Protein AF-0000000077198121 (afdb_homodimer)

Secondary structure (DSSP, 8-state):
---HHHHHHHHHPPEEEEEE--B--TT-SS-GGGGG-S--GGGGGGGGGSHHHHHHHHHHHHHHTS-SSHHHHHHHHHHH-HHHHHHHHHHHHTEEEEEEETTS--TTPPPGGGGGGT-SEEEEEEEHHHHHHHHHHH--TT-PPP-HHHHHHHHHHHHHHHHTT-SEEEE-HHHHT-S---TT--HHHHHHHHHHHHHH-SSP----HHHHHHHHHHHHHHHHHTT--EEE--S--STT--GGG--GGGGHHHHH-GGGTT--EEE-GGGTT-HHHHHHHHHH-TTEEEE-EEHHHHS-HHHHHHHHHHHTTTS-GGGEE------BSHHHHHHHHHHHHHHHHHHHHHHHHHTS--HHHHHHHHHIIIIIHHHHHHT---------/---HHHHHHHHHPPEEEEEE--B--TT-SS-GGGGG-S--GGGGGGGGGSHHHHHHHHHHHHHHTS-SSHHHHHHHHHHH-HHHHHHHHHHHHTEEEEEEETTS--TTPPPGGGGGGT-SEEEEEEEHHHHHHHHHHH--TT-PPP-HHHHHHHHHHHHHHHHTT-SEEEE-HHHHT-S---TT--HHHHHHHHHHHHHH-SSP----HHHHHHHHHHHHHHHHHTT--EEE--S--STT--GGG--GGGGHHHHH-GGGTT--EEE-GGGTT-HHHHHHHHHH-TTEEEE-EEHHHHS-HHHHHHHHHHHTTTS-GGGEE------BSHHHHHHHHHHHHHHHHHHHHHHHHHTS--HHHHHHHHHIIIIIHHHHHHT---------

Organism: Lupinus luteus (NCBI:txid3873)

InterPro domains:
  IPR006680 Amidohydrolase-related [PF04909] (220-380)
  IPR032466 Metal-dependent hydrolase [SSF51556] (207-380)

Foldseek 3Di:
DDLVLVLCLLQPFAFAALEAAFAAFLPFPPDPLCLQDQEDDPVSVCSCVDQSNQVLLVVLCVLLVWDSDPVTSNVSCVVQTAVRQLQSLLVNLNHAEHEHEHLPDGGRTDDQVVCCVRHVYYFYAYELQSLLLVDVVVADPVNDDDFPVVSLVVSLVVLLVCLVRGLAYEYALQLAVFQLQDLCQDSVQLRVQVVVQVVVDPSGGSRRRSVSSVSVNSNLLSCLVSVHAYEYEAADHHPSGDNVRRQNVSNVVVQPDPSNLRHAYEYEQCNPPNVLSLLVCQQPRVRYAYENAPVQPNDNLVSSLVSVLSNPPRHDLLRAAYHQNYYNGSSSSSSRSVSVSVSLSVNLVVCCVVVVDPSVRSSVSSNSHRPVSSCVSSVPPPPPPPVD/DDLPLVLCLLQPFAFAALEAAFAAFLPFPPDPLCLQDQEDDPVSVCSCVAQSNQVLLVVQCVLLVHDSDPVTSNVSCVVQTAVRQLQSLLVNLNHAEHEHAHLPDGGRTDDQVVCCVRHVYYFYAYELQSLLLVDVQVADPVNDDDFLVVSLVVSLVVLLVCLVRGLAYEYALQLAAFQLADLCQDSVQLRVQVVVQVVVDPSGGSRRRSVSSVSVNSNLLSCLVSVHAYEYEAADGHPSGDNVRRQNVSNVVVQPDPSNLRHAYEYEQLNPPNVLSLLVCQQPRVRYAYENAPLQVNHRLVSSLVSVLSNVVRHDLLRAAYHQNYYNGSSSSSRRSVSVSVSLSVNLVVCCVVPNDPSVRSSVSSNSHRPVSSCVSSVPPPPDPPVD

Solvent-accessible surface area (backbone atoms only — not comparable to full-atom values): 39401 Å² total; per-residue (Å²): 137,86,58,62,66,47,51,49,46,49,70,64,56,58,29,35,26,65,36,28,37,40,44,36,54,86,85,30,81,65,60,73,74,50,71,57,44,64,58,57,77,78,54,43,77,56,44,72,77,37,68,28,26,51,52,51,45,41,54,50,13,59,74,70,71,52,54,73,42,72,67,48,45,52,49,50,48,65,72,60,32,64,68,52,51,36,50,53,25,36,62,73,38,34,43,46,30,39,26,28,32,68,56,68,79,55,55,72,44,48,58,74,74,66,54,45,81,61,23,88,38,64,45,36,26,45,31,53,64,50,54,50,28,51,50,62,66,69,50,51,93,85,68,58,82,86,45,59,65,62,47,49,54,52,50,52,50,50,52,60,70,43,55,85,71,40,48,24,37,30,42,57,46,22,51,49,59,23,34,65,48,52,87,73,65,49,69,67,52,24,36,53,25,49,52,53,36,60,71,72,38,86,81,48,62,78,46,40,54,44,30,41,30,49,53,51,53,55,49,48,55,52,25,44,75,69,72,28,31,34,39,33,56,23,25,65,72,42,88,70,41,51,54,90,36,12,44,66,74,42,36,47,58,50,68,70,32,74,94,46,58,78,35,38,36,32,40,29,29,35,20,32,92,39,11,53,60,47,8,48,47,32,31,40,32,69,35,38,30,37,24,42,12,45,37,27,51,62,35,43,72,68,50,36,40,51,42,55,52,34,30,42,17,46,14,26,51,72,38,35,29,39,25,23,50,16,46,46,40,49,61,32,38,23,46,12,39,53,45,43,37,54,38,51,48,54,52,44,50,49,34,33,74,69,56,42,34,52,66,70,54,40,38,51,47,49,49,28,23,34,25,51,31,45,34,61,67,48,61,54,75,77,74,75,72,66,80,112,136,85,58,62,68,44,53,48,46,48,70,63,54,59,29,34,27,66,34,28,38,40,42,36,53,85,86,33,80,66,60,72,75,49,70,55,43,65,33,51,78,73,15,43,76,46,44,72,43,12,41,25,25,46,29,52,46,41,53,51,13,60,76,70,71,49,56,74,42,72,66,46,45,52,48,51,47,66,74,60,33,63,70,52,51,35,50,52,24,36,62,74,37,35,43,45,30,42,26,28,33,68,58,68,79,56,56,70,44,47,59,74,73,67,54,45,80,61,23,89,37,64,46,35,26,46,30,52,64,51,52,52,28,50,51,62,66,68,50,51,95,84,67,58,81,87,46,58,64,62,48,48,52,52,50,53,47,52,49,59,70,42,53,84,72,41,48,25,38,32,42,59,47,22,52,50,61,22,36,65,46,51,87,74,63,49,68,66,51,22,34,53,25,47,53,53,36,61,72,72,38,85,82,47,62,74,46,37,54,44,31,41,29,49,54,52,53,54,48,48,54,50,25,45,76,68,73,30,30,34,39,32,56,22,25,68,71,43,77,72,42,51,55,90,35,11,44,67,74,40,35,47,59,50,68,69,32,74,92,46,57,78,34,38,36,32,39,29,28,36,20,33,92,39,14,54,58,47,9,51,46,32,52,77,32,94,34,40,30,37,24,42,13,44,38,27,50,54,26,19,68,66,46,36,42,51,42,56,53,35,29,55,72,57,20,55,70,74,39,35,28,38,24,24,50,16,46,45,39,48,62,31,37,23,46,13,40,54,44,43,36,54,39,53,48,52,53,43,50,49,35,34,76,72,64,78,34,52,66,70,54,39,38,52,47,48,49,29,24,35,25,52,30,45,35,63,65,49,62,52,76,77,75,76,70,72,77,113

pLDDT: mean 95.55, std 8.45, range [25.23, 98.94]

Sequence (776 aa):
MDFSELRKAVEEVELVDGHAHNIVPLDSTFPFIRAFTGASGDALTFSPHSLSFKRNLKDIAELYGCESTLQSVEEYRRVNGIQSICSTCFKTARISTILIDDGFEVDKMHCIEWHKSFSPLVGRILRVERVAEQILDEGLPDGSSWTLDSFSEIFISKLKSAAGKIYGFKSIAAYYSGLEINTNVAKNDAEEGLTQVLAAGKPFCVANKNLVDYIFLQSLEIAQSYDLPVQIHTGFGDNGLDMRFSNPLYLRAVLEDKRYSKCRFVLLHASYPFSREASYLASIHPQVYLDFGLAIPKLSVHGMISSVKELIELAPLSKVMFSTDGYAFPETFYLGAKKSREVIFFVMRDACIDGDLSIPEAVEVVHDMFARNAIHFYKLSSVSNDVVMDFSELRKAVEEVELVDGHAHNIVPLDSTFPFIRAFTGASGDALTFSPHSLSFKRNLKDIAELYGCESTLQSVEEYRRVNGIQSICSTCFKTARISTILIDDGFEVDKMHCIEWHKSFSPLVGRILRVERVAEQILDEGLPDGSSWTLDSFSEIFISKLKSAAGKIYGFKSIAAYYSGLEINTNVAKNDAEEGLTQVLAAGKPFCVANKNLVDYIFLQSLEIAQSYDLPVQIHTGFGDNGLDMRFSNPLYLRAVLEDKRYSKCRFVLLHASYPFSREASYLASIHPQVYLDFGLAIPKLSVHGMISSVKELIELAPLSKVMFSTDGYAFPETFYLGAKKSREVIFFVMRDACIDGDLSIPEAVEVVHDMFARNAIHFYKLSSVSNDVV

Nearest PDB structures (foldseek):
  2qpx-assembly1_A  TM=9.039E-01  e=9.229E-26  Lacticaseibacillus paracasei ATCC 334
  1j5s-assembly1_A  TM=6.872E-01  e=5.520E-11  Thermotoga maritima
  4i6v-assembly1_C  TM=6.278E-01  e=1.057E-11  Planctopirus limnophila DSM 3776
  2q01-assembly1_A  TM=6.658E-01  e=2.568E-09  Caulobacter vibrioides CB15
  4qek-assembly1_A  TM=3.378E-01  e=2.949E-01  Mycobacterium tuberculosis H37Rv

Radius of gyration: 28.36 Å; Cα contacts (8 Å, |Δi|>4): 1530; chains: 2; bounding box: 64×82×60 Å

Structure (mmCIF, N/CA/C/O backbone):
data_AF-0000000077198121-model_v1
#
loop_
_entity.id
_entity.type
_entity.pdbx_description
1 polymer 'Amidohydrolase-related domain-containing protein'
#
loop_
_atom_site.group_PDB
_atom_site.id
_atom_site.type_symbol
_atom_site.label_atom_id
_atom_site.label_alt_id
_atom_site.label_comp_id
_atom_site.label_asym_id
_atom_site.label_entity_id
_atom_site.label_seq_id
_atom_site.pdbx_PDB_ins_code
_atom_site.Cartn_x
_atom_site.Cartn_y
_atom_site.Cartn_z
_atom_site.occupancy
_atom_site.B_iso_or_equiv
_atom_site.auth_seq_id
_atom_site.auth_comp_id
_atom_site.auth_asym_id
_atom_site.auth_atom_id
_atom_site.pdbx_PDB_model_num
ATOM 1 N N . MET A 1 1 ? -30.812 -0.275 -1.479 1 86.31 1 MET A N 1
ATOM 2 C CA . MET A 1 1 ? -30.094 -0.443 -2.742 1 86.31 1 MET A CA 1
ATOM 3 C C . MET A 1 1 ? -30.266 -1.862 -3.277 1 86.31 1 MET A C 1
ATOM 5 O O . MET A 1 1 ? -30.281 -2.822 -2.506 1 86.31 1 MET A O 1
ATOM 9 N N . ASP A 1 2 ? -30.562 -2.129 -4.531 1 94.19 2 ASP A N 1
ATOM 10 C CA . ASP A 1 2 ? -30.719 -3.42 -5.191 1 94.19 2 ASP A CA 1
ATOM 11 C C . ASP A 1 2 ? -29.406 -3.902 -5.801 1 94.19 2 ASP A C 1
ATOM 13 O O . ASP A 1 2 ? -28.922 -3.318 -6.77 1 94.19 2 ASP A O 1
ATOM 17 N N . PHE A 1 3 ? -28.859 -4.977 -5.246 1 96.81 3 PHE A N 1
ATOM 18 C CA . PHE A 1 3 ? -27.547 -5.453 -5.66 1 96.81 3 PHE A CA 1
ATOM 19 C C . PHE A 1 3 ? -27.672 -6.66 -6.582 1 96.81 3 PHE A C 1
ATOM 21 O O . PHE A 1 3 ? -26.719 -7.41 -6.762 1 96.81 3 PHE A O 1
ATOM 28 N N . SER A 1 4 ? -28.797 -6.906 -7.188 1 97.44 4 SER A N 1
ATOM 29 C CA . SER A 1 4 ? -29.047 -8.078 -8.016 1 97.44 4 SER A CA 1
ATOM 30 C C . SER A 1 4 ? -28.125 -8.102 -9.234 1 97.44 4 SER A C 1
ATOM 32 O O . SER A 1 4 ? -27.609 -9.156 -9.602 1 97.44 4 SER A O 1
ATOM 34 N N . GLU A 1 5 ? -27.969 -6.934 -9.828 1 97.5 5 GLU A N 1
ATOM 35 C CA . GLU A 1 5 ? -27.094 -6.848 -10.992 1 97.5 5 GLU A CA 1
ATOM 36 C C . GLU A 1 5 ? -25.641 -7.18 -10.633 1 97.5 5 GLU A C 1
ATOM 38 O O . GLU A 1 5 ? -24.938 -7.84 -11.398 1 97.5 5 GLU A O 1
ATOM 43 N N . LEU A 1 6 ? -25.234 -6.652 -9.516 1 98.06 6 LEU A N 1
ATOM 44 C CA . LEU A 1 6 ? -23.875 -6.93 -9.031 1 98.06 6 LEU A CA 1
ATOM 45 C C . LEU A 1 6 ? -23.703 -8.422 -8.758 1 98.06 6 LEU A C 1
ATOM 47 O O . LEU A 1 6 ? -22.672 -9.008 -9.125 1 98.06 6 LEU A O 1
ATOM 51 N N . ARG A 1 7 ? -24.656 -9.031 -8.133 1 98.12 7 ARG A N 1
ATOM 52 C CA . ARG A 1 7 ? -24.609 -10.461 -7.832 1 98.12 7 ARG A CA 1
ATOM 53 C C . ARG A 1 7 ? -24.531 -11.289 -9.109 1 98.12 7 ARG A C 1
ATOM 55 O O . ARG A 1 7 ? -23.766 -12.242 -9.188 1 98.12 7 ARG A O 1
ATOM 62 N N . LYS A 1 8 ? -25.297 -10.914 -10.031 1 98.06 8 LYS A N 1
ATOM 63 C CA . LYS A 1 8 ? -25.312 -11.617 -11.305 1 98.06 8 LYS A CA 1
ATOM 64 C C . LYS A 1 8 ? -23.938 -11.539 -11.992 1 98.06 8 LYS A C 1
ATOM 66 O O . LYS A 1 8 ? -23.438 -12.539 -12.5 1 98.06 8 LYS A O 1
ATOM 71 N N . ALA A 1 9 ? -23.359 -10.367 -12.023 1 98 9 ALA A N 1
ATOM 72 C CA . ALA A 1 9 ? -22.062 -10.172 -12.648 1 98 9 ALA A CA 1
ATOM 73 C C . ALA A 1 9 ? -21 -11.047 -11.992 1 98 9 ALA A C 1
ATOM 75 O O . ALA A 1 9 ? -20.219 -11.711 -12.68 1 98 9 ALA A O 1
ATOM 76 N N . VAL A 1 10 ? -21 -11.102 -10.664 1 98.25 10 VAL A N 1
ATOM 77 C CA . VAL A 1 10 ? -20.016 -11.852 -9.891 1 98.25 10 VAL A CA 1
ATOM 78 C C . VAL A 1 10 ? -20.156 -13.344 -10.164 1 98.25 10 VAL A C 1
ATOM 80 O O . VAL A 1 10 ? -19.172 -14.062 -10.273 1 98.25 10 VAL A O 1
ATOM 83 N N . GLU A 1 11 ? -21.344 -13.789 -10.367 1 97.12 11 GLU A N 1
ATOM 84 C CA . GLU A 1 11 ? -21.625 -15.219 -10.508 1 97.12 11 GLU A CA 1
ATOM 85 C C . GLU A 1 11 ? -21.375 -15.695 -11.938 1 97.12 11 GLU A C 1
ATOM 87 O O . GLU A 1 11 ? -20.984 -16.844 -12.148 1 97.12 11 GLU A O 1
ATOM 92 N N . GLU A 1 12 ? -21.5 -14.812 -12.859 1 97 12 GLU A N 1
ATOM 93 C CA . GLU A 1 12 ? -21.562 -15.273 -14.234 1 97 12 GLU A CA 1
ATOM 94 C C . GLU A 1 12 ? -20.234 -15.031 -14.961 1 97 12 GLU A C 1
ATOM 96 O O . GLU A 1 12 ? -19.969 -15.656 -15.984 1 97 12 GLU A O 1
ATOM 101 N N . VAL A 1 13 ? -19.484 -14.117 -14.492 1 97.69 13 VAL A N 1
ATOM 102 C CA . VAL A 1 13 ? -18.25 -13.766 -15.188 1 97.69 13 VAL A CA 1
ATOM 103 C C . VAL A 1 13 ? -17.344 -14.984 -15.289 1 97.69 13 VAL A C 1
ATOM 105 O O . VAL A 1 13 ? -17.219 -15.758 -14.336 1 97.69 13 VAL A O 1
ATOM 108 N N . GLU A 1 14 ? -16.734 -15.227 -16.484 1 97.62 14 GLU A N 1
ATOM 109 C CA . GLU A 1 14 ? -15.719 -16.266 -16.656 1 97.62 14 GLU A CA 1
ATOM 110 C C . GLU A 1 14 ? -14.367 -15.781 -16.141 1 97.62 14 GLU A C 1
ATOM 112 O O . GLU A 1 14 ? -13.891 -14.711 -16.531 1 97.62 14 GLU A O 1
ATOM 117 N N . LEU A 1 15 ? -13.766 -16.594 -15.359 1 98.38 15 LEU A N 1
ATOM 118 C CA . LEU A 1 15 ? -12.57 -16.156 -14.633 1 98.38 15 LEU A CA 1
ATOM 119 C C . LEU A 1 15 ? -11.32 -16.391 -15.469 1 98.38 15 LEU A C 1
ATOM 121 O O . LEU A 1 15 ? -11.203 -17.406 -16.156 1 98.38 15 LEU A O 1
ATOM 125 N N . VAL A 1 16 ? -10.414 -15.43 -15.484 1 98.44 16 VAL A N 1
ATOM 126 C CA . VAL A 1 16 ? -9.039 -15.594 -15.953 1 98.44 16 VAL A CA 1
ATOM 127 C C . VAL A 1 16 ? -8.109 -15.781 -14.758 1 98.44 16 VAL A C 1
ATOM 129 O O . VAL A 1 16 ? -7.824 -14.828 -14.031 1 98.44 16 VAL A O 1
ATOM 132 N N . ASP A 1 17 ? -7.703 -17.016 -14.586 1 98.69 17 ASP A N 1
ATOM 133 C CA . ASP A 1 17 ? -6.805 -17.375 -13.492 1 98.69 17 ASP A CA 1
ATOM 134 C C . ASP A 1 17 ? -5.352 -17.078 -13.859 1 98.69 17 ASP A C 1
ATOM 136 O O . ASP A 1 17 ? -4.68 -17.906 -14.484 1 98.69 17 ASP A O 1
ATOM 140 N N . GLY A 1 18 ? -4.844 -15.922 -13.336 1 98.62 18 GLY A N 1
ATOM 141 C CA . GLY A 1 18 ? -3.555 -15.406 -13.773 1 98.62 18 GLY A CA 1
ATOM 142 C C . GLY A 1 18 ? -2.381 -16.156 -13.164 1 98.62 18 GLY A C 1
ATOM 143 O O . GLY A 1 18 ? -1.233 -15.945 -13.562 1 98.62 18 GLY A O 1
ATOM 144 N N . HIS A 1 19 ? -2.615 -17.062 -12.164 1 98.88 19 HIS A N 1
ATOM 145 C CA . HIS A 1 19 ? -1.528 -17.75 -11.484 1 98.88 19 HIS A CA 1
ATOM 146 C C . HIS A 1 19 ? -2.031 -19.016 -10.781 1 98.88 19 HIS A C 1
ATOM 148 O O . HIS A 1 19 ? -2.861 -18.922 -9.875 1 98.88 19 HIS A O 1
ATOM 154 N N . ALA A 1 20 ? -1.547 -20.109 -11.141 1 98.81 20 ALA A N 1
ATOM 155 C CA . ALA A 1 20 ? -1.856 -21.406 -10.547 1 98.81 20 ALA A CA 1
ATOM 156 C C . ALA A 1 20 ? -0.708 -22.391 -10.75 1 98.81 20 ALA A C 1
ATOM 158 O O . ALA A 1 20 ? 0.379 -22 -11.188 1 98.81 20 ALA A O 1
ATOM 159 N N . HIS A 1 21 ? -0.887 -23.609 -10.344 1 98.69 21 HIS A N 1
ATOM 160 C CA . HIS A 1 21 ? 0.131 -24.656 -10.438 1 98.69 21 HIS A CA 1
ATOM 161 C C . HIS A 1 21 ? -0.46 -25.953 -10.969 1 98.69 21 HIS A C 1
ATOM 163 O O . HIS A 1 21 ? -1.664 -26.031 -11.227 1 98.69 21 HIS A O 1
ATOM 169 N N . ASN A 1 22 ? 0.368 -26.875 -11.227 1 98.62 22 ASN A N 1
ATOM 170 C CA . ASN A 1 22 ? -0.03 -28.141 -11.836 1 98.62 22 ASN A CA 1
ATOM 171 C C . ASN A 1 22 ? -0.84 -29 -10.875 1 98.62 22 ASN A C 1
ATOM 173 O O . ASN A 1 22 ? -0.597 -28.984 -9.672 1 98.62 22 ASN A O 1
ATOM 177 N N . ILE A 1 23 ? -1.728 -29.781 -11.438 1 98.56 23 ILE A N 1
ATOM 178 C CA . ILE A 1 23 ? -2.502 -30.781 -10.711 1 98.56 23 ILE A CA 1
ATOM 179 C C . ILE A 1 23 ? -1.749 -32.125 -10.703 1 98.56 23 ILE A C 1
ATOM 181 O O . ILE A 1 23 ? -1.006 -32.438 -11.633 1 98.56 23 ILE A O 1
ATOM 185 N N . VAL A 1 24 ? -1.977 -32.938 -9.68 1 98.56 24 VAL A N 1
ATOM 186 C CA . VAL A 1 24 ? -1.323 -34.219 -9.555 1 98.56 24 VAL A CA 1
ATOM 187 C C . VAL A 1 24 ? -2.363 -35.344 -9.648 1 98.56 24 VAL A C 1
ATOM 189 O O . VAL A 1 24 ? -3.553 -35.094 -9.414 1 98.56 24 VAL A O 1
ATOM 192 N N . PRO A 1 25 ? -1.923 -36.531 -10.023 1 97.75 25 PRO A N 1
ATOM 193 C CA . PRO A 1 25 ? -2.846 -37.688 -10.008 1 97.75 25 PRO A CA 1
ATOM 194 C C . PRO A 1 25 ? -3.178 -38.156 -8.594 1 97.75 25 PRO A C 1
ATOM 196 O O . PRO A 1 25 ? -2.543 -37.719 -7.633 1 97.75 25 PRO A O 1
ATOM 199 N N . LEU A 1 26 ? -4.156 -39.062 -8.492 1 97 26 LEU A N 1
ATOM 200 C CA . LEU A 1 26 ? -4.641 -39.5 -7.195 1 97 26 LEU A CA 1
ATOM 201 C C . LEU A 1 26 ? -3.561 -40.281 -6.449 1 97 26 LEU A C 1
ATOM 203 O O . LEU A 1 26 ? -3.574 -40.344 -5.219 1 97 26 LEU A O 1
ATOM 207 N N . ASP A 1 27 ? -2.672 -40.906 -7.16 1 96.31 27 ASP A N 1
ATOM 208 C CA . ASP A 1 27 ? -1.668 -41.75 -6.523 1 96.31 27 ASP A CA 1
ATOM 209 C C . ASP A 1 27 ? -0.403 -40.938 -6.207 1 96.31 27 ASP A C 1
ATOM 211 O O . ASP A 1 27 ? 0.638 -41.531 -5.891 1 96.31 27 ASP A O 1
ATOM 215 N N . SER A 1 28 ? -0.448 -39.594 -6.363 1 97.38 28 SER A N 1
ATOM 216 C CA . SER A 1 28 ? 0.648 -38.75 -5.906 1 97.38 28 SER A CA 1
ATOM 217 C C . SER A 1 28 ? 0.883 -38.906 -4.41 1 97.38 28 SER A C 1
ATOM 219 O O . SER A 1 28 ? -0.063 -39.094 -3.646 1 97.38 28 SER A O 1
ATOM 221 N N . THR A 1 29 ? 2.107 -38.719 -3.969 1 96.38 29 THR A N 1
ATOM 222 C CA . THR A 1 29 ? 2.439 -38.781 -2.551 1 96.38 29 THR A CA 1
ATOM 223 C C . THR A 1 29 ? 2.17 -37.469 -1.855 1 96.38 29 THR A C 1
ATOM 225 O O . THR A 1 29 ? 2.324 -37.344 -0.638 1 96.38 29 THR A O 1
ATOM 228 N N . PHE A 1 30 ? 1.849 -36.438 -2.648 1 95.19 30 PHE A N 1
ATOM 229 C CA . PHE A 1 30 ? 1.442 -35.188 -2.061 1 95.19 30 PHE A CA 1
ATOM 230 C C . PHE A 1 30 ? 0.093 -35.312 -1.364 1 95.19 30 PHE A C 1
ATOM 232 O O . PHE A 1 30 ? -0.936 -35.469 -2.021 1 95.19 30 PHE A O 1
ATOM 239 N N . PRO A 1 31 ? 0.098 -35.25 -0.012 1 93.69 31 PRO A N 1
ATOM 240 C CA . PRO A 1 31 ? -1.124 -35.594 0.71 1 93.69 31 PRO A CA 1
ATOM 241 C C . PRO A 1 31 ? -2.254 -34.594 0.498 1 93.69 31 PRO A C 1
ATOM 243 O O . PRO A 1 31 ? -2.018 -33.375 0.513 1 93.69 31 PRO A O 1
ATOM 246 N N . PHE A 1 32 ? -3.457 -35.062 0.416 1 96.25 32 PHE A N 1
ATOM 247 C CA . PHE A 1 32 ? -4.617 -34.25 0.077 1 96.25 32 PHE A CA 1
ATOM 248 C C . PHE A 1 32 ? -4.875 -33.188 1.15 1 96.25 32 PHE A C 1
ATOM 250 O O . PHE A 1 32 ? -5.387 -32.125 0.857 1 96.25 32 PHE A O 1
ATOM 257 N N . ILE A 1 33 ? -4.488 -33.469 2.395 1 94.56 33 ILE A N 1
ATOM 258 C CA . ILE A 1 33 ? -4.723 -32.531 3.49 1 94.56 33 ILE A CA 1
ATOM 259 C C . ILE A 1 33 ? -4.016 -31.203 3.203 1 94.56 33 ILE A C 1
ATOM 261 O O . ILE A 1 33 ? -4.41 -30.156 3.725 1 94.56 33 ILE A O 1
ATOM 265 N N . ARG A 1 34 ? -3.039 -31.172 2.328 1 94.19 34 ARG A N 1
ATOM 266 C CA . ARG A 1 34 ? -2.268 -29.984 1.981 1 94.19 34 ARG A CA 1
ATOM 267 C C . ARG A 1 34 ? -3.09 -29.031 1.126 1 94.19 34 ARG A C 1
ATOM 269 O O . ARG A 1 34 ? -2.727 -27.859 0.967 1 94.19 34 ARG A O 1
ATOM 276 N N . ALA A 1 35 ? -4.242 -29.453 0.644 1 95.62 35 ALA A N 1
ATOM 277 C CA . ALA A 1 35 ? -5.156 -28.578 -0.089 1 95.62 35 ALA A CA 1
ATOM 278 C C . ALA A 1 35 ? -5.652 -27.438 0.796 1 95.62 35 ALA A C 1
ATOM 280 O O . ALA A 1 35 ? -6.039 -26.375 0.296 1 95.62 35 ALA A O 1
ATOM 281 N N . PHE A 1 36 ? -5.523 -27.625 2.131 1 94.62 36 PHE A N 1
ATOM 282 C CA . PHE A 1 36 ? -6.23 -26.734 3.045 1 94.62 36 PHE A CA 1
ATOM 283 C C . PHE A 1 36 ? -5.246 -25.891 3.848 1 94.62 36 PHE A C 1
ATOM 285 O O . PHE A 1 36 ? -5.652 -25 4.594 1 94.62 36 PHE A O 1
ATOM 292 N N . THR A 1 37 ? -3.965 -26.172 3.693 1 90.62 37 THR A N 1
ATOM 293 C CA . THR A 1 37 ? -3.012 -25.516 4.578 1 90.62 37 THR A CA 1
ATOM 294 C C . THR A 1 37 ? -1.64 -25.406 3.918 1 90.62 37 THR A C 1
ATOM 296 O O . THR A 1 37 ? -1.334 -26.156 2.992 1 90.62 37 THR A O 1
ATOM 299 N N . GLY A 1 38 ? -0.888 -24.453 4.328 1 86.69 38 GLY A N 1
ATOM 300 C CA . GLY A 1 38 ? 0.509 -24.344 3.941 1 86.69 38 GLY A CA 1
ATOM 301 C C . GLY A 1 38 ? 1.454 -25.016 4.91 1 86.69 38 GLY A C 1
ATOM 302 O O . GLY A 1 38 ? 2.664 -25.062 4.676 1 86.69 38 GLY A O 1
ATOM 303 N N . ALA A 1 39 ? 0.925 -25.531 5.906 1 86.38 39 ALA A N 1
ATOM 304 C CA . ALA A 1 39 ? 1.732 -26.203 6.926 1 86.38 39 ALA A CA 1
ATOM 305 C C . ALA A 1 39 ? 2.309 -27.516 6.402 1 86.38 39 ALA A C 1
ATOM 307 O O . ALA A 1 39 ? 1.762 -28.109 5.473 1 86.38 39 ALA A O 1
ATOM 308 N N . SER A 1 40 ? 3.398 -27.906 6.961 1 88.44 40 SER A N 1
ATOM 309 C CA . SER A 1 40 ? 4.035 -29.203 6.684 1 88.44 40 SER A CA 1
ATOM 310 C C . SER A 1 40 ? 4.562 -29.844 7.961 1 88.44 40 SER A C 1
ATOM 312 O O . SER A 1 40 ? 4.562 -29.219 9.023 1 88.44 40 SER A O 1
ATOM 314 N N . GLY A 1 41 ? 4.871 -31.109 7.82 1 89 41 GLY A N 1
ATOM 315 C CA . GLY A 1 41 ? 5.414 -31.797 8.977 1 89 41 GLY A CA 1
ATOM 316 C C . GLY A 1 41 ? 4.434 -31.891 10.133 1 89 41 GLY A C 1
ATOM 317 O O . GLY A 1 41 ? 3.244 -32.156 9.93 1 89 41 GLY A O 1
ATOM 318 N N . ASP A 1 42 ? 4.926 -31.625 11.344 1 88 42 ASP A N 1
ATOM 319 C CA . ASP A 1 42 ? 4.121 -31.797 12.555 1 88 42 ASP A CA 1
ATOM 320 C C . ASP A 1 42 ? 3.039 -30.719 12.648 1 88 42 ASP A C 1
ATOM 322 O O . ASP A 1 42 ? 1.999 -30.938 13.273 1 88 42 ASP A O 1
ATOM 326 N N . ALA A 1 43 ? 3.299 -29.688 11.984 1 89.5 43 ALA A N 1
ATOM 327 C CA . ALA A 1 43 ? 2.332 -28.594 12.039 1 89.5 43 ALA A CA 1
ATOM 328 C C . ALA A 1 43 ? 1.03 -28.969 11.336 1 89.5 43 ALA A C 1
ATOM 330 O O . ALA A 1 43 ? -0.022 -28.391 11.609 1 89.5 43 ALA A O 1
ATOM 331 N N . LEU A 1 44 ? 1.085 -29.969 10.414 1 89.38 44 LEU A N 1
ATOM 332 C CA . LEU A 1 44 ? -0.075 -30.438 9.664 1 89.38 44 LEU A CA 1
ATOM 333 C C . LEU A 1 44 ? -1.159 -30.953 10.609 1 89.38 44 LEU A C 1
ATOM 335 O O . LEU A 1 44 ? -2.35 -30.859 10.305 1 89.38 44 LEU A O 1
ATOM 339 N N . THR A 1 45 ? -0.784 -31.438 11.758 1 89 45 THR A N 1
ATOM 340 C CA . THR A 1 45 ? -1.716 -32.062 12.695 1 89 45 THR A CA 1
ATOM 341 C C . THR A 1 45 ? -2.689 -31.031 13.258 1 89 45 THR A C 1
ATOM 343 O O . THR A 1 45 ? -3.785 -31.375 13.695 1 89 45 THR A O 1
ATOM 346 N N . PHE A 1 46 ? -2.354 -29.797 13.219 1 91.31 46 PHE A N 1
ATOM 347 C CA . PHE A 1 46 ? -3.166 -28.734 13.812 1 91.31 46 PHE A CA 1
ATOM 348 C C . PHE A 1 46 ? -4.051 -28.078 12.766 1 91.31 46 PHE A C 1
ATOM 350 O O . PHE A 1 46 ? -5 -27.359 13.102 1 91.31 46 PHE A O 1
ATOM 357 N N . SER A 1 47 ? -3.779 -28.359 11.461 1 90.69 47 SER A N 1
ATOM 358 C CA . SER A 1 47 ? -4.406 -27.656 10.352 1 90.69 47 SER A CA 1
ATOM 359 C C . SER A 1 47 ? -5.922 -27.812 10.375 1 90.69 47 SER A C 1
ATOM 361 O O . SER A 1 47 ? -6.66 -26.875 10.07 1 90.69 47 SER A O 1
ATOM 363 N N . PRO A 1 48 ? -6.457 -28.938 10.836 1 92.31 48 PRO A N 1
ATOM 364 C CA . PRO A 1 48 ? -7.91 -29.109 10.812 1 92.31 48 PRO A CA 1
ATOM 365 C C . PRO A 1 48 ? -8.633 -28.188 11.797 1 92.31 48 PRO A C 1
ATOM 367 O O . PRO A 1 48 ? -9.859 -28.062 11.75 1 92.31 48 PRO A O 1
ATOM 370 N N . HIS A 1 49 ? -7.934 -27.547 12.664 1 92.75 49 HIS A N 1
ATOM 371 C CA . HIS A 1 49 ? -8.539 -26.688 13.68 1 92.75 49 HIS A CA 1
ATOM 372 C C . HIS A 1 49 ? -8.484 -25.219 13.25 1 92.75 49 HIS A C 1
ATOM 374 O O . HIS A 1 49 ? -8.742 -24.328 14.062 1 92.75 49 HIS A O 1
ATOM 380 N N . SER A 1 50 ? -8.18 -25 12.023 1 93.25 50 SER A N 1
ATOM 381 C CA . SER A 1 50 ? -8.195 -23.625 11.516 1 93.25 50 SER A CA 1
ATOM 382 C C . SER A 1 50 ? -9.531 -23.297 10.859 1 93.25 50 SER A C 1
ATOM 384 O O . SER A 1 50 ? -10.227 -24.188 10.375 1 93.25 50 SER A O 1
ATOM 386 N N . LEU A 1 51 ? -9.977 -22.016 10.812 1 95.06 51 LEU A N 1
ATOM 387 C CA . LEU A 1 51 ? -11.219 -21.562 10.211 1 95.06 51 LEU A CA 1
ATOM 388 C C . LEU A 1 51 ? -11.266 -21.906 8.719 1 95.06 51 LEU A C 1
ATOM 390 O O . LEU A 1 51 ? -12.289 -22.359 8.219 1 95.06 51 LEU A O 1
ATOM 394 N N . SER A 1 52 ? -10.18 -21.703 8.016 1 95.38 52 SER A N 1
ATOM 395 C CA . SER A 1 52 ? -10.141 -21.938 6.574 1 95.38 52 SER A CA 1
ATOM 396 C C . SER A 1 52 ? -10.305 -23.422 6.254 1 95.38 52 SER A C 1
ATOM 398 O O . SER A 1 52 ? -11.016 -23.781 5.312 1 95.38 52 SER A O 1
ATOM 400 N N . PHE A 1 53 ? -9.617 -24.25 7.062 1 95 53 PHE A N 1
ATOM 401 C CA . PHE A 1 53 ? -9.734 -25.688 6.852 1 95 53 PHE A CA 1
ATOM 402 C C . PHE A 1 53 ? -11.188 -26.141 6.992 1 95 53 PHE A C 1
ATOM 404 O O . PHE A 1 53 ? -11.719 -26.812 6.105 1 95 53 PHE A O 1
ATOM 411 N N . LYS A 1 54 ? -11.836 -25.781 8.086 1 95.5 54 LYS A N 1
ATOM 412 C CA . LYS A 1 54 ? -13.203 -26.203 8.375 1 95.5 54 LYS A CA 1
ATOM 413 C C . LYS A 1 54 ? -14.172 -25.719 7.305 1 95.5 54 LYS A C 1
ATOM 415 O O . LYS A 1 54 ? -15 -26.484 6.812 1 95.5 54 LYS A O 1
ATOM 420 N N . ARG A 1 55 ? -14.031 -24.5 6.93 1 97.88 55 ARG A N 1
ATOM 421 C CA . ARG A 1 55 ? -14.914 -23.906 5.934 1 97.88 55 ARG A CA 1
ATOM 422 C C . ARG A 1 55 ? -14.711 -24.547 4.566 1 97.88 55 ARG A C 1
ATOM 424 O O . ARG A 1 55 ? -15.68 -24.922 3.898 1 97.88 55 ARG A O 1
ATOM 431 N N . ASN A 1 56 ? -13.461 -24.703 4.113 1 97.88 56 ASN A N 1
ATOM 432 C CA . ASN A 1 56 ? -13.141 -25.203 2.779 1 97.88 56 ASN A CA 1
ATOM 433 C C . ASN A 1 56 ? -13.531 -26.672 2.627 1 97.88 56 ASN A C 1
ATOM 435 O O . ASN A 1 56 ? -13.977 -27.094 1.559 1 97.88 56 ASN A O 1
ATOM 439 N N . LEU A 1 57 ? -13.328 -27.375 3.705 1 97.5 57 LEU A N 1
ATOM 440 C CA . LEU A 1 57 ? -13.75 -28.781 3.672 1 97.5 57 LEU A CA 1
ATOM 441 C C . LEU A 1 57 ? -15.266 -28.891 3.488 1 97.5 57 LEU A C 1
ATOM 443 O O . LEU A 1 57 ? -15.734 -29.703 2.699 1 97.5 57 LEU A O 1
ATOM 447 N N . LYS A 1 58 ? -16 -28.062 4.203 1 97.94 58 LYS A N 1
ATOM 448 C CA . LYS A 1 58 ? -17.453 -28.047 4.07 1 97.94 58 LYS A CA 1
ATOM 449 C C . LYS A 1 58 ? -17.859 -27.688 2.645 1 97.94 58 LYS A C 1
ATOM 451 O O . LYS A 1 58 ? -18.797 -28.281 2.098 1 97.94 58 LYS A O 1
ATOM 456 N N . ASP A 1 59 ? -17.219 -26.75 2.059 1 98.06 59 ASP A N 1
ATOM 457 C CA . ASP A 1 59 ? -17.531 -26.312 0.704 1 98.06 59 ASP A CA 1
ATOM 458 C C . ASP A 1 59 ? -17.281 -27.422 -0.309 1 98.06 59 ASP A C 1
ATOM 460 O O . ASP A 1 59 ? -18.078 -27.625 -1.228 1 98.06 59 ASP A O 1
ATOM 464 N N . ILE A 1 60 ? -16.188 -28.156 -0.165 1 98.44 60 ILE A N 1
ATOM 465 C CA . ILE A 1 60 ? -15.883 -29.25 -1.073 1 98.44 60 ILE A CA 1
ATOM 466 C C . ILE A 1 60 ? -16.906 -30.375 -0.889 1 98.44 60 ILE A C 1
ATOM 468 O O . ILE A 1 60 ? -17.375 -30.953 -1.866 1 98.44 60 ILE A O 1
ATOM 472 N N . ALA A 1 61 ? -17.188 -30.688 0.386 1 98.19 61 ALA A N 1
ATOM 473 C CA . ALA A 1 61 ? -18.172 -31.734 0.681 1 98.19 61 ALA A CA 1
ATOM 474 C C . ALA A 1 61 ? -19.531 -31.406 0.059 1 98.19 61 ALA A C 1
ATOM 476 O O . ALA A 1 61 ? -20.203 -32.281 -0.468 1 98.19 61 ALA A O 1
ATOM 477 N N . GLU A 1 62 ? -19.906 -30.172 0.152 1 98.25 62 GLU A N 1
ATOM 478 C CA . GLU A 1 62 ? -21.156 -29.734 -0.458 1 98.25 62 GLU A CA 1
ATOM 479 C C . GLU A 1 62 ? -21.125 -29.906 -1.974 1 98.25 62 GLU A C 1
ATOM 481 O O . GLU A 1 62 ? -22.094 -30.359 -2.572 1 98.25 62 GLU A O 1
ATOM 486 N N . LEU A 1 63 ? -20.031 -29.531 -2.617 1 98.12 63 LEU A N 1
ATOM 487 C CA . LEU A 1 63 ? -19.875 -29.703 -4.059 1 98.12 63 LEU A CA 1
ATOM 488 C C . LEU A 1 63 ? -20.031 -31.156 -4.461 1 98.12 63 LEU A C 1
ATOM 490 O O . LEU A 1 63 ? -20.641 -31.469 -5.484 1 98.12 63 LEU A O 1
ATOM 494 N N . TYR A 1 64 ? -19.422 -32.062 -3.66 1 98.06 64 TYR A N 1
ATOM 495 C CA . TYR A 1 64 ? -19.375 -33.469 -3.99 1 98.06 64 TYR A CA 1
ATOM 496 C C . TYR A 1 64 ? -20.609 -34.188 -3.49 1 98.06 64 TYR A C 1
ATOM 498 O O . TYR A 1 64 ? -20.844 -35.344 -3.857 1 98.06 64 TYR A O 1
ATOM 506 N N . GLY A 1 65 ? -21.406 -33.562 -2.66 1 97.69 65 GLY A N 1
ATOM 507 C CA . GLY A 1 65 ? -22.578 -34.219 -2.096 1 97.69 65 GLY A CA 1
ATOM 508 C C . GLY A 1 65 ? -22.25 -35.312 -1.106 1 97.69 65 GLY A C 1
ATOM 509 O O . GLY A 1 65 ? -22.875 -36.375 -1.114 1 97.69 65 GLY A O 1
ATOM 510 N N . CYS A 1 66 ? -21.219 -35.125 -0.308 1 97.69 66 CYS A N 1
ATOM 511 C CA . CYS A 1 66 ? -20.812 -36.125 0.687 1 97.69 66 CYS A CA 1
ATOM 512 C C . CYS A 1 66 ? -20.703 -35.469 2.068 1 97.69 66 CYS A C 1
ATOM 514 O O . CYS A 1 66 ? -21.016 -34.312 2.244 1 97.69 66 CYS A O 1
ATOM 516 N N . GLU A 1 67 ? -20.281 -36.281 3.107 1 97.06 67 GLU A N 1
ATOM 517 C CA . GLU A 1 67 ? -20.109 -35.781 4.469 1 97.06 67 GLU A CA 1
ATOM 518 C C . GLU A 1 67 ? -18.906 -34.875 4.574 1 97.06 67 GLU A C 1
ATOM 520 O O . GLU A 1 67 ? -17.891 -35.062 3.895 1 97.06 67 GLU A O 1
ATOM 525 N N . SER A 1 68 ? -18.984 -33.938 5.445 1 96.5 68 SER A N 1
ATOM 526 C CA . SER A 1 68 ? -17.922 -32.938 5.598 1 96.5 68 SER A CA 1
ATOM 527 C C . SER A 1 68 ? -16.797 -33.438 6.469 1 96.5 68 SER A C 1
ATOM 529 O O . SER A 1 68 ? -16.484 -32.875 7.512 1 96.5 68 SER A O 1
ATOM 531 N N . THR A 1 69 ? -16.188 -34.469 6.09 1 95.75 69 THR A N 1
ATOM 532 C CA . THR A 1 69 ? -15 -35.031 6.703 1 95.75 69 THR A CA 1
ATOM 533 C C . THR A 1 69 ? -13.922 -35.281 5.652 1 95.75 69 THR A C 1
ATOM 535 O O . THR A 1 69 ? -14.227 -35.5 4.48 1 95.75 69 THR A O 1
ATOM 538 N N . LEU A 1 70 ? -12.727 -35.219 6.066 1 95.81 70 LEU A N 1
ATOM 539 C CA . LEU A 1 70 ? -11.617 -35.469 5.16 1 95.81 70 LEU A CA 1
ATOM 540 C C . LEU A 1 70 ? -11.719 -36.844 4.543 1 95.81 70 LEU A C 1
ATOM 542 O O . LEU A 1 70 ? -11.469 -37.031 3.348 1 95.81 70 LEU A O 1
ATOM 546 N N . GLN A 1 71 ? -12.055 -37.844 5.297 1 96.5 71 GLN A N 1
ATOM 547 C CA . GLN A 1 71 ? -12.18 -39.219 4.848 1 96.5 71 GLN A CA 1
ATOM 548 C C . GLN A 1 71 ? -13.227 -39.344 3.752 1 96.5 71 GLN A C 1
ATOM 550 O O . GLN A 1 71 ? -13 -40.031 2.74 1 96.5 71 GLN A O 1
ATOM 555 N N . SER A 1 72 ? -14.375 -38.75 3.986 1 97.94 72 SER A N 1
ATOM 556 C CA . SER A 1 72 ? -15.461 -38.812 3.018 1 97.94 72 SER A CA 1
ATOM 557 C C . SER A 1 72 ? -15.078 -38.156 1.697 1 97.94 72 SER A C 1
ATOM 559 O O . SER A 1 72 ? -15.43 -38.656 0.625 1 97.94 72 SER A O 1
ATOM 561 N N . VAL A 1 73 ? -14.438 -37.062 1.768 1 98.06 73 VAL A N 1
ATOM 562 C CA . VAL A 1 73 ? -14.008 -36.344 0.564 1 98.06 73 VAL A CA 1
ATOM 563 C C . VAL A 1 73 ? -12.969 -37.188 -0.181 1 98.06 73 VAL A C 1
ATOM 565 O O . VAL A 1 73 ? -13.031 -37.312 -1.406 1 98.06 73 VAL A O 1
ATOM 568 N N . GLU A 1 74 ? -12.023 -37.75 0.519 1 97.56 74 GLU A N 1
ATOM 569 C CA . GLU A 1 74 ? -11 -38.594 -0.095 1 97.56 74 GLU A CA 1
ATOM 570 C C . GLU A 1 74 ? -11.609 -39.812 -0.764 1 97.56 74 GLU A C 1
ATOM 572 O O . GLU A 1 74 ? -11.156 -40.25 -1.824 1 97.56 74 GLU A O 1
ATOM 577 N N . GLU A 1 75 ? -12.562 -40.375 -0.08 1 97.75 75 GLU A N 1
ATOM 578 C CA . GLU A 1 75 ? -13.258 -41.531 -0.668 1 97.75 75 GLU A CA 1
ATOM 579 C C . GLU A 1 75 ? -13.961 -41.125 -1.967 1 97.75 75 GLU A C 1
ATOM 581 O O . GLU A 1 75 ? -13.914 -41.875 -2.951 1 97.75 75 GLU A O 1
ATOM 586 N N . TYR A 1 76 ? -14.664 -40.031 -1.931 1 98.06 76 TYR A N 1
ATOM 587 C CA . TYR A 1 76 ? -15.305 -39.531 -3.143 1 98.06 76 TYR A CA 1
ATOM 588 C C . TYR A 1 76 ? -14.289 -39.375 -4.27 1 98.06 76 TYR A C 1
ATOM 590 O O . TYR A 1 76 ? -14.555 -39.781 -5.41 1 98.06 76 TYR A O 1
ATOM 598 N N . ARG A 1 77 ? -13.148 -38.781 -3.998 1 98.12 77 ARG A N 1
ATOM 599 C CA . ARG A 1 77 ? -12.078 -38.594 -4.973 1 98.12 77 ARG A CA 1
ATOM 600 C C . ARG A 1 77 ? -11.625 -39.938 -5.562 1 98.12 77 ARG A C 1
ATOM 602 O O . ARG A 1 77 ? -11.469 -40.031 -6.781 1 98.12 77 ARG A O 1
ATOM 609 N N . ARG A 1 78 ? -11.461 -40.906 -4.703 1 97.56 78 ARG A N 1
ATOM 610 C CA . ARG A 1 78 ? -10.992 -42.219 -5.129 1 97.56 78 ARG A CA 1
ATOM 611 C C . ARG A 1 78 ? -12.016 -42.906 -6.047 1 97.56 78 ARG A C 1
ATOM 613 O O . ARG A 1 78 ? -11.648 -43.469 -7.082 1 97.56 78 ARG A O 1
ATOM 620 N N . VAL A 1 79 ? -13.172 -42.781 -5.688 1 98 79 VAL 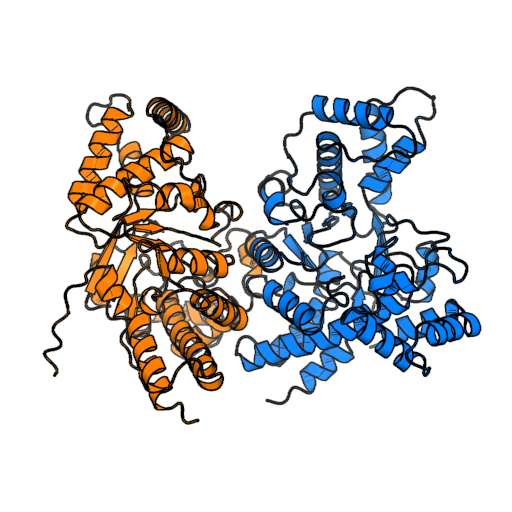A N 1
ATOM 621 C CA . VAL A 1 79 ? -14.242 -43.469 -6.391 1 98 79 VAL A CA 1
ATOM 622 C C . VAL A 1 79 ? -14.469 -42.844 -7.754 1 98 79 VAL A C 1
ATOM 624 O O . VAL A 1 79 ? -14.695 -43.531 -8.75 1 98 79 VAL A O 1
ATOM 627 N N . ASN A 1 80 ? -14.438 -41.562 -7.875 1 97.75 80 ASN A N 1
ATOM 628 C CA . ASN A 1 80 ? -14.82 -40.844 -9.094 1 97.75 80 ASN A CA 1
ATOM 629 C C . ASN A 1 80 ? -13.625 -40.656 -10.023 1 97.75 80 ASN A C 1
ATOM 631 O O . ASN A 1 80 ? -13.797 -40.562 -11.242 1 97.75 80 ASN A O 1
ATOM 635 N N . GLY A 1 81 ? -12.414 -40.562 -9.422 1 97.56 81 GLY A N 1
ATOM 636 C CA . GLY A 1 81 ? -11.227 -40.406 -10.242 1 97.56 81 GLY A CA 1
ATOM 637 C C . GLY A 1 81 ? -10.867 -38.969 -10.539 1 97.56 81 GLY A C 1
ATOM 638 O O . GLY A 1 81 ? -11.727 -38.094 -10.469 1 97.56 81 GLY A O 1
ATOM 639 N N . ILE A 1 82 ? -9.68 -38.719 -11 1 97.69 82 ILE A N 1
ATOM 640 C CA . ILE A 1 82 ? -9.102 -37.375 -11.117 1 97.69 82 ILE A CA 1
ATOM 641 C C . ILE A 1 82 ? -9.773 -36.625 -12.266 1 97.69 82 ILE A C 1
ATOM 643 O O . ILE A 1 82 ? -10.008 -35.406 -12.172 1 97.69 82 ILE A O 1
ATOM 647 N N . GLN A 1 83 ? -10.109 -37.25 -13.367 1 96.94 83 GLN A N 1
ATOM 648 C CA . GLN A 1 83 ? -10.727 -36.625 -14.516 1 96.94 83 GLN A CA 1
ATOM 649 C C . GLN A 1 83 ? -12.109 -36.062 -14.164 1 96.94 83 GLN A C 1
ATOM 651 O O . GLN A 1 83 ? -12.43 -34.938 -14.508 1 96.94 83 GLN A O 1
ATOM 656 N N . SER A 1 84 ? -12.859 -36.875 -13.5 1 97.19 84 SER A N 1
ATOM 657 C CA . SER A 1 84 ? -14.211 -36.469 -13.117 1 97.19 84 SER A CA 1
ATOM 658 C C . SER A 1 84 ? -14.188 -35.312 -12.117 1 97.19 84 SER A C 1
ATOM 660 O O . SER A 1 84 ? -14.969 -34.375 -12.227 1 97.19 84 SER A O 1
ATOM 662 N N . ILE A 1 85 ? -13.359 -35.438 -11.094 1 97.62 85 ILE A N 1
ATOM 663 C CA . ILE A 1 85 ? -13.289 -34.375 -10.07 1 97.62 85 ILE A CA 1
ATOM 664 C C . ILE A 1 85 ? -12.805 -33.094 -10.695 1 97.62 85 ILE A C 1
ATOM 666 O O . ILE A 1 85 ? -13.297 -32 -10.352 1 97.62 85 ILE A O 1
ATOM 670 N N . CYS A 1 86 ? -11.852 -33.125 -11.617 1 97.81 86 CYS A N 1
ATOM 671 C CA . CYS A 1 86 ? -11.391 -31.938 -12.336 1 97.81 86 CYS A CA 1
ATOM 672 C C . CYS A 1 86 ? -12.531 -31.297 -13.117 1 97.81 86 CYS A C 1
ATOM 674 O O . CYS A 1 86 ? -12.742 -30.094 -13.023 1 97.81 86 CYS A O 1
ATOM 676 N N . SER A 1 87 ? -13.188 -32.125 -13.867 1 97 87 SER A N 1
ATOM 677 C CA . SER A 1 87 ? -14.312 -31.625 -14.656 1 97 87 SER A CA 1
ATOM 678 C C . SER A 1 87 ? -15.328 -30.922 -13.773 1 97 87 SER A C 1
ATOM 680 O O . SER A 1 87 ? -15.797 -29.828 -14.102 1 97 87 SER A O 1
ATOM 682 N N . THR A 1 88 ? -15.664 -31.5 -12.68 1 97.44 88 THR A N 1
ATOM 683 C CA . THR A 1 88 ? -16.641 -30.938 -11.742 1 97.44 88 THR A CA 1
ATOM 684 C C . THR A 1 88 ? -16.125 -29.609 -11.18 1 97.44 88 THR A C 1
ATOM 686 O O . THR A 1 88 ? -16.859 -28.609 -11.18 1 97.44 88 THR A O 1
ATOM 689 N N . CYS A 1 89 ? -14.922 -29.594 -10.656 1 98.12 89 CYS A N 1
ATOM 690 C CA . CYS A 1 89 ? -14.344 -28.406 -10.023 1 98.12 89 CYS A CA 1
ATOM 691 C C . CYS A 1 89 ? -14.203 -27.266 -11.023 1 98.12 89 CYS A C 1
ATOM 693 O O . CYS A 1 89 ? -14.602 -26.141 -10.734 1 98.12 89 CYS A O 1
ATOM 695 N N . PHE A 1 90 ? -13.68 -27.484 -12.219 1 97.19 90 PHE A N 1
ATOM 696 C CA . PHE A 1 90 ? -13.398 -26.438 -13.188 1 97.19 90 PHE A CA 1
ATOM 697 C C . PHE A 1 90 ? -14.688 -25.922 -13.82 1 97.19 90 PHE A C 1
ATOM 699 O O . PHE A 1 90 ? -14.828 -24.719 -14.078 1 97.19 90 PHE A O 1
ATOM 706 N N . LYS A 1 91 ? -15.617 -26.828 -14.109 1 95 91 LYS A N 1
ATOM 707 C CA . LYS A 1 91 ? -16.906 -26.406 -14.641 1 95 91 LYS A CA 1
ATOM 708 C C . LYS A 1 91 ? -17.625 -25.484 -13.656 1 95 91 LYS A C 1
ATOM 710 O O . LYS A 1 91 ? -18.141 -24.438 -14.047 1 95 91 LYS A O 1
ATOM 715 N N . THR A 1 92 ? -17.672 -25.906 -12.414 1 97.25 92 THR A N 1
ATOM 716 C CA . THR A 1 92 ? -18.344 -25.109 -11.383 1 97.25 92 THR A CA 1
ATOM 717 C C . THR A 1 92 ? -17.609 -23.781 -11.164 1 97.25 92 THR A C 1
ATOM 719 O O . THR A 1 92 ? -18.25 -22.766 -10.891 1 97.25 92 THR A O 1
ATOM 722 N N . ALA A 1 93 ? -16.344 -23.812 -11.289 1 97.44 93 ALA A N 1
ATOM 723 C CA . ALA A 1 93 ? -15.516 -22.625 -11.055 1 97.44 93 ALA A CA 1
ATOM 724 C C . ALA A 1 93 ? -15.641 -21.625 -12.203 1 97.44 93 ALA A C 1
ATOM 726 O O . ALA A 1 93 ? -15.383 -20.438 -12.031 1 97.44 93 ALA A O 1
ATOM 727 N N . ARG A 1 94 ? -15.984 -22.031 -13.398 1 97.25 94 ARG A N 1
ATOM 728 C CA . ARG A 1 94 ? -16.125 -21.203 -14.586 1 97.25 94 ARG A CA 1
ATOM 729 C C . ARG A 1 94 ? -14.828 -20.484 -14.914 1 97.25 94 ARG A C 1
ATOM 731 O O . ARG A 1 94 ? -14.812 -19.25 -15.07 1 97.25 94 ARG A O 1
ATOM 738 N N . ILE A 1 95 ? -13.773 -21.219 -15 1 97.12 95 ILE A N 1
ATOM 739 C CA . ILE A 1 95 ? -12.453 -20.688 -15.352 1 97.12 95 ILE A CA 1
ATOM 740 C C . ILE A 1 95 ? -12.195 -20.875 -16.844 1 97.12 95 ILE A C 1
ATOM 742 O O . ILE A 1 95 ? -12.227 -22 -17.344 1 97.12 95 ILE A O 1
ATOM 746 N N . SER A 1 96 ? -11.969 -19.766 -17.5 1 95.88 96 SER A N 1
ATOM 747 C CA . SER A 1 96 ? -11.805 -19.828 -18.953 1 95.88 96 SER A CA 1
ATOM 748 C C . SER A 1 96 ? -10.328 -19.859 -19.344 1 95.88 96 SER A C 1
ATOM 750 O O . SER A 1 96 ? -9.977 -20.219 -20.453 1 95.88 96 SER A O 1
ATOM 752 N N . THR A 1 97 ? -9.531 -19.344 -18.484 1 97.44 97 THR A N 1
ATOM 753 C CA . THR A 1 97 ? -8.094 -19.266 -18.719 1 97.44 97 THR A CA 1
ATOM 754 C C . THR A 1 97 ? -7.312 -19.625 -17.453 1 97.44 97 THR A C 1
ATOM 756 O O . THR A 1 97 ? -7.684 -19.203 -16.359 1 97.44 97 THR A O 1
ATOM 759 N N . ILE A 1 98 ? -6.262 -20.406 -17.609 1 98.31 98 ILE A N 1
ATOM 760 C CA . ILE A 1 98 ? -5.387 -20.734 -16.5 1 98.31 98 ILE A CA 1
ATOM 761 C C . ILE A 1 98 ? -3.93 -20.516 -16.906 1 98.31 98 ILE A C 1
ATOM 763 O O . ILE A 1 98 ? -3.449 -21.125 -17.859 1 98.31 98 ILE A O 1
ATOM 767 N N . LEU A 1 99 ? -3.248 -19.656 -16.234 1 98.75 99 LEU A N 1
ATOM 768 C CA . LEU A 1 99 ? -1.804 -19.516 -16.391 1 98.75 99 LEU A CA 1
ATOM 769 C C . LEU A 1 99 ? -1.063 -20.281 -15.297 1 98.75 99 LEU A C 1
ATOM 771 O O . LEU A 1 99 ? -1.247 -20 -14.109 1 98.75 99 LEU A O 1
ATOM 775 N N . ILE A 1 100 ? -0.169 -21.234 -15.672 1 98.75 100 ILE A N 1
ATOM 776 C CA . ILE A 1 100 ? 0.385 -22.203 -14.742 1 98.75 100 ILE A CA 1
ATOM 777 C C . ILE A 1 100 ? 1.884 -21.969 -14.578 1 98.75 100 ILE A C 1
ATOM 779 O O . ILE A 1 100 ? 2.633 -21.953 -15.555 1 98.75 100 ILE A O 1
ATOM 783 N N . ASP A 1 101 ? 2.324 -21.688 -13.391 1 98.75 101 ASP A N 1
ATOM 784 C CA . ASP A 1 101 ? 3.721 -21.781 -12.977 1 98.75 101 ASP A CA 1
ATOM 785 C C . ASP A 1 101 ? 4.105 -23.219 -12.648 1 98.75 101 ASP A C 1
ATOM 787 O O . ASP A 1 101 ? 3.787 -23.719 -11.57 1 98.75 101 ASP A O 1
ATOM 791 N N . ASP A 1 102 ? 4.77 -23.844 -13.539 1 98 102 ASP A N 1
ATOM 792 C CA . ASP A 1 102 ? 5.117 -25.25 -13.352 1 98 102 ASP A CA 1
ATOM 793 C C . ASP A 1 102 ? 6.465 -25.406 -12.648 1 98 102 ASP A C 1
ATOM 795 O O . ASP A 1 102 ? 7.09 -26.469 -12.703 1 98 102 ASP A O 1
ATOM 799 N N . GLY A 1 103 ? 6.926 -24.281 -12.078 1 96.75 103 GLY A N 1
ATOM 800 C CA . GLY A 1 103 ? 8.156 -24.328 -11.305 1 96.75 103 GLY A CA 1
ATOM 801 C C . GLY A 1 103 ? 7.965 -24.859 -9.898 1 96.75 103 GLY A C 1
ATOM 802 O O . GLY A 1 103 ? 8.93 -25.203 -9.219 1 96.75 103 GLY A O 1
ATOM 803 N N . PHE A 1 104 ? 6.738 -24.938 -9.414 1 95.19 104 PHE A N 1
ATOM 804 C CA . PHE A 1 104 ? 6.406 -25.641 -8.18 1 95.19 104 PHE A CA 1
ATOM 805 C C . PHE A 1 104 ? 6.238 -27.141 -8.43 1 95.19 104 PHE A C 1
ATOM 807 O O . PHE A 1 104 ? 5.133 -27.609 -8.703 1 95.19 104 PHE A O 1
ATOM 814 N N . GLU A 1 105 ? 7.254 -27.859 -8.18 1 94 105 GLU A N 1
ATOM 815 C CA . GLU A 1 105 ? 7.27 -29.266 -8.57 1 94 105 GLU A CA 1
ATOM 816 C C . GLU A 1 105 ? 6.777 -30.156 -7.441 1 94 105 GLU A C 1
ATOM 818 O O . GLU A 1 105 ? 7.328 -30.125 -6.336 1 94 105 GLU A O 1
ATOM 823 N N . VAL A 1 106 ? 5.777 -30.875 -7.758 1 94.44 106 VAL A N 1
ATOM 824 C CA . VAL A 1 106 ? 5.211 -31.844 -6.836 1 94.44 106 VAL A CA 1
ATOM 825 C C . VAL A 1 106 ? 5.203 -33.219 -7.488 1 94.44 106 VAL A C 1
ATOM 827 O O . VAL A 1 106 ? 5.285 -33.344 -8.711 1 94.44 106 VAL A O 1
ATOM 830 N N . ASP A 1 107 ? 5.078 -34.219 -6.668 1 96.69 107 ASP A N 1
ATOM 831 C CA . ASP A 1 107 ? 5.172 -35.594 -7.117 1 96.69 107 ASP A CA 1
ATOM 832 C C . ASP A 1 107 ? 4.137 -35.906 -8.195 1 96.69 107 ASP A C 1
ATOM 834 O O . ASP A 1 107 ? 2.945 -35.625 -8.016 1 96.69 107 ASP A O 1
ATOM 838 N N . LYS A 1 108 ? 4.586 -36.375 -9.367 1 97.56 108 LYS A N 1
ATOM 839 C CA . LYS A 1 108 ? 3.785 -36.906 -10.469 1 97.56 108 LYS A CA 1
ATOM 840 C C . LYS A 1 108 ? 2.908 -35.812 -11.078 1 97.56 108 LYS A C 1
ATOM 842 O O . LYS A 1 108 ? 1.836 -36.094 -11.617 1 97.56 108 LYS A O 1
ATOM 847 N N . MET A 1 109 ? 3.285 -34.562 -10.914 1 97.44 109 MET A N 1
ATOM 848 C CA . MET A 1 109 ? 2.438 -33.5 -11.414 1 97.44 109 MET A CA 1
ATOM 849 C C . MET A 1 109 ? 2.24 -33.594 -12.922 1 97.44 109 MET A C 1
ATOM 851 O O . MET A 1 109 ? 3.158 -34 -13.641 1 97.44 109 MET A O 1
ATOM 855 N N . HIS A 1 110 ? 1.061 -33.375 -13.406 1 97.5 110 HIS A N 1
ATOM 856 C CA . HIS A 1 110 ? 0.732 -33.406 -14.828 1 97.5 110 HIS A CA 1
ATOM 857 C C . HIS A 1 110 ? 1.368 -32.219 -15.562 1 97.5 110 HIS A C 1
ATOM 859 O O . HIS A 1 110 ? 1.543 -31.156 -14.992 1 97.5 110 HIS A O 1
ATOM 865 N N . CYS A 1 111 ? 1.719 -32.469 -16.797 1 96.56 111 CYS A N 1
ATOM 866 C CA . CYS A 1 111 ? 2.283 -31.391 -17.609 1 96.56 111 CYS A CA 1
ATOM 867 C C . CYS A 1 111 ? 1.22 -30.359 -17.969 1 96.56 111 CYS A C 1
ATOM 869 O O . CYS A 1 111 ? 0.03 -30.594 -17.75 1 96.56 111 CYS A O 1
ATOM 871 N N . ILE A 1 112 ? 1.589 -29.25 -18.5 1 97 112 ILE A N 1
ATOM 872 C CA . ILE A 1 112 ? 0.709 -28.125 -18.812 1 97 112 ILE A CA 1
ATOM 873 C C . ILE A 1 112 ? -0.335 -28.562 -19.828 1 97 112 ILE A C 1
ATOM 875 O O . ILE A 1 112 ? -1.507 -28.203 -19.734 1 97 112 ILE A O 1
ATOM 879 N N . GLU A 1 113 ? 0.035 -29.375 -20.812 1 96.31 113 GLU A N 1
ATOM 880 C CA . GLU A 1 113 ? -0.845 -29.828 -21.891 1 96.31 113 GLU A CA 1
ATOM 881 C C . GLU A 1 113 ? -2.029 -30.609 -21.328 1 96.31 113 GLU A C 1
ATOM 883 O O . GLU A 1 113 ? -3.137 -30.547 -21.875 1 96.31 113 GLU A O 1
ATOM 888 N N . TRP A 1 114 ? -1.757 -31.297 -20.297 1 97.19 114 TRP A N 1
ATOM 889 C CA . TRP A 1 114 ? -2.799 -32.094 -19.672 1 97.19 114 TRP A CA 1
ATOM 890 C C . TRP A 1 114 ? -3.941 -31.219 -19.172 1 97.19 114 TRP A C 1
ATOM 892 O O . TRP A 1 114 ? -5.105 -31.625 -19.219 1 97.19 114 TRP A O 1
ATOM 902 N N . HIS A 1 115 ? -3.711 -30.062 -18.75 1 97.25 115 HIS A N 1
ATOM 903 C CA . HIS A 1 115 ? -4.684 -29.141 -18.156 1 97.25 115 HIS A CA 1
ATOM 904 C C . HIS A 1 115 ? -5.602 -28.547 -19.219 1 97.25 115 HIS A C 1
ATOM 906 O O . HIS A 1 115 ? -6.66 -28 -18.906 1 97.25 115 HIS A O 1
ATOM 912 N N . LYS A 1 116 ? -5.238 -28.641 -20.5 1 95.94 116 LYS A N 1
ATOM 913 C CA . LYS A 1 116 ? -6.016 -28.078 -21.594 1 95.94 116 LYS A CA 1
ATOM 914 C C . LYS A 1 116 ? -7.359 -28.781 -21.734 1 95.94 116 LYS A C 1
ATOM 916 O O . LYS A 1 116 ? -8.273 -28.281 -22.391 1 95.94 116 LYS A O 1
ATOM 921 N N . SER A 1 117 ? -7.469 -29.906 -21.125 1 95.25 117 SER A N 1
ATOM 922 C CA . SER A 1 117 ? -8.727 -30.641 -21.156 1 95.25 117 SER A CA 1
ATOM 923 C C . SER A 1 117 ? -9.789 -29.969 -20.297 1 95.25 117 SER A C 1
ATOM 925 O O . SER A 1 117 ? -10.977 -30.266 -20.406 1 95.25 117 SER A O 1
ATOM 927 N N . PHE A 1 118 ? -9.391 -29.016 -19.469 1 95 118 PHE A N 1
ATOM 928 C CA . PHE A 1 118 ? -10.328 -28.516 -18.469 1 95 118 PHE A CA 1
ATOM 929 C C . PHE A 1 118 ? -10.531 -27.016 -18.625 1 95 118 PHE A C 1
ATOM 931 O O . PHE A 1 118 ? -11.359 -26.406 -17.938 1 95 118 PHE A O 1
ATOM 938 N N . SER A 1 119 ? -9.859 -26.359 -19.469 1 93.12 119 SER A N 1
ATOM 939 C CA . SER A 1 119 ? -10 -24.922 -19.75 1 93.12 119 SER A CA 1
ATOM 940 C C . SER A 1 119 ? -9.648 -24.609 -21.203 1 93.12 119 SER A C 1
ATOM 942 O O . SER A 1 119 ? -8.719 -25.188 -21.766 1 93.12 119 SER A O 1
ATOM 944 N N . PRO A 1 120 ? -10.367 -23.672 -21.781 1 91.88 120 PRO A N 1
ATOM 945 C CA . PRO A 1 120 ? -10.133 -23.328 -23.188 1 91.88 120 PRO A CA 1
ATOM 946 C C . PRO A 1 120 ? -8.727 -22.797 -23.438 1 91.88 120 PRO A C 1
ATOM 948 O O . PRO A 1 120 ? -8.133 -23.062 -24.484 1 91.88 120 PRO A O 1
ATOM 951 N N . LEU A 1 121 ? -8.188 -22.031 -22.516 1 95.62 121 LEU A N 1
ATOM 952 C CA . LEU A 1 121 ? -6.84 -21.5 -22.656 1 95.62 121 LEU A CA 1
ATOM 953 C C . LEU A 1 121 ? -5.988 -21.828 -21.438 1 95.62 121 LEU A C 1
ATOM 955 O O . LEU A 1 121 ? -6.379 -21.547 -20.312 1 95.62 121 LEU A O 1
ATOM 959 N N . VAL A 1 122 ? -4.902 -22.516 -21.688 1 97.44 122 VAL A N 1
ATOM 960 C CA . VAL A 1 122 ? -3.916 -22.812 -20.656 1 97.44 122 VAL A CA 1
ATOM 961 C C . VAL A 1 122 ? -2.539 -22.328 -21.094 1 97.44 122 VAL A C 1
ATOM 963 O O . VAL A 1 122 ? -2.094 -22.609 -22.203 1 97.44 122 VAL A O 1
ATOM 966 N N . GLY A 1 123 ? -1.918 -21.5 -20.312 1 97.69 123 GLY A N 1
ATOM 967 C CA . GLY A 1 123 ? -0.616 -20.922 -20.625 1 97.69 123 GLY A CA 1
ATOM 968 C C . GLY A 1 123 ? 0.417 -21.172 -19.531 1 97.69 123 GLY A C 1
ATOM 969 O O . GLY A 1 123 ? 0.08 -21.625 -18.438 1 97.69 123 GLY A O 1
ATOM 970 N N . ARG A 1 124 ? 1.621 -20.891 -19.875 1 98.5 124 ARG A N 1
ATOM 971 C CA . ARG A 1 124 ? 2.734 -21.188 -18.969 1 98.5 124 ARG A CA 1
ATOM 972 C C . ARG A 1 124 ? 3.346 -19.906 -18.422 1 98.5 124 ARG A C 1
ATOM 974 O O . ARG A 1 124 ? 3.502 -18.922 -19.156 1 98.5 124 ARG A O 1
ATOM 981 N N . ILE A 1 125 ? 3.6 -19.859 -17.156 1 98.81 125 ILE A N 1
ATOM 982 C CA . ILE A 1 125 ? 4.438 -18.891 -16.453 1 98.81 125 ILE A CA 1
ATOM 983 C C . ILE A 1 125 ? 5.754 -19.547 -16.047 1 98.81 125 ILE A C 1
ATOM 985 O O . ILE A 1 125 ? 5.754 -20.609 -15.406 1 98.81 125 ILE A O 1
ATOM 989 N N . LEU A 1 126 ? 6.859 -18.969 -16.391 1 98.81 126 LEU A N 1
ATOM 990 C CA . LEU A 1 126 ? 8.156 -19.609 -16.203 1 98.81 126 LEU A CA 1
ATOM 991 C C . LEU A 1 126 ? 8.852 -19.078 -14.961 1 98.81 126 LEU A C 1
ATOM 993 O O . LEU A 1 126 ? 9.156 -17.891 -14.875 1 98.81 126 LEU A O 1
ATOM 997 N N . ARG A 1 127 ? 9.094 -19.953 -14 1 98.69 127 ARG A N 1
ATOM 998 C CA . ARG A 1 127 ? 9.805 -19.578 -12.781 1 98.69 127 ARG A CA 1
ATOM 999 C C . ARG A 1 127 ? 11.305 -19.5 -13.023 1 98.69 127 ARG A C 1
ATOM 1001 O O . ARG A 1 127 ? 11.961 -20.531 -13.227 1 98.69 127 ARG A O 1
ATOM 1008 N N . VAL A 1 128 ? 11.906 -18.406 -12.812 1 98.44 128 VAL A N 1
ATOM 1009 C CA . VAL A 1 128 ? 13.25 -18.141 -13.328 1 98.44 128 VAL A CA 1
ATOM 1010 C C . VAL A 1 128 ? 14.289 -18.812 -12.438 1 98.44 128 VAL A C 1
ATOM 1012 O O . VAL A 1 128 ? 15.305 -19.312 -12.922 1 98.44 128 VAL A O 1
ATOM 1015 N N . GLU A 1 129 ? 14.07 -18.844 -11.141 1 97.94 129 GLU A N 1
ATOM 1016 C CA . GLU A 1 129 ? 15.023 -19.5 -10.25 1 97.94 129 GLU A CA 1
ATOM 1017 C C . GLU A 1 129 ? 15.086 -21 -10.516 1 97.94 129 GLU A C 1
ATOM 1019 O O . GLU A 1 129 ? 16.156 -21.609 -10.43 1 97.94 129 GLU A O 1
ATOM 1024 N N . ARG A 1 130 ? 13.961 -21.578 -10.82 1 97.12 130 ARG A N 1
ATOM 1025 C CA . ARG A 1 130 ? 13.945 -23 -11.148 1 97.12 130 ARG A CA 1
ATOM 1026 C C . ARG A 1 130 ? 14.719 -23.281 -12.43 1 97.12 130 ARG A C 1
ATOM 1028 O O . ARG A 1 130 ? 15.43 -24.281 -12.531 1 97.12 130 ARG A O 1
ATOM 1035 N N . VAL A 1 131 ? 14.539 -22.406 -13.445 1 97.88 131 VAL A N 1
ATOM 1036 C CA . VAL A 1 131 ? 15.312 -22.531 -14.68 1 97.88 131 VAL A CA 1
ATOM 1037 C C . VAL A 1 131 ? 16.812 -22.531 -14.359 1 97.88 131 VAL A C 1
ATOM 1039 O O . VAL A 1 131 ? 17.562 -23.375 -14.852 1 97.88 131 VAL A O 1
ATOM 1042 N N . ALA A 1 132 ? 17.203 -21.594 -13.492 1 98.06 132 ALA A N 1
ATOM 1043 C CA . ALA A 1 132 ? 18.609 -21.5 -13.094 1 98.06 132 ALA A CA 1
ATOM 1044 C C . ALA A 1 132 ? 19.094 -22.781 -12.438 1 98.06 132 ALA A C 1
ATOM 1046 O O . ALA A 1 132 ? 20.156 -23.297 -12.773 1 98.06 132 ALA A O 1
ATOM 1047 N N . GLU A 1 133 ? 18.312 -23.297 -11.57 1 97.69 133 GLU A N 1
ATOM 1048 C CA . GLU A 1 133 ? 18.672 -24.516 -10.852 1 97.69 133 GLU A CA 1
ATOM 1049 C C . GLU A 1 133 ? 18.75 -25.719 -11.789 1 97.69 133 GLU A C 1
ATOM 1051 O O . GLU A 1 133 ? 19.641 -26.547 -11.664 1 97.69 133 GLU A O 1
ATOM 1056 N N . GLN A 1 134 ? 17.828 -25.797 -12.703 1 96.38 134 GLN A N 1
ATOM 1057 C CA . GLN A 1 134 ? 17.812 -26.891 -13.672 1 96.38 134 GLN A CA 1
ATOM 1058 C C . GLN A 1 134 ? 19.062 -26.844 -14.562 1 96.38 134 GLN A C 1
ATOM 1060 O O . GLN A 1 134 ? 19.641 -27.891 -14.867 1 96.38 134 GLN A O 1
ATOM 1065 N N . ILE A 1 135 ? 19.422 -25.703 -14.953 1 96.56 135 ILE A N 1
ATOM 1066 C CA . ILE A 1 135 ? 20.625 -25.531 -15.773 1 96.56 135 ILE A CA 1
ATOM 1067 C C . ILE A 1 135 ? 21.844 -26.031 -15.016 1 96.56 135 ILE A C 1
ATOM 1069 O O . ILE A 1 135 ? 22.656 -26.797 -15.555 1 96.56 135 ILE A O 1
ATOM 1073 N N . LEU A 1 136 ? 21.953 -25.594 -13.781 1 96.38 136 LEU A N 1
ATOM 1074 C CA . LEU A 1 136 ? 23.094 -26 -12.969 1 96.38 136 LEU A CA 1
ATOM 1075 C C . LEU A 1 136 ? 23.109 -27.5 -12.75 1 96.38 136 LEU A C 1
ATOM 1077 O O . LEU A 1 136 ? 24.156 -28.141 -12.828 1 96.38 136 LEU A O 1
ATOM 1081 N N . ASP A 1 137 ? 21.969 -28.078 -12.492 1 95.56 137 ASP A N 1
ATOM 1082 C CA . ASP A 1 137 ? 21.859 -29.516 -12.266 1 95.56 137 ASP A CA 1
ATOM 1083 C C . ASP A 1 137 ? 22.234 -30.312 -13.516 1 95.56 137 ASP A C 1
ATOM 1085 O O . ASP A 1 137 ? 22.812 -31.391 -13.414 1 95.56 137 ASP A O 1
ATOM 1089 N N . GLU A 1 138 ? 21.875 -29.828 -14.68 1 94.25 138 GLU A N 1
ATOM 1090 C CA . GLU A 1 138 ? 22.156 -30.5 -15.953 1 94.25 138 GLU A CA 1
ATOM 1091 C C . GLU A 1 138 ? 23.641 -30.484 -16.266 1 94.25 138 GLU A C 1
ATOM 1093 O O . GLU A 1 138 ? 24.156 -31.422 -16.875 1 94.25 138 GLU A O 1
ATOM 1098 N N . GLY A 1 139 ? 24.297 -29.438 -15.797 1 92 139 GLY A N 1
ATOM 1099 C CA . GLY A 1 139 ? 25.719 -29.328 -16.047 1 92 139 GLY A CA 1
ATOM 1100 C C . GLY A 1 139 ? 26.062 -28.891 -17.453 1 92 139 GLY A C 1
ATOM 1101 O O . GLY A 1 139 ? 25.172 -28.812 -18.312 1 92 139 GLY A O 1
ATOM 1102 N N . LEU A 1 140 ? 27.312 -28.594 -17.594 1 89.62 140 LEU A N 1
ATOM 1103 C CA . LEU A 1 140 ? 27.781 -28.234 -18.922 1 89.62 140 LEU A CA 1
ATOM 1104 C C . LEU A 1 140 ? 28.031 -29.484 -19.766 1 89.62 140 LEU A C 1
ATOM 1106 O O . LEU A 1 140 ? 28.484 -30.5 -19.25 1 89.62 140 LEU A O 1
ATOM 1110 N N . PRO A 1 141 ? 27.75 -29.391 -21.031 1 86.25 141 PRO A N 1
ATOM 1111 C CA . PRO A 1 141 ? 27.922 -30.547 -21.906 1 86.25 141 PRO A CA 1
ATOM 1112 C C . PRO A 1 141 ? 29.344 -31.109 -21.891 1 86.25 141 PRO A C 1
ATOM 1114 O O . PRO A 1 141 ? 29.547 -32.312 -22.016 1 86.25 141 PRO A O 1
ATOM 1117 N N . ASP A 1 142 ? 30.297 -30.219 -21.734 1 89.31 142 ASP A N 1
ATOM 1118 C CA . ASP A 1 142 ? 31.688 -30.641 -21.812 1 89.31 142 ASP A CA 1
ATOM 1119 C C . ASP A 1 142 ? 32.219 -31.031 -20.438 1 89.31 142 ASP A C 1
ATOM 1121 O O . ASP A 1 142 ? 33.375 -31.422 -20.312 1 89.31 142 ASP A O 1
ATOM 1125 N N . GLY A 1 143 ? 31.469 -30.953 -19.453 1 85.12 143 GLY A N 1
ATOM 1126 C CA . GLY A 1 143 ? 31.844 -31.375 -18.125 1 85.12 143 GLY A CA 1
ATOM 1127 C C . GLY A 1 143 ? 32.688 -30.359 -17.391 1 85.12 143 GLY A C 1
ATOM 1128 O O . GLY A 1 143 ? 33.156 -30.609 -16.266 1 85.12 143 GLY A O 1
ATOM 1129 N N . SER A 1 144 ? 32.906 -29.25 -18 1 88 144 SER A N 1
ATOM 1130 C CA . SER A 1 144 ? 33.719 -28.203 -17.391 1 88 144 SER A CA 1
ATOM 1131 C C . SER A 1 144 ? 33 -27.578 -16.203 1 88 144 SER A C 1
ATOM 1133 O O . SER A 1 144 ? 31.781 -27.781 -16.016 1 88 144 SER A O 1
ATOM 1135 N N . SER A 1 145 ? 33.781 -26.844 -15.414 1 90.94 145 SER A N 1
ATOM 1136 C CA . SER A 1 145 ? 33.219 -26.172 -14.242 1 90.94 145 SER A CA 1
ATOM 1137 C C . SER A 1 145 ? 32.469 -24.906 -14.648 1 90.94 145 SER A C 1
ATOM 1139 O O . SER A 1 145 ? 32.812 -24.25 -15.625 1 90.94 145 SER A O 1
ATOM 1141 N N . TRP A 1 146 ? 31.469 -24.594 -13.875 1 93.56 146 TRP A N 1
ATOM 1142 C CA . TRP A 1 146 ? 30.641 -23.422 -14.148 1 93.56 146 TRP A CA 1
ATOM 1143 C C . TRP A 1 146 ? 31.422 -22.141 -13.867 1 93.56 146 TRP A C 1
ATOM 1145 O O . TRP A 1 146 ? 32.156 -22.047 -12.883 1 93.56 146 TRP A O 1
ATOM 1155 N N . THR A 1 147 ? 31.344 -21.172 -14.75 1 95.69 147 THR A N 1
ATOM 1156 C CA . THR A 1 147 ? 31.609 -19.766 -14.492 1 95.69 147 THR A CA 1
ATOM 1157 C C . THR A 1 147 ? 30.344 -18.938 -14.594 1 95.69 147 THR A C 1
ATOM 1159 O O . THR A 1 147 ? 29.328 -19.406 -15.133 1 95.69 147 THR A O 1
ATOM 1162 N N . LEU A 1 148 ? 30.375 -17.75 -14.023 1 97.12 148 LEU A N 1
ATOM 1163 C CA . LEU A 1 148 ? 29.188 -16.906 -14.125 1 97.12 148 LEU A CA 1
ATOM 1164 C C . LEU A 1 148 ? 28.844 -16.609 -15.586 1 97.12 148 LEU A C 1
ATOM 1166 O O . LEU A 1 148 ? 27.672 -16.562 -15.953 1 97.12 148 LEU A O 1
ATOM 1170 N N . ASP A 1 149 ? 29.891 -16.438 -16.422 1 96.62 149 ASP A N 1
ATOM 1171 C CA . ASP A 1 149 ? 29.672 -16.125 -17.828 1 96.62 149 ASP A CA 1
ATOM 1172 C C . ASP A 1 149 ? 29.016 -17.297 -18.547 1 96.62 149 ASP A C 1
ATOM 1174 O O . ASP A 1 149 ? 28.062 -17.109 -19.328 1 96.62 149 ASP A O 1
ATOM 1178 N N . SER A 1 150 ? 29.562 -18.5 -18.344 1 96.06 150 SER A N 1
ATOM 1179 C CA . SER A 1 150 ? 28.969 -19.656 -19 1 96.06 150 SER A CA 1
ATOM 1180 C C . SER A 1 150 ? 27.547 -19.891 -18.531 1 96.06 150 SER A C 1
ATOM 1182 O O . SER A 1 150 ? 26.656 -20.219 -19.328 1 96.06 150 SER A O 1
ATOM 1184 N N . PHE A 1 151 ? 27.312 -19.781 -17.266 1 97.25 151 PHE A N 1
ATOM 1185 C CA . PHE A 1 151 ? 25.969 -19.906 -16.703 1 97.25 151 PHE A CA 1
ATOM 1186 C C . PHE A 1 151 ? 25.031 -18.875 -17.328 1 97.25 151 PHE A C 1
ATOM 1188 O O . PHE A 1 151 ? 23.938 -19.219 -17.766 1 97.25 151 PHE A O 1
ATOM 1195 N N . SER A 1 152 ? 25.484 -17.547 -17.312 1 97.75 152 SER A N 1
ATOM 1196 C CA . SER A 1 152 ? 24.656 -16.453 -17.812 1 97.75 152 SER A CA 1
ATOM 1197 C C . SER A 1 152 ? 24.25 -16.688 -19.266 1 97.75 152 SER A C 1
ATOM 1199 O O . SER A 1 152 ? 23.109 -16.422 -19.656 1 97.75 152 SER A O 1
ATOM 1201 N N . GLU A 1 153 ? 25.219 -17.141 -20.031 1 96.81 153 GLU A N 1
ATOM 1202 C CA . GLU A 1 153 ? 24.953 -17.391 -21.438 1 96.81 153 GLU A CA 1
ATOM 1203 C C . GLU A 1 153 ? 23.844 -18.406 -21.625 1 96.81 153 GLU A C 1
ATOM 1205 O O . GLU A 1 153 ? 22.922 -18.203 -22.422 1 96.81 153 GLU A O 1
ATOM 1210 N N . ILE A 1 154 ? 23.906 -19.469 -20.922 1 97.25 154 ILE A N 1
ATOM 1211 C CA . ILE A 1 154 ? 22.922 -20.531 -21.047 1 97.25 154 ILE A CA 1
ATOM 1212 C C . ILE A 1 154 ? 21.594 -20.078 -20.453 1 97.25 154 ILE A C 1
ATOM 1214 O O . ILE A 1 154 ? 20.531 -20.328 -21.031 1 97.25 154 ILE A O 1
ATOM 1218 N N . PHE A 1 155 ? 21.641 -19.438 -19.344 1 98 155 PHE A N 1
ATOM 1219 C CA . PHE A 1 155 ? 20.453 -18.938 -18.656 1 98 155 PHE A CA 1
ATOM 1220 C C . PHE A 1 155 ? 19.672 -17.984 -19.547 1 98 155 PHE A C 1
ATOM 1222 O O . PHE A 1 155 ? 18.469 -18.141 -19.75 1 98 155 PHE A O 1
ATOM 1229 N N . ILE A 1 156 ? 20.359 -16.969 -20.094 1 98.12 156 ILE A N 1
ATOM 1230 C CA . ILE A 1 156 ? 19.75 -15.969 -20.969 1 98.12 156 ILE A CA 1
ATOM 1231 C C . ILE A 1 156 ? 19.172 -16.641 -22.203 1 98.12 156 ILE A C 1
ATOM 1233 O O . ILE A 1 156 ? 18.047 -16.344 -22.625 1 98.12 156 ILE A O 1
ATOM 1237 N N . SER A 1 157 ? 19.953 -17.547 -22.75 1 97.56 157 SER A N 1
ATOM 1238 C CA . SER A 1 157 ? 19.5 -18.25 -23.938 1 97.56 157 SER A CA 1
ATOM 1239 C C . SER A 1 157 ? 18.219 -19.031 -23.672 1 97.56 157 SER A C 1
ATOM 1241 O O . SER A 1 157 ? 17.297 -19.047 -24.484 1 97.56 157 SER A O 1
ATOM 1243 N N . LYS A 1 158 ? 18.141 -19.703 -22.594 1 97.69 158 LYS A N 1
ATOM 1244 C CA . LYS A 1 158 ? 16.969 -20.484 -22.234 1 97.69 158 LYS A CA 1
ATOM 1245 C C . LYS A 1 158 ? 15.75 -19.578 -22.047 1 97.69 158 LYS A C 1
ATOM 1247 O O . LYS A 1 158 ? 14.648 -19.906 -22.469 1 97.69 158 LYS A O 1
ATOM 1252 N N . LEU A 1 159 ? 15.898 -18.484 -21.359 1 98.44 159 LEU A N 1
ATOM 1253 C CA . LEU A 1 159 ? 14.789 -17.547 -21.156 1 98.44 159 LEU A CA 1
ATOM 1254 C C . LEU A 1 159 ? 14.305 -16.984 -22.469 1 98.44 159 LEU A C 1
ATOM 1256 O O . LEU A 1 159 ? 13.102 -16.859 -22.703 1 98.44 159 LEU A O 1
ATOM 1260 N N . LYS A 1 160 ? 15.258 -16.625 -23.344 1 97.69 160 LYS A N 1
ATOM 1261 C CA . LYS A 1 160 ? 14.891 -16.094 -24.656 1 97.69 160 LYS A CA 1
ATOM 1262 C C . LYS A 1 160 ? 14.125 -17.125 -25.484 1 97.69 160 LYS A C 1
ATOM 1264 O O . LYS A 1 160 ? 13.141 -16.781 -26.141 1 97.69 160 LYS A O 1
ATOM 1269 N N . SER A 1 161 ? 14.641 -18.312 -25.391 1 97.19 161 SER A N 1
ATOM 1270 C CA . SER A 1 161 ? 14.008 -19.375 -26.141 1 97.19 161 SER A CA 1
ATOM 1271 C C . SER A 1 161 ? 12.578 -19.625 -25.656 1 97.19 161 SER A C 1
ATOM 1273 O O . SER A 1 161 ? 11.703 -19.969 -26.453 1 97.19 161 SER A O 1
ATOM 1275 N N . ALA A 1 162 ? 12.312 -19.438 -24.391 1 97.12 162 ALA A N 1
ATOM 1276 C CA . ALA A 1 162 ? 11 -19.688 -23.781 1 97.12 162 ALA A CA 1
ATOM 1277 C C . ALA A 1 162 ? 10.078 -18.469 -23.953 1 97.12 162 ALA A C 1
ATOM 1279 O O . ALA A 1 162 ? 8.859 -18.609 -23.906 1 97.12 162 ALA A O 1
ATOM 1280 N N . ALA A 1 163 ? 10.586 -17.312 -24.156 1 95.12 163 ALA A N 1
ATOM 1281 C CA . ALA A 1 163 ? 9.875 -16.047 -24.078 1 95.12 163 ALA A CA 1
ATOM 1282 C C . ALA A 1 163 ? 8.695 -16.016 -25.047 1 95.12 163 ALA A C 1
ATOM 1284 O O . ALA A 1 163 ? 7.637 -15.469 -24.734 1 95.12 163 ALA A O 1
ATOM 1285 N N . GLY A 1 164 ? 8.805 -16.625 -26.172 1 93 164 GLY A N 1
ATOM 1286 C CA . GLY A 1 164 ? 7.742 -16.609 -27.156 1 93 164 GLY A CA 1
ATOM 1287 C C . GLY A 1 164 ? 6.641 -17.609 -26.875 1 93 164 GLY A C 1
ATOM 1288 O O . GLY A 1 164 ? 5.59 -17.594 -27.531 1 93 164 GLY A O 1
ATOM 1289 N N . LYS A 1 165 ? 6.859 -18.406 -25.859 1 96.06 165 LYS A N 1
ATOM 1290 C CA . LYS A 1 165 ? 5.934 -19.5 -25.625 1 96.06 165 LYS A CA 1
ATOM 1291 C C . LYS A 1 165 ? 5.301 -19.406 -24.234 1 96.06 165 LYS A C 1
ATOM 1293 O O . LYS A 1 165 ? 4.594 -20.312 -23.797 1 96.06 165 LYS A O 1
ATOM 1298 N N . ILE A 1 166 ? 5.559 -18.344 -23.562 1 98.19 166 ILE A N 1
ATOM 1299 C CA . ILE A 1 166 ? 5.039 -18.203 -22.203 1 98.19 166 ILE A CA 1
ATOM 1300 C C . ILE A 1 166 ? 4.301 -16.859 -22.078 1 98.19 166 ILE A C 1
ATOM 1302 O O . ILE A 1 166 ? 4.367 -16.031 -22.984 1 98.19 166 ILE A O 1
ATOM 1306 N N . TYR A 1 167 ? 3.582 -16.703 -20.969 1 98.25 167 TYR A N 1
ATOM 1307 C CA . TYR A 1 167 ? 2.787 -15.492 -20.766 1 98.25 167 TYR A CA 1
ATOM 1308 C C . TYR A 1 167 ? 3.422 -14.586 -19.719 1 98.25 167 TYR A C 1
ATOM 1310 O O . TYR A 1 167 ? 2.934 -13.477 -19.469 1 98.25 167 TYR A O 1
ATOM 1318 N N . GLY A 1 168 ? 4.523 -15.039 -19.125 1 98.69 168 GLY A N 1
ATOM 1319 C CA . GLY A 1 168 ? 5.242 -14.234 -18.141 1 98.69 168 GLY A CA 1
ATOM 1320 C C . GLY A 1 168 ? 6.277 -15.023 -17.375 1 98.69 168 GLY A C 1
ATOM 1321 O O . GLY A 1 168 ? 6.398 -16.234 -17.547 1 98.69 168 GLY A O 1
ATOM 1322 N N . PHE A 1 169 ? 7.105 -14.367 -16.594 1 98.81 169 PHE A N 1
ATOM 1323 C CA . PHE A 1 169 ? 8.055 -14.961 -15.664 1 98.81 169 PHE A CA 1
ATOM 1324 C C . PHE A 1 169 ? 7.523 -14.906 -14.234 1 98.81 169 PHE A C 1
ATOM 1326 O O . PHE A 1 169 ? 6.605 -14.141 -13.938 1 98.81 169 PHE A O 1
ATOM 1333 N N . LYS A 1 170 ? 7.969 -15.805 -13.414 1 98.81 170 LYS A N 1
ATOM 1334 C CA . LYS A 1 170 ? 7.723 -15.797 -11.977 1 98.81 170 LYS A CA 1
ATOM 1335 C C . LYS A 1 170 ? 9.031 -15.805 -11.195 1 98.81 170 LYS A C 1
ATOM 1337 O O . LYS A 1 170 ? 9.977 -16.5 -11.57 1 98.81 170 LYS A O 1
ATOM 1342 N N . SER A 1 171 ? 9.133 -14.953 -10.195 1 98.69 171 SER A N 1
ATOM 1343 C CA . SER A 1 171 ? 10.273 -15.008 -9.289 1 98.69 171 SER A CA 1
ATOM 1344 C C . SER A 1 171 ? 9.844 -15.367 -7.871 1 98.69 171 SER A C 1
ATOM 1346 O O . SER A 1 171 ? 8.82 -14.883 -7.387 1 98.69 171 SER A O 1
ATOM 1348 N N . ILE A 1 172 ? 10.625 -16.172 -7.215 1 97.88 172 ILE A N 1
ATOM 1349 C CA . ILE A 1 172 ? 10.43 -16.516 -5.809 1 97.88 172 ILE A CA 1
ATOM 1350 C C . ILE A 1 172 ? 11.625 -16.031 -4.988 1 97.88 172 ILE A C 1
ATOM 1352 O O . ILE A 1 172 ? 12.055 -16.703 -4.051 1 97.88 172 ILE A O 1
ATOM 1356 N N . ALA A 1 173 ? 12.25 -14.945 -5.383 1 97.69 173 ALA A N 1
ATOM 1357 C CA . ALA A 1 173 ? 13.352 -14.352 -4.629 1 97.69 173 ALA A CA 1
ATOM 1358 C C . ALA A 1 173 ? 12.992 -14.203 -3.152 1 97.69 173 ALA A C 1
ATOM 1360 O O . ALA A 1 173 ? 13.852 -14.336 -2.279 1 97.69 173 ALA A O 1
ATOM 1361 N N . ALA A 1 174 ? 11.719 -13.961 -2.887 1 96.5 174 ALA A N 1
ATOM 1362 C CA . ALA A 1 174 ? 11.234 -13.797 -1.52 1 96.5 174 ALA A CA 1
ATOM 1363 C C . ALA A 1 174 ? 11.555 -15.016 -0.668 1 96.5 174 ALA A C 1
ATOM 1365 O O . ALA A 1 174 ? 11.82 -14.898 0.531 1 96.5 174 ALA A O 1
ATOM 1366 N N . TYR A 1 175 ? 11.531 -16.203 -1.238 1 94.31 175 TYR A N 1
ATOM 1367 C CA . TYR A 1 175 ? 11.797 -17.453 -0.531 1 94.31 175 TYR A CA 1
ATOM 1368 C C . TYR A 1 175 ? 13.289 -17.656 -0.322 1 94.31 175 TYR A C 1
ATOM 1370 O O . TYR A 1 175 ? 13.703 -18.484 0.489 1 94.31 175 TYR A O 1
ATOM 1378 N N . TYR A 1 176 ? 14.07 -17.016 -1.092 1 94.69 176 TYR A N 1
ATOM 1379 C CA . TYR A 1 176 ? 15.508 -17.234 -1.035 1 94.69 176 TYR A CA 1
ATOM 1380 C C . TYR A 1 176 ? 16.188 -16.141 -0.233 1 94.69 176 TYR A C 1
ATOM 1382 O O . TYR A 1 176 ? 16.375 -16.266 0.979 1 94.69 176 TYR A O 1
ATOM 1390 N N . SER A 1 177 ? 16.422 -14.953 -0.88 1 92.94 177 SER A N 1
ATOM 1391 C CA . SER A 1 177 ? 17.203 -13.922 -0.212 1 92.94 177 SER A CA 1
ATOM 1392 C C . SER A 1 177 ? 16.375 -12.68 0.064 1 92.9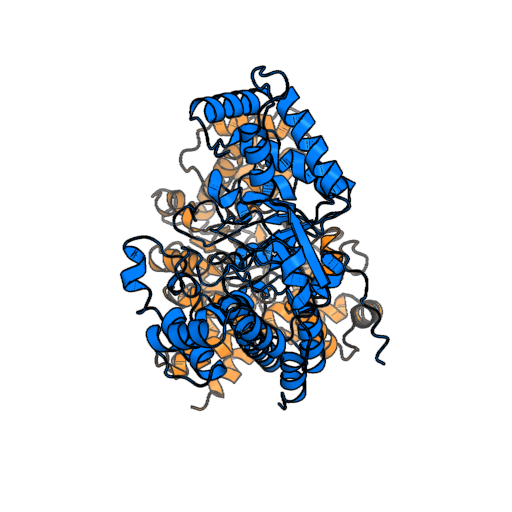4 177 SER A C 1
ATOM 1394 O O . SER A 1 177 ? 16.891 -11.68 0.568 1 92.94 177 SER A O 1
ATOM 1396 N N . GLY A 1 178 ? 15.102 -12.805 -0.21 1 95.88 178 GLY A N 1
ATOM 1397 C CA . GLY A 1 178 ? 14.25 -11.664 0.083 1 95.88 178 GLY A CA 1
ATOM 1398 C C . GLY A 1 178 ? 14.078 -10.734 -1.101 1 95.88 178 GLY A C 1
ATOM 1399 O O . GLY A 1 178 ? 14.703 -10.922 -2.145 1 95.88 178 GLY A O 1
ATOM 1400 N N . LEU A 1 179 ? 13.281 -9.68 -0.959 1 97.56 179 LEU A N 1
ATOM 1401 C CA . LEU A 1 179 ? 12.852 -8.836 -2.072 1 97.56 179 LEU A CA 1
ATOM 1402 C C . LEU A 1 179 ? 13.727 -7.598 -2.186 1 97.56 179 LEU A C 1
ATOM 1404 O O . LEU A 1 179 ? 13.57 -6.801 -3.115 1 97.56 179 LEU A O 1
ATOM 1408 N N . GLU A 1 180 ? 14.633 -7.379 -1.254 1 97.25 180 GLU A N 1
ATOM 1409 C CA . GLU A 1 180 ? 15.547 -6.246 -1.358 1 97.25 180 GLU A CA 1
ATOM 1410 C C . GLU A 1 180 ? 16.625 -6.504 -2.412 1 97.25 180 GLU A C 1
ATOM 1412 O O . GLU A 1 180 ? 17.797 -6.715 -2.078 1 97.25 180 GLU A O 1
ATOM 1417 N N . ILE A 1 181 ? 16.297 -6.406 -3.648 1 98 181 ILE A N 1
ATOM 1418 C CA . ILE A 1 181 ? 17.172 -6.699 -4.785 1 98 181 ILE A CA 1
ATOM 1419 C C . ILE A 1 181 ? 18.203 -5.59 -4.938 1 98 181 ILE A C 1
ATOM 1421 O O . ILE A 1 181 ? 17.859 -4.406 -5.008 1 98 181 ILE A O 1
ATOM 1425 N N . ASN A 1 182 ? 19.422 -5.91 -4.879 1 97.88 182 ASN A N 1
ATOM 1426 C CA . ASN A 1 182 ? 20.5 -4.98 -5.207 1 97.88 182 ASN A CA 1
ATOM 1427 C C . ASN A 1 182 ? 20.641 -4.793 -6.715 1 97.88 182 ASN A C 1
ATOM 1429 O O . ASN A 1 182 ? 21.203 -5.648 -7.402 1 97.88 182 ASN A O 1
ATOM 1433 N N . THR A 1 183 ? 20.234 -3.686 -7.223 1 97.81 183 THR A N 1
ATOM 1434 C CA . THR A 1 183 ? 20.219 -3.451 -8.664 1 97.81 183 THR A CA 1
ATOM 1435 C C . THR A 1 183 ? 21.641 -3.203 -9.18 1 97.81 183 THR A C 1
ATOM 1437 O O . THR A 1 183 ? 21.859 -3.146 -10.398 1 97.81 183 THR A O 1
ATOM 1440 N N . ASN A 1 184 ? 22.625 -3.125 -8.25 1 97.38 184 ASN A N 1
ATOM 1441 C CA . ASN A 1 184 ? 24.016 -2.896 -8.625 1 97.38 184 ASN A CA 1
ATOM 1442 C C . ASN A 1 184 ? 24.906 -4.066 -8.211 1 97.38 184 ASN A C 1
ATOM 1444 O O . ASN A 1 184 ? 26.094 -3.873 -7.895 1 97.38 184 ASN A O 1
ATOM 1448 N N . VAL A 1 185 ? 24.312 -5.172 -8.109 1 97.06 185 VAL A N 1
ATOM 1449 C CA . VAL A 1 185 ? 25.094 -6.344 -7.723 1 97.06 185 VAL A CA 1
ATOM 1450 C C . VAL A 1 185 ? 26.281 -6.516 -8.672 1 97.06 185 VAL A C 1
ATOM 1452 O O . VAL A 1 185 ? 26.109 -6.496 -9.891 1 97.06 185 VAL A O 1
ATOM 1455 N N . ALA A 1 186 ? 27.484 -6.598 -8.117 1 96.44 186 ALA A N 1
ATOM 1456 C CA . ALA A 1 186 ? 28.703 -6.746 -8.906 1 96.44 186 ALA A CA 1
ATOM 1457 C C . ALA A 1 186 ? 28.828 -8.164 -9.453 1 96.44 186 ALA A C 1
ATOM 1459 O O . ALA A 1 186 ? 28.469 -9.133 -8.781 1 96.44 186 ALA A O 1
ATOM 1460 N N . LYS A 1 187 ? 29.359 -8.281 -10.633 1 96.75 187 LYS A N 1
ATOM 1461 C CA . LYS A 1 187 ? 29.547 -9.578 -11.273 1 96.75 187 LYS A CA 1
ATOM 1462 C C . LYS A 1 187 ? 30.406 -10.492 -10.414 1 96.75 187 LYS A C 1
ATOM 1464 O O . LYS A 1 187 ? 30.141 -11.695 -10.312 1 96.75 187 LYS A O 1
ATOM 1469 N N . ASN A 1 188 ? 31.391 -9.906 -9.789 1 97.5 188 ASN A N 1
ATOM 1470 C CA . ASN A 1 188 ? 32.281 -10.703 -8.961 1 97.5 188 ASN A CA 1
ATOM 1471 C C . ASN A 1 188 ? 31.547 -11.297 -7.758 1 97.5 188 ASN A C 1
ATOM 1473 O O . ASN A 1 188 ? 31.828 -12.422 -7.348 1 97.5 188 ASN A O 1
ATOM 1477 N N . ASP A 1 189 ? 30.688 -10.555 -7.176 1 97.94 189 ASP A N 1
ATOM 1478 C CA . ASP A 1 189 ? 29.906 -11.039 -6.043 1 97.94 189 ASP A CA 1
ATOM 1479 C C . ASP A 1 189 ? 28.953 -12.156 -6.465 1 97.94 189 ASP A C 1
ATOM 1481 O O . ASP A 1 189 ? 28.781 -13.141 -5.746 1 97.94 189 ASP A O 1
ATOM 1485 N N . ALA A 1 190 ? 28.344 -12.008 -7.633 1 97.88 190 ALA A N 1
ATOM 1486 C CA . ALA A 1 190 ? 27.469 -13.039 -8.172 1 97.88 190 ALA A CA 1
ATOM 1487 C C . ALA A 1 190 ? 28.234 -14.32 -8.477 1 97.88 190 ALA A C 1
ATOM 1489 O O . ALA A 1 190 ? 27.734 -15.422 -8.266 1 97.88 190 ALA A O 1
ATOM 1490 N N . GLU A 1 191 ? 29.438 -14.125 -9 1 97.81 191 GLU A N 1
ATOM 1491 C CA . GLU A 1 191 ? 30.297 -15.273 -9.289 1 97.81 191 GLU A CA 1
ATOM 1492 C C . GLU A 1 191 ? 30.656 -16.031 -8.008 1 97.81 191 GLU A C 1
ATOM 1494 O O . GLU A 1 191 ? 30.656 -17.25 -7.98 1 97.81 191 GLU A O 1
ATOM 1499 N N . GLU A 1 192 ? 31.016 -15.266 -7 1 97.31 192 GLU A N 1
ATOM 1500 C CA . GLU A 1 192 ? 31.281 -15.883 -5.703 1 97.31 192 GLU A CA 1
ATOM 1501 C C . GLU A 1 192 ? 30.062 -16.625 -5.18 1 97.31 192 GLU A C 1
ATOM 1503 O O . GLU A 1 192 ? 30.172 -17.688 -4.586 1 97.31 192 GLU A O 1
ATOM 1508 N N . GLY A 1 193 ? 28.891 -16.016 -5.406 1 97.44 193 GLY A N 1
ATOM 1509 C CA . GLY A 1 193 ? 27.641 -16.688 -5.031 1 97.44 193 GLY A CA 1
ATOM 1510 C C . GLY A 1 193 ? 27.422 -17.984 -5.762 1 97.44 193 GLY A C 1
ATOM 1511 O O . GLY A 1 193 ? 27 -18.984 -5.156 1 97.44 193 GLY A O 1
ATOM 1512 N N . LEU A 1 194 ? 27.688 -17.984 -7.027 1 97.56 194 LEU A N 1
ATOM 1513 C CA . LEU A 1 194 ? 27.578 -19.203 -7.812 1 97.56 194 LEU A CA 1
ATOM 1514 C C . LEU A 1 194 ? 28.5 -20.281 -7.27 1 97.56 194 LEU A C 1
ATOM 1516 O O . LEU A 1 194 ? 28.094 -21.438 -7.129 1 97.56 194 LEU A O 1
ATOM 1520 N N . THR A 1 195 ? 29.719 -19.891 -6.949 1 96.44 195 THR A N 1
ATOM 1521 C CA . THR A 1 195 ? 30.688 -20.828 -6.398 1 96.44 195 THR A CA 1
ATOM 1522 C C . THR A 1 195 ? 30.172 -21.438 -5.098 1 96.44 195 THR A C 1
ATOM 1524 O O . THR A 1 195 ? 30.312 -22.641 -4.867 1 96.44 195 THR A O 1
ATOM 1527 N N . GLN A 1 196 ? 29.609 -20.656 -4.301 1 95.81 196 GLN A N 1
ATOM 1528 C CA . GLN A 1 196 ? 29.062 -21.125 -3.029 1 95.81 196 GLN A CA 1
ATOM 1529 C C . GLN A 1 196 ? 27.922 -22.109 -3.248 1 95.81 196 GLN A C 1
ATOM 1531 O O . GLN A 1 196 ? 27.812 -23.125 -2.553 1 95.81 196 GLN A O 1
ATOM 1536 N N . VAL A 1 197 ? 27.047 -21.828 -4.16 1 95.88 197 VAL A N 1
ATOM 1537 C CA . VAL A 1 197 ? 25.906 -22.688 -4.473 1 95.88 197 VAL A CA 1
ATOM 1538 C C . VAL A 1 197 ? 26.422 -24.047 -4.969 1 95.88 197 VAL A C 1
ATOM 1540 O O . VAL A 1 197 ? 25.922 -25.094 -4.547 1 95.88 197 VAL A O 1
ATOM 1543 N N . LEU A 1 198 ? 27.406 -24.016 -5.816 1 94.75 198 LEU A N 1
ATOM 1544 C CA . LEU A 1 198 ? 27.969 -25.234 -6.387 1 94.75 198 LEU A CA 1
ATOM 1545 C C . LEU A 1 198 ? 28.625 -26.078 -5.309 1 94.75 198 LEU A C 1
ATOM 1547 O O . LEU A 1 198 ? 28.578 -27.312 -5.363 1 94.75 198 LEU A O 1
ATOM 1551 N N . ALA A 1 199 ? 29.203 -25.438 -4.34 1 93.88 199 ALA A N 1
ATOM 1552 C CA . ALA A 1 199 ? 29.891 -26.141 -3.26 1 93.88 199 ALA A CA 1
ATOM 1553 C C . ALA A 1 199 ? 28.906 -26.906 -2.381 1 93.88 199 ALA A C 1
ATOM 1555 O O . ALA A 1 199 ? 29.281 -27.891 -1.748 1 93.88 199 ALA A O 1
ATOM 1556 N N . ALA A 1 200 ? 27.672 -26.516 -2.359 1 92 200 ALA A N 1
ATOM 1557 C CA . ALA A 1 200 ? 26.672 -27.125 -1.504 1 92 200 ALA A CA 1
ATOM 1558 C C . ALA A 1 200 ? 26.203 -28.469 -2.082 1 92 200 ALA A C 1
ATOM 1560 O O . ALA A 1 200 ? 25.625 -29.297 -1.369 1 92 200 ALA A O 1
ATOM 1561 N N . GLY A 1 201 ? 26.375 -28.656 -3.445 1 88.81 201 GLY A N 1
ATOM 1562 C CA . GLY A 1 201 ? 26.078 -29.953 -4.051 1 88.81 201 GLY A CA 1
ATOM 1563 C C . GLY A 1 201 ? 24.672 -30.031 -4.625 1 88.81 201 GLY A C 1
ATOM 1564 O O . GLY A 1 201 ? 23.828 -29.188 -4.309 1 88.81 201 GLY A O 1
ATOM 1565 N N . LYS A 1 202 ? 24.438 -31.062 -5.352 1 87.31 202 LYS A N 1
ATOM 1566 C CA . LYS A 1 202 ? 23.172 -31.281 -6.031 1 87.31 202 LYS A CA 1
ATOM 1567 C C . LYS A 1 202 ? 22.141 -31.875 -5.082 1 87.31 202 LYS A C 1
ATOM 1569 O O . LYS A 1 202 ? 22.484 -32.656 -4.18 1 87.31 202 LYS A O 1
ATOM 1574 N N . PRO A 1 203 ? 20.828 -31.594 -5.273 1 90.38 203 PRO A N 1
ATOM 1575 C CA . PRO A 1 203 ? 20.297 -30.594 -6.207 1 90.38 203 PRO A CA 1
ATOM 1576 C C . PRO A 1 203 ? 20.578 -29.156 -5.758 1 90.38 203 PRO A C 1
ATOM 1578 O O . PRO A 1 203 ? 20.531 -28.859 -4.559 1 90.38 203 PRO A O 1
ATOM 1581 N N . PHE A 1 204 ? 20.859 -28.328 -6.633 1 91.19 20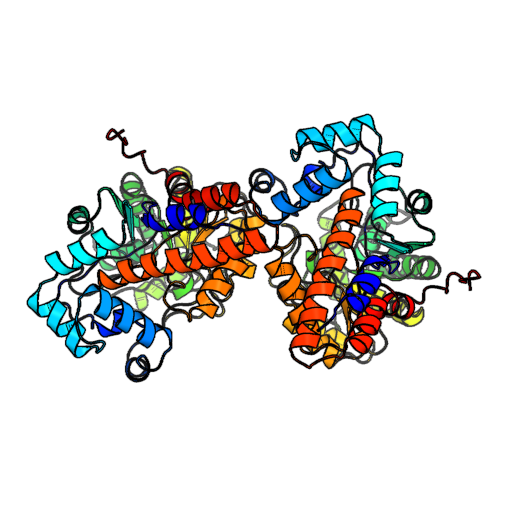4 PHE A N 1
ATOM 1582 C CA . PHE A 1 204 ? 21.312 -26.984 -6.316 1 91.19 204 PHE A CA 1
ATOM 1583 C C . PHE A 1 204 ? 20.141 -26.094 -5.953 1 91.19 204 PHE A C 1
ATOM 1585 O O . PHE A 1 204 ? 19.078 -26.188 -6.562 1 91.19 204 PHE A O 1
ATOM 1592 N N . CYS A 1 205 ? 20.328 -25.328 -5.012 1 91.38 205 CYS A N 1
ATOM 1593 C CA . CYS A 1 205 ? 19.406 -24.266 -4.613 1 91.38 205 CYS A CA 1
ATOM 1594 C C . CYS A 1 205 ? 20.062 -22.891 -4.723 1 91.38 205 CYS A C 1
ATOM 1596 O O . CYS A 1 205 ? 21.031 -22.609 -4.02 1 91.38 205 CYS A O 1
ATOM 1598 N N . VAL A 1 206 ? 19.562 -22.047 -5.559 1 92.56 206 VAL A N 1
ATOM 1599 C CA . VAL A 1 206 ? 20.188 -20.75 -5.805 1 92.56 206 VAL A CA 1
ATOM 1600 C C . VAL A 1 206 ? 19.734 -19.734 -4.754 1 92.56 206 VAL A C 1
ATOM 1602 O O . VAL A 1 206 ? 19.062 -18.75 -5.082 1 92.56 206 VAL A O 1
ATOM 1605 N N . ALA A 1 207 ? 20.219 -19.906 -3.549 1 90.69 207 ALA A N 1
ATOM 1606 C CA . ALA A 1 207 ? 19.719 -19.109 -2.439 1 90.69 207 ALA A CA 1
ATOM 1607 C C . ALA A 1 207 ? 20.703 -18.016 -2.041 1 90.69 207 ALA A C 1
ATOM 1609 O O . ALA A 1 207 ? 20.406 -17.188 -1.184 1 90.69 207 ALA A O 1
ATOM 1610 N N . ASN A 1 208 ? 21.875 -18 -2.725 1 94.81 208 ASN A N 1
ATOM 1611 C CA . ASN A 1 208 ? 22.828 -16.938 -2.439 1 94.81 208 ASN A CA 1
ATOM 1612 C C . ASN A 1 208 ? 22.281 -15.57 -2.848 1 94.81 208 ASN A C 1
ATOM 1614 O O . ASN A 1 208 ? 21.797 -15.398 -3.969 1 94.81 208 ASN A O 1
ATOM 1618 N N . LYS A 1 209 ? 22.375 -14.594 -2.002 1 97.19 209 LYS A N 1
ATOM 1619 C CA . LYS A 1 209 ? 21.781 -13.273 -2.18 1 97.19 209 LYS A CA 1
ATOM 1620 C C . LYS A 1 209 ? 22.266 -12.617 -3.471 1 97.19 209 LYS A C 1
ATOM 1622 O O . LYS A 1 209 ? 21.453 -12.148 -4.273 1 97.19 209 LYS A O 1
ATOM 1627 N N . ASN A 1 210 ? 23.531 -12.586 -3.68 1 97.69 210 ASN A N 1
ATOM 1628 C CA . ASN A 1 210 ? 24.094 -11.93 -4.855 1 97.69 210 ASN A CA 1
ATOM 1629 C C . ASN A 1 210 ? 23.703 -12.648 -6.141 1 97.69 210 ASN A C 1
ATOM 1631 O O . ASN A 1 210 ? 23.406 -12.016 -7.156 1 97.69 210 ASN A O 1
ATOM 1635 N N . LEU A 1 211 ? 23.688 -13.961 -6.074 1 97.88 211 LEU A N 1
ATOM 1636 C CA . LEU A 1 211 ? 23.328 -14.734 -7.254 1 97.88 211 LEU A CA 1
ATOM 1637 C C . LEU A 1 211 ? 21.844 -14.586 -7.574 1 97.88 211 LEU A C 1
ATOM 1639 O O . LEU A 1 211 ? 21.469 -14.438 -8.742 1 97.88 211 LEU A O 1
ATOM 1643 N N . VAL A 1 212 ? 21 -14.594 -6.598 1 97.88 212 VAL A N 1
ATOM 1644 C CA . VAL A 1 212 ? 19.578 -14.422 -6.797 1 97.88 212 VAL A CA 1
ATOM 1645 C C . VAL A 1 212 ? 19.297 -13.047 -7.398 1 97.88 212 VAL A C 1
ATOM 1647 O O . VAL A 1 212 ? 18.484 -12.922 -8.328 1 97.88 212 VAL A O 1
ATOM 1650 N N . ASP A 1 213 ? 19.922 -12.008 -6.844 1 98.56 213 ASP A N 1
ATOM 1651 C CA . ASP A 1 213 ? 19.766 -10.656 -7.383 1 98.56 213 ASP A CA 1
ATOM 1652 C C . ASP A 1 213 ? 20.156 -10.602 -8.852 1 98.56 213 ASP A C 1
ATOM 1654 O O . ASP A 1 213 ? 19.469 -10 -9.672 1 98.56 213 ASP A O 1
ATOM 1658 N N . TYR A 1 214 ? 21.312 -11.242 -9.141 1 98.31 214 TYR A N 1
ATOM 1659 C CA . TYR A 1 214 ? 21.812 -11.273 -10.508 1 98.31 214 TYR A CA 1
ATOM 1660 C C . TYR A 1 214 ? 20.828 -11.961 -11.445 1 98.31 214 TYR A C 1
ATOM 1662 O O . TYR A 1 214 ? 20.5 -11.43 -12.508 1 98.31 214 TYR A O 1
ATOM 1670 N N . ILE A 1 215 ? 20.328 -13.109 -11.055 1 98.38 215 ILE A N 1
ATOM 1671 C CA . ILE A 1 215 ? 19.359 -13.875 -11.836 1 98.38 215 ILE A CA 1
ATOM 1672 C C . ILE A 1 215 ? 18.094 -13.047 -12.031 1 98.38 215 ILE A C 1
ATOM 1674 O O . ILE A 1 215 ? 17.547 -12.992 -13.141 1 98.38 215 ILE A O 1
ATOM 1678 N N . PHE A 1 216 ? 17.641 -12.422 -11 1 98.62 216 PHE A N 1
ATOM 1679 C CA . PHE A 1 216 ? 16.453 -11.57 -11.031 1 98.62 216 PHE A CA 1
ATOM 1680 C C . PHE A 1 216 ? 16.609 -10.461 -12.062 1 98.62 216 PHE A C 1
ATOM 1682 O O . PHE A 1 216 ? 15.727 -10.258 -12.906 1 98.62 216 PHE A O 1
ATOM 1689 N N . LEU A 1 217 ? 17.719 -9.766 -12.023 1 98.56 217 LEU A N 1
ATOM 1690 C CA . LEU A 1 217 ? 17.953 -8.633 -12.906 1 98.56 217 LEU A CA 1
ATOM 1691 C C . LEU A 1 217 ? 18.109 -9.086 -14.352 1 98.56 217 LEU A C 1
ATOM 1693 O O . LEU A 1 217 ? 17.594 -8.438 -15.266 1 98.56 217 LEU A O 1
ATOM 1697 N N . GLN A 1 218 ? 18.812 -10.227 -14.586 1 98 218 GLN A N 1
ATOM 1698 C CA . GLN A 1 218 ? 18.906 -10.781 -15.93 1 98 218 GLN A CA 1
ATOM 1699 C C . GLN A 1 218 ? 17.531 -11.117 -16.5 1 98 218 GLN A C 1
ATOM 1701 O O . GLN A 1 218 ? 17.25 -10.875 -17.672 1 98 218 GLN A O 1
ATOM 1706 N N . SER A 1 219 ? 16.688 -11.648 -15.656 1 98.62 219 SER A N 1
ATOM 1707 C CA . SER A 1 219 ? 15.344 -12.016 -16.094 1 98.62 219 SER A CA 1
ATOM 1708 C C . SER A 1 219 ? 14.523 -10.781 -16.453 1 98.62 219 SER A C 1
ATOM 1710 O O . SER A 1 219 ? 13.695 -10.828 -17.359 1 98.62 219 SER A O 1
ATOM 1712 N N . LEU A 1 220 ? 14.703 -9.688 -15.688 1 98.56 220 LEU A N 1
ATOM 1713 C CA . LEU A 1 220 ? 13.969 -8.461 -15.969 1 98.56 220 LEU A CA 1
ATOM 1714 C C . LEU A 1 220 ? 14.344 -7.902 -17.344 1 98.56 220 LEU A C 1
ATOM 1716 O O . LEU A 1 220 ? 13.484 -7.391 -18.062 1 98.56 220 LEU A O 1
ATOM 1720 N N . GLU A 1 221 ? 15.625 -7.992 -17.688 1 97.69 221 GLU A N 1
ATOM 1721 C CA . GLU A 1 221 ? 16.062 -7.516 -18.984 1 97.69 221 GLU A CA 1
ATOM 1722 C C . GLU A 1 221 ? 15.367 -8.281 -20.125 1 97.69 221 GLU A C 1
ATOM 1724 O O . GLU A 1 221 ? 14.914 -7.68 -21.094 1 97.69 221 GLU A O 1
ATOM 1729 N N . ILE A 1 222 ? 15.266 -9.547 -19.938 1 98 222 ILE A N 1
ATOM 1730 C CA . ILE A 1 222 ? 14.625 -10.375 -20.938 1 98 222 ILE A CA 1
ATOM 1731 C C . ILE A 1 222 ? 13.125 -10.109 -20.953 1 98 222 ILE A C 1
ATOM 1733 O O . ILE A 1 222 ? 12.516 -9.984 -22.016 1 98 222 ILE A O 1
ATOM 1737 N N . ALA A 1 223 ? 12.516 -10.031 -19.812 1 98.38 223 ALA A N 1
ATOM 1738 C CA . ALA A 1 223 ? 11.086 -9.742 -19.703 1 98.38 223 ALA A CA 1
ATOM 1739 C C . ALA A 1 223 ? 10.734 -8.453 -20.438 1 98.38 223 ALA A C 1
ATOM 1741 O O . ALA A 1 223 ? 9.758 -8.414 -21.203 1 98.38 223 ALA A O 1
ATOM 1742 N N . GLN A 1 224 ? 11.492 -7.43 -20.156 1 96.62 224 GLN A N 1
ATOM 1743 C CA . GLN A 1 224 ? 11.258 -6.133 -20.781 1 96.62 224 GLN A CA 1
ATOM 1744 C C . GLN A 1 224 ? 11.422 -6.215 -22.297 1 96.62 224 GLN A C 1
ATOM 1746 O O . GLN A 1 224 ? 10.609 -5.668 -23.047 1 96.62 224 GLN A O 1
ATOM 1751 N N . SER A 1 225 ? 12.453 -6.938 -22.812 1 96.69 225 SER A N 1
ATOM 1752 C CA . SER A 1 225 ? 12.742 -7.047 -24.234 1 96.69 225 SER A CA 1
ATOM 1753 C C . SER A 1 225 ? 11.633 -7.789 -24.969 1 96.69 225 SER A C 1
ATOM 1755 O O . SER A 1 225 ? 11.359 -7.508 -26.141 1 96.69 225 SER A O 1
ATOM 1757 N N . TYR A 1 226 ? 10.969 -8.664 -24.297 1 97.19 226 TYR A N 1
ATOM 1758 C CA . TYR A 1 226 ? 9.938 -9.477 -24.938 1 97.19 226 TYR A CA 1
ATOM 1759 C C . TYR A 1 226 ? 8.547 -9.039 -24.484 1 97.19 226 TYR A C 1
ATOM 1761 O O . TYR A 1 226 ? 7.555 -9.703 -24.781 1 97.19 226 TYR A O 1
ATOM 1769 N N . ASP A 1 227 ? 8.461 -7.961 -23.656 1 96.62 227 ASP A N 1
ATOM 1770 C CA . ASP A 1 227 ? 7.211 -7.391 -23.156 1 96.62 227 ASP A CA 1
ATOM 1771 C C . ASP A 1 227 ? 6.414 -8.422 -22.359 1 96.62 227 ASP A C 1
ATOM 1773 O O . ASP A 1 227 ? 5.219 -8.609 -22.594 1 96.62 227 ASP A O 1
ATOM 1777 N N . LEU A 1 228 ? 7.121 -9.172 -21.562 1 98.31 228 LEU A N 1
ATOM 1778 C CA . LEU A 1 228 ? 6.508 -10.148 -20.672 1 98.31 228 LEU A CA 1
ATOM 1779 C C . LEU A 1 228 ? 6.383 -9.594 -19.25 1 98.31 228 LEU A C 1
ATOM 1781 O O . LEU A 1 228 ? 7.297 -8.922 -18.766 1 98.31 228 LEU A O 1
ATOM 1785 N N . PRO A 1 229 ? 5.242 -9.812 -18.625 1 98.62 229 PRO A N 1
ATOM 1786 C CA . PRO A 1 229 ? 5.152 -9.438 -17.219 1 98.62 229 PRO A CA 1
ATOM 1787 C C . PRO A 1 229 ? 5.906 -10.398 -16.297 1 98.62 229 PRO A C 1
ATOM 1789 O O . PRO A 1 229 ? 6.254 -11.508 -16.719 1 98.62 229 PRO A O 1
ATOM 1792 N N . VAL A 1 230 ? 6.188 -9.953 -15.102 1 98.88 230 VAL A N 1
ATOM 1793 C CA . VAL A 1 230 ? 6.879 -10.758 -14.102 1 98.88 230 VAL A CA 1
ATOM 1794 C C . VAL A 1 230 ? 6.023 -10.859 -12.836 1 98.88 230 VAL A C 1
ATOM 1796 O O . VAL A 1 230 ? 5.676 -9.844 -12.234 1 98.88 230 VAL A O 1
ATOM 1799 N N . GLN A 1 231 ? 5.645 -12.102 -12.508 1 98.94 231 GLN A N 1
ATOM 1800 C CA . GLN A 1 231 ? 4.992 -12.359 -11.227 1 98.94 231 GLN A CA 1
ATOM 1801 C C . GLN A 1 231 ? 6.012 -12.438 -10.094 1 98.94 231 GLN A C 1
ATOM 1803 O O . GLN A 1 231 ? 7.074 -13.047 -10.25 1 98.94 231 GLN A O 1
ATOM 1808 N N . ILE A 1 232 ? 5.73 -11.805 -8.969 1 98.88 232 ILE A N 1
ATOM 1809 C CA . ILE A 1 232 ? 6.629 -11.836 -7.824 1 98.88 232 ILE A CA 1
ATOM 1810 C C . ILE A 1 232 ? 5.875 -12.336 -6.594 1 98.88 232 ILE A C 1
ATOM 1812 O O . ILE A 1 232 ? 4.836 -11.781 -6.227 1 98.88 232 ILE A O 1
ATOM 1816 N N . HIS A 1 233 ? 6.359 -13.383 -5.961 1 98.69 233 HIS A N 1
ATOM 1817 C CA . HIS A 1 233 ? 5.812 -13.797 -4.672 1 98.69 233 HIS A CA 1
ATOM 1818 C C . HIS A 1 233 ? 6.039 -12.727 -3.609 1 98.69 233 HIS A C 1
ATOM 1820 O O . HIS A 1 233 ? 7.164 -12.25 -3.432 1 98.69 233 HIS A O 1
ATOM 1826 N N . THR A 1 234 ? 5.027 -12.367 -2.938 1 98.44 234 THR A N 1
ATOM 1827 C CA . THR A 1 234 ? 5.109 -11.438 -1.818 1 98.44 234 THR A CA 1
ATOM 1828 C C . THR A 1 234 ? 4.246 -11.914 -0.653 1 98.44 234 THR A C 1
ATOM 1830 O O . THR A 1 234 ? 3.256 -12.617 -0.855 1 98.44 234 THR A O 1
ATOM 1833 N N . GLY A 1 235 ? 4.629 -11.5 0.599 1 96.62 235 GLY A N 1
ATOM 1834 C CA . GLY A 1 235 ? 3.83 -11.789 1.78 1 96.62 235 GLY A CA 1
ATOM 1835 C C . GLY A 1 235 ? 3.977 -13.219 2.268 1 96.62 235 GLY A C 1
ATOM 1836 O O . GLY A 1 235 ? 5.07 -13.789 2.223 1 96.62 235 GLY A O 1
ATOM 1837 N N . PHE A 1 236 ? 2.84 -13.773 2.727 1 89.19 236 PHE A N 1
ATOM 1838 C CA . PHE A 1 236 ? 2.887 -15.039 3.453 1 89.19 236 PHE A CA 1
ATOM 1839 C C . PHE A 1 236 ? 3.068 -16.203 2.494 1 89.19 236 PHE A C 1
ATOM 1841 O O . PHE A 1 236 ? 2.846 -16.078 1.29 1 89.19 236 PHE A O 1
ATOM 1848 N N . GLY A 1 237 ? 3.586 -17.281 3.047 1 89.75 237 GLY A N 1
ATOM 1849 C CA . GLY A 1 237 ? 3.832 -18.547 2.365 1 89.75 237 GLY A CA 1
ATOM 1850 C C . GLY A 1 237 ? 4.043 -19.703 3.318 1 89.75 237 GLY A C 1
ATOM 1851 O O . GLY A 1 237 ? 3.424 -19.766 4.383 1 89.75 237 GLY A O 1
ATOM 1852 N N . ASP A 1 238 ? 4.828 -20.578 2.877 1 86.81 238 ASP A N 1
ATOM 1853 C CA . ASP A 1 238 ? 5.086 -21.734 3.742 1 86.81 238 ASP A CA 1
ATOM 1854 C C . ASP A 1 238 ? 6.316 -21.5 4.609 1 86.81 238 ASP A C 1
ATOM 1856 O O . ASP A 1 238 ? 6.789 -20.359 4.738 1 86.81 238 ASP A O 1
ATOM 1860 N N . ASN A 1 239 ? 6.738 -22.531 5.289 1 81.56 239 ASN A N 1
ATOM 1861 C CA . ASN A 1 239 ? 7.754 -22.391 6.324 1 81.56 239 ASN A CA 1
ATOM 1862 C C . ASN A 1 239 ? 9.133 -22.109 5.719 1 81.56 239 ASN A C 1
ATOM 1864 O O . ASN A 1 239 ? 10.078 -21.812 6.445 1 81.56 239 ASN A O 1
ATOM 1868 N N . GLY A 1 240 ? 9.258 -22.141 4.465 1 85.12 240 GLY A N 1
ATOM 1869 C CA . GLY A 1 240 ? 10.523 -21.812 3.828 1 85.12 240 GLY A CA 1
ATOM 1870 C C . GLY A 1 240 ? 10.711 -20.328 3.613 1 85.12 240 GLY A C 1
ATOM 1871 O O . GLY A 1 240 ? 11.805 -19.875 3.258 1 85.12 240 GLY A O 1
ATOM 1872 N N . LEU A 1 241 ? 9.758 -19.625 3.895 1 88.81 241 LEU A N 1
ATOM 1873 C CA . LEU A 1 241 ? 9.742 -18.188 3.605 1 88.81 241 LEU A CA 1
ATOM 1874 C C . LEU A 1 241 ? 10.031 -17.375 4.863 1 88.81 241 LEU A C 1
ATOM 1876 O O . LEU A 1 241 ? 9.445 -17.641 5.918 1 88.81 241 LEU A O 1
ATOM 1880 N N . ASP A 1 242 ? 10.992 -16.531 4.824 1 92.44 242 ASP A N 1
ATOM 1881 C CA . ASP A 1 242 ? 11.164 -15.5 5.84 1 92.44 242 ASP A CA 1
ATOM 1882 C C . ASP A 1 242 ? 10.305 -14.273 5.539 1 92.44 242 ASP A C 1
ATOM 1884 O O . ASP A 1 242 ? 10.68 -13.43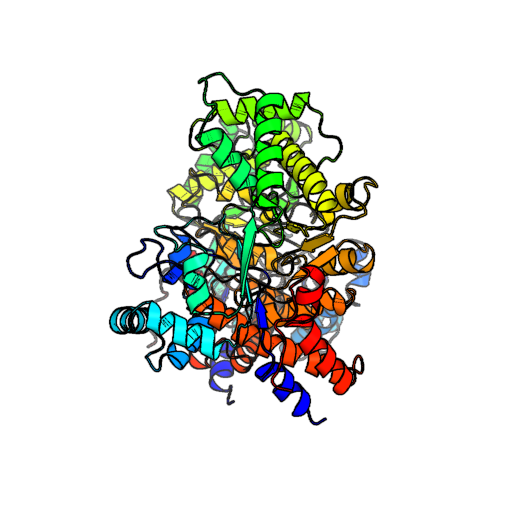 4.719 1 92.44 242 ASP A O 1
ATOM 1888 N N . MET A 1 243 ? 9.219 -14.219 6.223 1 91.31 243 MET A N 1
ATOM 1889 C CA . MET A 1 243 ? 8.211 -13.211 5.914 1 91.31 243 MET A CA 1
ATOM 1890 C C . MET A 1 243 ? 8.758 -11.805 6.117 1 91.31 243 MET A C 1
ATOM 1892 O O . MET A 1 243 ? 8.281 -10.852 5.496 1 91.31 243 MET A O 1
ATOM 1896 N N . ARG A 1 244 ? 9.75 -11.578 6.98 1 89.5 244 ARG A N 1
ATOM 1897 C CA . ARG A 1 244 ? 10.328 -10.266 7.254 1 89.5 244 ARG A CA 1
ATOM 1898 C C . ARG A 1 244 ? 10.852 -9.625 5.977 1 89.5 244 ARG A C 1
ATOM 1900 O O . ARG A 1 244 ? 10.891 -8.391 5.863 1 89.5 244 ARG A O 1
ATOM 1907 N N . PHE A 1 245 ? 11.195 -10.422 4.984 1 94 245 PHE A N 1
ATOM 1908 C CA . PHE A 1 245 ? 11.859 -9.914 3.791 1 94 245 PHE A CA 1
ATOM 1909 C C . PHE A 1 245 ? 10.969 -10.07 2.564 1 94 245 PHE A C 1
ATOM 1911 O O . PHE A 1 245 ? 11.438 -9.953 1.432 1 94 245 PHE A O 1
ATOM 1918 N N . SER A 1 246 ? 9.656 -10.391 2.793 1 96.56 246 SER A N 1
ATOM 1919 C CA . SER A 1 246 ? 8.727 -10.594 1.688 1 96.56 246 SER A CA 1
ATOM 1920 C C . SER A 1 246 ? 7.785 -9.406 1.53 1 96.56 246 SER A C 1
ATOM 1922 O O . SER A 1 246 ? 6.82 -9.477 0.767 1 96.56 246 SER A O 1
ATOM 1924 N N . ASN A 1 247 ? 8.07 -8.273 2.32 1 97.31 247 ASN A N 1
ATOM 1925 C CA . ASN A 1 247 ? 7.371 -7.004 2.139 1 97.31 247 ASN A CA 1
ATOM 1926 C C . ASN A 1 247 ? 7.703 -6.371 0.792 1 97.31 247 ASN A C 1
ATOM 1928 O O . ASN A 1 247 ? 8.875 -6.164 0.468 1 97.31 247 ASN A O 1
ATOM 1932 N N . PRO A 1 248 ? 6.684 -6.07 0.03 1 98.06 248 PRO A N 1
ATOM 1933 C CA . PRO A 1 248 ? 6.957 -5.578 -1.322 1 98.06 248 PRO A CA 1
ATOM 1934 C C . PRO A 1 248 ? 7.66 -4.223 -1.327 1 98.06 248 PRO A C 1
ATOM 1936 O O . PRO A 1 248 ? 8.203 -3.809 -2.355 1 98.06 248 PRO A O 1
ATOM 1939 N N . LEU A 1 249 ? 7.633 -3.447 -0.238 1 96.94 249 LEU A N 1
ATOM 1940 C CA . LEU A 1 249 ? 8.328 -2.164 -0.169 1 96.94 249 LEU A CA 1
ATOM 1941 C C . LEU A 1 249 ? 9.812 -2.334 -0.445 1 96.94 249 LEU A C 1
ATOM 1943 O O . LEU A 1 249 ? 10.484 -1.39 -0.87 1 96.94 249 LEU A O 1
ATOM 1947 N N . TYR A 1 250 ? 10.383 -3.518 -0.223 1 97.25 250 TYR A N 1
ATOM 1948 C CA . TYR A 1 250 ? 11.805 -3.789 -0.43 1 97.25 250 TYR A CA 1
ATOM 1949 C C . TYR A 1 250 ? 12.148 -3.771 -1.914 1 97.25 250 TYR A C 1
ATOM 1951 O O . TYR A 1 250 ? 13.328 -3.705 -2.281 1 97.25 250 TYR A O 1
ATOM 1959 N N . LEU A 1 251 ? 11.148 -3.781 -2.811 1 97.88 251 LEU A N 1
ATOM 1960 C CA . LEU A 1 251 ? 11.383 -3.777 -4.25 1 97.88 251 LEU A CA 1
ATOM 1961 C C . LEU A 1 251 ? 11.688 -2.369 -4.75 1 97.88 251 LEU A C 1
ATOM 1963 O O . LEU A 1 251 ? 11.883 -2.158 -5.949 1 97.88 251 LEU A O 1
ATOM 1967 N N . ARG A 1 252 ? 11.719 -1.392 -3.924 1 95.31 252 ARG A N 1
ATOM 1968 C CA . ARG A 1 252 ? 11.805 0.019 -4.285 1 95.31 252 ARG A CA 1
ATOM 1969 C C . ARG A 1 252 ? 12.977 0.276 -5.223 1 95.31 252 ARG A C 1
ATOM 1971 O O . ARG A 1 252 ? 12.836 0.986 -6.223 1 95.31 252 ARG A O 1
ATOM 1978 N N . ALA A 1 253 ? 14.211 -0.302 -4.934 1 96.12 253 ALA A N 1
ATOM 1979 C CA . ALA A 1 253 ? 15.391 -0.062 -5.758 1 96.12 253 ALA A CA 1
ATOM 1980 C C . ALA A 1 253 ? 15.141 -0.469 -7.207 1 96.12 253 ALA A C 1
ATOM 1982 O O . ALA A 1 253 ? 15.555 0.231 -8.133 1 96.12 253 ALA A O 1
ATOM 1983 N N . VAL A 1 254 ? 14.406 -1.568 -7.383 1 97.81 254 VAL A N 1
ATOM 1984 C CA . VAL A 1 254 ? 14.086 -2.053 -8.727 1 97.81 254 VAL A CA 1
ATOM 1985 C C . VAL A 1 254 ? 13.078 -1.12 -9.383 1 97.81 254 VAL A C 1
ATOM 1987 O O . VAL A 1 254 ? 13.227 -0.761 -10.555 1 97.81 254 VAL A O 1
ATOM 1990 N N . LEU A 1 255 ? 12.062 -0.697 -8.641 1 96.94 255 LEU A N 1
ATOM 1991 C CA . LEU A 1 255 ? 10.961 0.104 -9.172 1 96.94 255 LEU A CA 1
ATOM 1992 C C . LEU A 1 255 ? 11.453 1.49 -9.578 1 96.94 255 LEU A C 1
ATOM 1994 O O . LEU A 1 255 ? 10.914 2.088 -10.516 1 96.94 255 LEU A O 1
ATOM 1998 N N . GLU A 1 256 ? 12.469 1.992 -8.906 1 95.5 256 GLU A N 1
ATOM 1999 C CA . GLU A 1 256 ? 12.953 3.346 -9.164 1 95.5 256 GLU A CA 1
ATOM 2000 C C . GLU A 1 256 ? 14.094 3.338 -10.172 1 95.5 256 GLU A C 1
ATOM 2002 O O . GLU A 1 256 ? 14.531 4.395 -10.633 1 95.5 256 GLU A O 1
ATOM 2007 N N . ASP A 1 257 ? 14.672 2.119 -10.531 1 97.06 257 ASP A N 1
ATOM 2008 C CA . ASP A 1 257 ? 15.75 2.016 -11.508 1 97.06 257 ASP A CA 1
ATOM 2009 C C . ASP A 1 257 ? 15.227 2.24 -12.93 1 97.06 257 ASP A C 1
ATOM 2011 O O . ASP A 1 257 ? 14.383 1.479 -13.414 1 97.06 257 ASP A O 1
ATOM 2015 N N . LYS A 1 258 ? 15.734 3.252 -13.594 1 96.31 258 LYS A N 1
ATOM 2016 C CA . LYS A 1 258 ? 15.258 3.658 -14.914 1 96.31 258 LYS A CA 1
ATOM 2017 C C . LYS A 1 258 ? 15.398 2.52 -15.922 1 96.31 258 LYS A C 1
ATOM 2019 O O . LYS A 1 258 ? 14.594 2.406 -16.844 1 96.31 258 LYS A O 1
ATOM 2024 N N . ARG A 1 259 ? 16.406 1.606 -15.773 1 96.44 259 ARG A N 1
ATOM 2025 C CA . ARG A 1 259 ? 16.625 0.477 -16.672 1 96.44 259 ARG A CA 1
ATOM 2026 C C . ARG A 1 259 ? 15.406 -0.427 -16.734 1 96.44 259 ARG A C 1
ATOM 2028 O O . ARG A 1 259 ? 15.172 -1.109 -17.734 1 96.44 259 ARG A O 1
ATOM 2035 N N . TYR A 1 260 ? 14.562 -0.379 -15.617 1 97.06 260 TYR A N 1
ATOM 2036 C CA . TYR A 1 260 ? 13.461 -1.329 -15.523 1 97.06 260 TYR A CA 1
ATOM 2037 C C . TYR A 1 260 ? 12.117 -0.607 -15.484 1 97.06 260 TYR A C 1
ATOM 2039 O O . TYR A 1 260 ? 11.125 -1.158 -15.008 1 97.06 260 TYR A O 1
ATOM 2047 N N . SER A 1 261 ? 12.078 0.599 -15.914 1 94.38 261 SER A N 1
ATOM 2048 C CA . SER A 1 261 ? 10.898 1.458 -15.836 1 94.38 261 SER A CA 1
ATOM 2049 C C . SER A 1 261 ? 9.766 0.913 -16.688 1 94.38 261 SER A C 1
ATOM 2051 O O . SER A 1 261 ? 8.602 1.251 -16.469 1 94.38 261 SER A O 1
ATOM 2053 N N . LYS A 1 262 ? 10.125 0.013 -17.656 1 95.31 262 LYS A N 1
ATOM 2054 C CA . LYS A 1 262 ? 9.102 -0.502 -18.547 1 95.31 262 LYS A CA 1
ATOM 2055 C C . LYS A 1 262 ? 8.695 -1.921 -18.172 1 95.31 262 LYS A C 1
ATOM 2057 O O . LYS A 1 262 ? 7.82 -2.518 -18.797 1 95.31 262 LYS A O 1
ATOM 2062 N N . CYS A 1 263 ? 9.297 -2.439 -17.141 1 97.5 263 CYS A N 1
ATOM 2063 C CA . CYS A 1 263 ? 8.875 -3.744 -16.641 1 97.5 263 CYS A CA 1
ATOM 2064 C C . CYS A 1 263 ? 7.477 -3.674 -16.047 1 97.5 263 CYS A C 1
ATOM 2066 O O . CYS A 1 263 ? 7.066 -2.631 -15.531 1 97.5 263 CYS A O 1
ATOM 2068 N N . ARG A 1 264 ? 6.734 -4.727 -16.125 1 97.94 264 ARG A N 1
ATOM 2069 C CA . ARG A 1 264 ? 5.434 -4.871 -15.477 1 97.94 264 ARG A CA 1
ATOM 2070 C C . ARG A 1 264 ? 5.461 -5.984 -14.43 1 97.94 264 ARG A C 1
ATOM 2072 O O . ARG A 1 264 ? 5.797 -7.129 -14.742 1 97.94 264 ARG A O 1
ATOM 2079 N N . PHE A 1 265 ? 5.137 -5.637 -13.234 1 98.75 265 PHE A N 1
ATOM 2080 C CA . PHE A 1 265 ? 5.168 -6.574 -12.117 1 98.75 265 PHE A CA 1
ATOM 2081 C C . PHE A 1 265 ? 3.766 -6.82 -11.578 1 98.75 265 PHE A C 1
ATOM 2083 O O . PHE A 1 265 ? 2.953 -5.895 -11.508 1 98.75 265 PHE A O 1
ATOM 2090 N N . VAL A 1 266 ? 3.434 -8 -11.242 1 98.94 266 VAL A N 1
ATOM 2091 C CA . VAL A 1 266 ? 2.248 -8.266 -10.43 1 98.94 266 VAL A CA 1
ATOM 2092 C C . VAL A 1 266 ? 2.656 -8.898 -9.109 1 98.94 266 VAL A C 1
ATOM 2094 O O . VAL A 1 266 ? 3.363 -9.914 -9.086 1 98.94 266 VAL A O 1
ATOM 2097 N N . LEU A 1 267 ? 2.357 -8.219 -8.008 1 98.94 267 LEU A N 1
ATOM 2098 C CA . LEU A 1 267 ? 2.6 -8.727 -6.664 1 98.94 267 LEU A CA 1
ATOM 2099 C C . LEU A 1 267 ? 1.526 -9.734 -6.262 1 98.94 267 LEU A C 1
ATOM 2101 O O . LEU A 1 267 ? 0.347 -9.391 -6.172 1 98.94 267 LEU A O 1
ATOM 2105 N N . LEU A 1 268 ? 1.929 -10.961 -5.98 1 98.75 268 LEU A N 1
ATOM 2106 C CA . LEU A 1 268 ? 0.977 -12.047 -5.785 1 98.75 268 LEU A CA 1
ATOM 2107 C C . LEU A 1 268 ? 0.544 -12.141 -4.324 1 98.75 268 LEU A C 1
ATOM 2109 O O . LEU A 1 268 ? 1.22 -11.609 -3.439 1 98.75 268 LEU A O 1
ATOM 2113 N N . HIS A 1 269 ? -0.634 -12.789 -4.074 1 98.44 269 HIS A N 1
ATOM 2114 C CA . HIS A 1 269 ? -1.114 -13.297 -2.795 1 98.44 269 HIS A CA 1
ATOM 2115 C C . HIS A 1 269 ? -1.576 -12.164 -1.886 1 98.44 269 HIS A C 1
ATOM 2117 O O . HIS A 1 269 ? -1.394 -12.227 -0.668 1 98.44 269 HIS A O 1
ATOM 2123 N N . ALA A 1 270 ? -2.053 -11.102 -2.543 1 98.44 270 ALA A N 1
ATOM 2124 C CA . ALA A 1 270 ? -2.516 -9.906 -1.839 1 98.44 270 ALA A CA 1
ATOM 2125 C C . ALA A 1 270 ? -1.392 -9.289 -1.013 1 98.44 270 ALA A C 1
ATOM 2127 O O . ALA A 1 270 ? -1.636 -8.414 -0.182 1 98.44 270 ALA A O 1
ATOM 2128 N N . SER A 1 271 ? -0.23 -9.844 -1.177 1 98.38 271 SER A N 1
ATOM 2129 C CA . SER A 1 271 ? 0.924 -9.469 -0.367 1 98.38 271 SER A CA 1
ATOM 2130 C C . SER A 1 271 ? 0.612 -9.57 1.122 1 98.38 271 SER A C 1
ATOM 2132 O O . SER A 1 271 ? 1.115 -8.781 1.923 1 98.38 271 SER A O 1
ATOM 2134 N N . TYR A 1 272 ? -0.206 -10.492 1.422 1 97.56 272 TYR A N 1
ATOM 2135 C CA . TYR A 1 272 ? -0.613 -10.609 2.818 1 97.56 272 TYR A CA 1
ATOM 2136 C C . TYR A 1 272 ? 0.582 -10.914 3.713 1 97.56 272 TYR A C 1
ATOM 2138 O O . TYR A 1 272 ? 1.364 -11.82 3.426 1 97.56 272 TYR A O 1
ATOM 2146 N N . PRO A 1 273 ? 0.695 -10.125 4.879 1 96.88 273 PRO A N 1
ATOM 2147 C CA . PRO A 1 273 ? -0.219 -9.164 5.504 1 96.88 273 PRO A CA 1
ATOM 2148 C C . PRO A 1 273 ? 0.106 -7.715 5.137 1 96.88 273 PRO A C 1
ATOM 2150 O O . PRO A 1 273 ? -0.319 -6.789 5.832 1 96.88 273 PRO A O 1
ATOM 2153 N N . PHE A 1 274 ? 0.848 -7.504 4.016 1 97.88 274 PHE A N 1
ATOM 2154 C CA . PHE A 1 274 ? 1.318 -6.18 3.621 1 97.88 274 PHE A CA 1
ATOM 2155 C C . PHE A 1 274 ? 0.454 -5.613 2.5 1 97.88 274 PHE A C 1
ATOM 2157 O O . PHE A 1 274 ? 0.97 -5.02 1.551 1 97.88 274 PHE A O 1
ATOM 2164 N N . SER A 1 275 ? -0.856 -5.859 2.557 1 98.38 275 SER A N 1
ATOM 2165 C CA . SER A 1 275 ? -1.758 -5.465 1.479 1 98.38 275 SER A CA 1
ATOM 2166 C C . SER A 1 275 ? -1.78 -3.951 1.304 1 98.38 275 SER A C 1
ATOM 2168 O O . SER A 1 275 ? -1.845 -3.451 0.178 1 98.38 275 SER A O 1
ATOM 2170 N N . ARG A 1 276 ? -1.712 -3.152 2.365 1 97.62 276 ARG A N 1
ATOM 2171 C CA . ARG A 1 276 ? -1.72 -1.695 2.275 1 97.62 276 ARG A CA 1
ATOM 2172 C C . ARG A 1 276 ? -0.443 -1.181 1.619 1 97.62 276 ARG A C 1
ATOM 2174 O O . ARG A 1 276 ? -0.483 -0.243 0.82 1 97.62 276 ARG A O 1
ATOM 2181 N N . GLU A 1 277 ? 0.712 -1.772 1.973 1 97.44 277 GLU A N 1
ATOM 2182 C CA . GLU A 1 277 ? 1.988 -1.427 1.353 1 97.44 277 GLU A CA 1
ATOM 2183 C C . GLU A 1 277 ? 1.96 -1.689 -0.15 1 97.44 277 GLU A C 1
ATOM 2185 O O . GLU A 1 277 ? 2.426 -0.863 -0.938 1 97.44 277 GLU A O 1
ATOM 2190 N N . ALA A 1 278 ? 1.378 -2.869 -0.483 1 98.5 278 ALA A N 1
ATOM 2191 C CA . ALA A 1 278 ? 1.241 -3.197 -1.899 1 98.5 278 ALA A CA 1
ATOM 2192 C C . ALA A 1 278 ? 0.327 -2.203 -2.607 1 98.5 278 ALA A C 1
ATOM 2194 O O . ALA A 1 278 ? 0.612 -1.777 -3.73 1 98.5 278 ALA A O 1
ATOM 2195 N N . SER A 1 279 ? -0.752 -1.855 -1.981 1 98.25 279 SER A N 1
ATOM 2196 C CA . SER A 1 279 ? -1.706 -0.881 -2.502 1 98.25 279 SER A CA 1
ATOM 2197 C C . SER A 1 279 ? -1.028 0.451 -2.801 1 98.25 279 SER A C 1
ATOM 2199 O O . SER A 1 279 ? -1.26 1.05 -3.854 1 98.25 279 SER A O 1
ATOM 2201 N N . TYR A 1 280 ? -0.186 0.877 -1.907 1 97.19 280 TYR A N 1
ATOM 2202 C CA . TYR A 1 280 ? 0.566 2.119 -2.049 1 97.19 280 TYR A CA 1
ATOM 2203 C C . TYR A 1 280 ? 1.487 2.062 -3.262 1 97.19 280 TYR A C 1
ATOM 2205 O O . TYR A 1 280 ? 1.473 2.965 -4.102 1 97.19 280 TYR A O 1
ATOM 2213 N N . LEU A 1 281 ? 2.219 0.986 -3.422 1 97.81 281 LEU A N 1
ATOM 2214 C CA . LEU A 1 281 ? 3.145 0.846 -4.539 1 97.81 281 LEU A CA 1
ATOM 2215 C C . LEU A 1 281 ? 2.398 0.872 -5.871 1 97.81 281 LEU A C 1
ATOM 2217 O O . LEU A 1 281 ? 2.855 1.494 -6.832 1 97.81 281 LEU A O 1
ATOM 2221 N N . ALA A 1 282 ? 1.221 0.212 -5.906 1 98.19 282 ALA A N 1
ATOM 2222 C CA . ALA A 1 282 ? 0.441 0.153 -7.141 1 98.19 282 ALA A CA 1
ATOM 2223 C C . ALA A 1 282 ? -0.101 1.53 -7.512 1 98.19 282 ALA A C 1
ATOM 2225 O O . ALA A 1 282 ? -0.325 1.819 -8.688 1 98.19 282 ALA A O 1
ATOM 2226 N N . SER A 1 283 ? -0.298 2.346 -6.512 1 96.25 283 SER A N 1
ATOM 2227 C CA . SER A 1 283 ? -0.874 3.664 -6.754 1 96.25 283 SER A CA 1
ATOM 2228 C C . SER A 1 283 ? 0.169 4.633 -7.305 1 96.25 283 SER A C 1
ATOM 2230 O O . SER A 1 283 ? -0.161 5.539 -8.07 1 96.25 283 SER A O 1
ATOM 2232 N N . ILE A 1 284 ? 1.467 4.484 -6.973 1 94.69 284 ILE A N 1
ATOM 2233 C CA . ILE A 1 284 ? 2.43 5.535 -7.285 1 94.69 284 ILE A CA 1
ATOM 2234 C C . ILE A 1 284 ? 3.406 5.039 -8.352 1 94.69 284 ILE A C 1
ATOM 2236 O O . ILE A 1 284 ? 4.156 5.828 -8.93 1 94.69 284 ILE A O 1
ATOM 2240 N N . HIS A 1 285 ? 3.486 3.709 -8.633 1 96.19 285 HIS A N 1
ATOM 2241 C CA . HIS A 1 285 ? 4.348 3.154 -9.672 1 96.19 285 HIS A CA 1
ATOM 2242 C C . HIS A 1 285 ? 3.525 2.553 -10.805 1 96.19 285 HIS A C 1
ATOM 2244 O O . HIS A 1 285 ? 2.771 1.601 -10.594 1 96.19 285 HIS A O 1
ATOM 2250 N N . PRO A 1 286 ? 3.707 3.012 -11.984 1 95.06 286 PRO A N 1
ATOM 2251 C CA . PRO A 1 286 ? 2.918 2.506 -13.109 1 95.06 286 PRO A CA 1
ATOM 2252 C C . PRO A 1 286 ? 3.195 1.034 -13.406 1 95.06 286 PRO A C 1
ATOM 2254 O O . PRO A 1 286 ? 2.336 0.341 -13.961 1 95.06 286 PRO A O 1
ATOM 2257 N N . GLN A 1 287 ? 4.355 0.53 -12.914 1 95.44 287 GLN A N 1
ATOM 2258 C CA . GLN A 1 287 ? 4.812 -0.825 -13.203 1 95.44 287 GLN A CA 1
ATOM 2259 C C . GLN A 1 287 ? 4.047 -1.852 -12.367 1 95.44 287 GLN A C 1
ATOM 2261 O O . GLN A 1 287 ? 4.031 -3.039 -12.703 1 95.44 287 GLN A O 1
ATOM 2266 N N . VAL A 1 288 ? 3.482 -1.452 -11.289 1 98.5 288 VAL A N 1
ATOM 2267 C CA . VAL A 1 288 ? 3.102 -2.396 -10.25 1 98.5 288 VAL A CA 1
ATOM 2268 C C . VAL A 1 288 ? 1.609 -2.707 -10.352 1 98.5 288 VAL A C 1
ATOM 2270 O O . VAL A 1 288 ? 0.775 -1.8 -10.281 1 98.5 288 VAL A O 1
ATOM 2273 N N . TYR A 1 289 ? 1.265 -3.979 -10.477 1 98.81 289 TYR A N 1
ATOM 2274 C CA . TYR A 1 289 ? -0.084 -4.527 -10.422 1 98.81 289 TYR A CA 1
ATOM 2275 C C . TYR A 1 289 ? -0.24 -5.473 -9.242 1 98.81 289 TYR A C 1
ATOM 2277 O O . TYR A 1 289 ? 0.743 -5.816 -8.578 1 98.81 289 TYR A O 1
ATOM 2285 N N . LEU A 1 290 ? -1.553 -5.852 -8.938 1 98.94 290 LEU A N 1
ATOM 2286 C CA . LEU A 1 290 ? -1.812 -6.629 -7.734 1 98.94 290 LEU A CA 1
ATOM 2287 C C . LEU A 1 290 ? -2.66 -7.855 -8.047 1 98.94 290 LEU A C 1
ATOM 2289 O O . LEU A 1 290 ? -3.479 -7.832 -8.969 1 98.94 290 LEU A O 1
ATOM 2293 N N . ASP A 1 291 ? -2.404 -8.898 -7.32 1 98.69 291 ASP A N 1
ATOM 2294 C CA . ASP A 1 291 ? -3.146 -10.156 -7.348 1 98.69 291 ASP A CA 1
ATOM 2295 C C . ASP A 1 291 ? -3.555 -10.586 -5.941 1 98.69 291 ASP A C 1
ATOM 2297 O O . ASP A 1 291 ? -2.787 -10.422 -4.988 1 98.69 291 ASP A O 1
ATOM 2301 N N . PHE A 1 292 ? -4.77 -11.188 -5.789 1 98.62 292 PHE A N 1
ATOM 2302 C CA . PHE A 1 292 ? -5.184 -11.508 -4.43 1 98.62 292 PHE A CA 1
ATOM 2303 C C . PHE A 1 292 ? -5.352 -13.008 -4.254 1 98.62 292 PHE A C 1
ATOM 2305 O O . PHE A 1 292 ? -5.984 -13.461 -3.295 1 98.62 292 PHE A O 1
ATOM 2312 N N . GLY A 1 293 ? -4.801 -13.797 -5.105 1 98.19 293 GLY A N 1
ATOM 2313 C CA . GLY A 1 293 ? -4.832 -15.242 -4.977 1 98.19 293 GLY A CA 1
ATOM 2314 C C . GLY A 1 293 ? -4.121 -15.742 -3.732 1 98.19 293 GLY A C 1
ATOM 2315 O O . GLY A 1 293 ? -3.387 -14.992 -3.086 1 98.19 293 GLY A O 1
ATOM 2316 N N . LEU A 1 294 ? -4.34 -16.953 -3.338 1 97 294 LEU A N 1
ATOM 2317 C CA . LEU A 1 294 ? -3.803 -17.625 -2.158 1 97 294 LEU A CA 1
ATOM 2318 C C . LEU A 1 294 ? -4.445 -17.078 -0.885 1 97 294 LEU A C 1
ATOM 2320 O O . LEU A 1 294 ? -4.871 -17.859 -0.024 1 97 294 LEU A O 1
ATOM 2324 N N . ALA A 1 295 ? -4.383 -15.742 -0.735 1 97.81 295 ALA A N 1
ATOM 2325 C CA . ALA A 1 295 ? -5.102 -15.188 0.409 1 97.81 295 ALA A CA 1
ATOM 2326 C C . ALA A 1 295 ? -6.543 -15.68 0.444 1 97.81 295 ALA A C 1
ATOM 2328 O O . ALA A 1 295 ? -7.086 -15.961 1.517 1 97.81 295 ALA A O 1
ATOM 2329 N N . ILE A 1 296 ? -7.031 -15.641 -0.75 1 97.88 296 ILE A N 1
ATOM 2330 C CA . ILE A 1 296 ? -8.312 -16.312 -0.958 1 97.88 296 ILE A CA 1
ATOM 2331 C C . ILE A 1 296 ? -8.086 -17.703 -1.53 1 97.88 296 ILE A C 1
ATOM 2333 O O . ILE A 1 296 ? -7.566 -17.859 -2.641 1 97.88 296 ILE A O 1
ATOM 2337 N N . PRO A 1 297 ? -8.312 -18.703 -0.752 1 96.5 297 PRO A N 1
ATOM 2338 C CA . PRO A 1 297 ? -9.234 -18.75 0.385 1 96.5 297 PRO A CA 1
ATOM 2339 C C . PRO A 1 297 ? -8.531 -19.109 1.697 1 96.5 297 PRO A C 1
ATOM 2341 O O . PRO A 1 297 ? -9.156 -19.672 2.602 1 96.5 297 PRO A O 1
ATOM 2344 N N . LYS A 1 298 ? -7.273 -18.859 1.811 1 96.25 298 LYS A N 1
ATOM 2345 C CA . LYS A 1 298 ? -6.492 -19.406 2.91 1 96.25 298 LYS A CA 1
ATOM 2346 C C . LYS A 1 298 ? -6.766 -18.656 4.211 1 96.25 298 LYS A C 1
ATOM 2348 O O . LYS A 1 298 ? -6.438 -19.156 5.297 1 96.25 298 LYS A O 1
ATOM 2353 N N . LEU A 1 299 ? -7.355 -17.516 4.141 1 96.88 299 LEU A N 1
ATOM 2354 C CA . LEU A 1 299 ? -7.637 -16.719 5.34 1 96.88 299 LEU A CA 1
ATOM 2355 C C . LEU A 1 299 ? -9.062 -16.953 5.82 1 96.88 299 LEU A C 1
ATOM 2357 O O . LEU A 1 299 ? -9.852 -17.609 5.137 1 96.88 299 LEU A O 1
ATOM 2361 N N . SER A 1 300 ? -9.398 -16.453 7.066 1 96.31 300 SER A N 1
ATOM 2362 C CA . SER A 1 300 ? -10.797 -16.359 7.488 1 96.31 300 SER A CA 1
ATOM 2363 C C . SER A 1 300 ? -11.602 -15.469 6.551 1 96.31 300 SER A C 1
ATOM 2365 O O . SER A 1 300 ? -11.031 -14.68 5.789 1 96.31 300 SER A O 1
ATOM 2367 N N . VAL A 1 301 ? -12.844 -15.633 6.543 1 96.69 301 VAL A N 1
ATOM 2368 C CA . VAL A 1 301 ? -13.688 -14.789 5.699 1 96.69 301 VAL A CA 1
ATOM 2369 C C . VAL A 1 301 ? -13.383 -13.32 5.969 1 96.69 301 VAL A C 1
ATOM 2371 O O . VAL A 1 301 ? -13.195 -12.531 5.035 1 96.69 301 VAL A O 1
ATOM 2374 N N . HIS A 1 302 ? -13.281 -12.938 7.258 1 95.88 302 HIS A N 1
ATOM 2375 C CA . HIS A 1 302 ? -12.922 -11.57 7.613 1 95.88 302 HIS A CA 1
ATOM 2376 C C . HIS A 1 302 ? -11.562 -11.195 7.035 1 95.88 302 HIS A C 1
ATOM 2378 O O . HIS A 1 302 ? -11.391 -10.086 6.516 1 95.88 302 HIS A O 1
ATOM 2384 N N . GLY A 1 303 ? -10.625 -12.117 7.145 1 96.62 303 GLY A N 1
ATOM 2385 C CA . GLY A 1 303 ? -9.289 -11.875 6.621 1 96.62 303 GLY A CA 1
ATOM 2386 C C . GLY A 1 303 ? -9.266 -11.688 5.117 1 96.62 303 GLY A C 1
ATOM 2387 O O . GLY A 1 303 ? -8.562 -10.812 4.605 1 96.62 303 GLY A O 1
ATOM 2388 N N . MET A 1 304 ? -10.016 -12.523 4.379 1 98.31 304 MET A N 1
ATOM 2389 C CA . MET A 1 304 ? -10.094 -12.398 2.924 1 98.31 304 MET A CA 1
ATOM 2390 C C . MET A 1 304 ? -10.68 -11.055 2.52 1 98.31 304 MET A C 1
ATOM 2392 O O . MET A 1 304 ? -10.102 -10.344 1.695 1 98.31 304 MET A O 1
ATOM 2396 N N . ILE A 1 305 ? -11.742 -10.664 3.156 1 98.19 305 ILE A N 1
ATOM 2397 C CA . ILE A 1 305 ? -12.43 -9.422 2.844 1 98.19 305 ILE A CA 1
ATOM 2398 C C . ILE A 1 305 ? -11.531 -8.234 3.188 1 98.19 305 ILE A C 1
ATOM 2400 O O . ILE A 1 305 ? -11.352 -7.324 2.375 1 98.19 305 ILE A O 1
ATOM 2404 N N . SER A 1 306 ? -10.891 -8.258 4.355 1 97.25 306 SER A N 1
ATOM 2405 C CA . SER A 1 306 ? -10.039 -7.156 4.797 1 97.25 306 SER A CA 1
ATOM 2406 C C . SER A 1 306 ? -8.836 -6.988 3.879 1 97.25 306 SER A C 1
ATOM 2408 O O . SER A 1 306 ? -8.438 -5.863 3.566 1 97.25 306 SER A O 1
ATOM 2410 N N . SER A 1 307 ? -8.281 -8.094 3.432 1 98 307 SER A N 1
ATOM 2411 C CA . SER A 1 307 ? -7.102 -8.016 2.574 1 98 307 SER A CA 1
ATOM 2412 C C . SER A 1 307 ? -7.434 -7.367 1.232 1 98 307 SER A C 1
ATOM 2414 O O . SER A 1 307 ? -6.672 -6.539 0.728 1 98 307 SER A O 1
ATOM 2416 N N . VAL A 1 308 ? -8.555 -7.719 0.641 1 98.69 308 VAL A N 1
ATOM 2417 C CA . VAL A 1 308 ? -8.953 -7.137 -0.638 1 98.69 308 VAL A CA 1
ATOM 2418 C C . VAL A 1 308 ? -9.32 -5.668 -0.447 1 98.69 308 VAL A C 1
ATOM 2420 O O . VAL A 1 308 ? -8.953 -4.82 -1.268 1 98.69 308 VAL A O 1
ATOM 2423 N N . LYS A 1 309 ? -10.023 -5.328 0.616 1 98.38 309 LYS A N 1
ATOM 2424 C CA . LYS A 1 309 ? -10.344 -3.934 0.902 1 98.38 309 LYS A CA 1
ATOM 2425 C C . LYS A 1 309 ? -9.078 -3.098 1.063 1 98.38 309 LYS A C 1
ATOM 2427 O O . LYS A 1 309 ? -9.008 -1.97 0.569 1 98.38 309 LYS A O 1
ATOM 2432 N N . GLU A 1 310 ? -8.102 -3.621 1.754 1 98.06 310 GLU A N 1
ATOM 2433 C CA . GLU A 1 310 ? -6.828 -2.93 1.939 1 98.06 310 GLU A CA 1
ATOM 2434 C C . GLU A 1 310 ? -6.121 -2.707 0.606 1 98.06 310 GLU A C 1
ATOM 2436 O O . GLU A 1 310 ? -5.535 -1.646 0.377 1 98.06 310 GLU A O 1
ATOM 2441 N N . LEU A 1 311 ? -6.184 -3.678 -0.315 1 98.56 311 LEU A N 1
ATOM 2442 C CA . LEU A 1 311 ? -5.57 -3.537 -1.631 1 98.56 311 LEU A CA 1
ATOM 2443 C C . LEU A 1 311 ? -6.148 -2.34 -2.377 1 98.56 311 LEU A C 1
ATOM 2445 O O . LEU A 1 311 ? -5.418 -1.6 -3.035 1 98.56 311 LEU A O 1
ATOM 2449 N N . ILE A 1 312 ? -7.43 -2.111 -2.221 1 98.38 312 ILE A N 1
ATOM 2450 C CA . ILE A 1 312 ? -8.062 -1.129 -3.098 1 98.38 312 ILE A CA 1
ATOM 2451 C C . ILE A 1 312 ? -8.242 0.189 -2.348 1 98.38 312 ILE A C 1
ATOM 2453 O O . ILE A 1 312 ? -8.938 1.092 -2.826 1 98.38 312 ILE A O 1
ATOM 2457 N N . GLU A 1 313 ? -7.609 0.341 -1.16 1 97.38 313 GLU A N 1
ATOM 2458 C CA . GLU A 1 313 ? -7.637 1.617 -0.452 1 97.38 313 GLU A CA 1
ATOM 2459 C C . GLU A 1 313 ? -7.008 2.727 -1.291 1 97.38 313 GLU A C 1
ATOM 2461 O O . GLU A 1 313 ? -7.488 3.861 -1.288 1 97.38 313 GLU A O 1
ATOM 2466 N N . LEU A 1 314 ? -5.887 2.359 -2.047 1 96.38 314 LEU A N 1
ATOM 2467 C CA . LEU A 1 314 ? -5.164 3.357 -2.83 1 96.38 314 LEU A CA 1
ATOM 2468 C C . LEU A 1 314 ? -5.02 2.908 -4.281 1 96.38 314 LEU A C 1
ATOM 2470 O O . LEU A 1 314 ? -4.969 3.74 -5.191 1 96.38 314 LEU A O 1
ATOM 2474 N N . ALA A 1 315 ? -4.992 1.588 -4.512 1 98.19 315 ALA A N 1
ATOM 2475 C CA . ALA A 1 315 ? -4.633 1.06 -5.824 1 98.19 315 ALA A CA 1
ATOM 2476 C C . ALA A 1 315 ? -5.723 1.352 -6.852 1 98.19 315 ALA A C 1
ATOM 2478 O O . ALA A 1 315 ? -6.914 1.243 -6.547 1 98.19 315 ALA A O 1
ATOM 2479 N N . PRO A 1 316 ? -5.324 1.747 -8.07 1 97.94 316 PRO A N 1
ATOM 2480 C CA . PRO A 1 316 ? -6.312 1.742 -9.156 1 97.94 316 PRO A CA 1
ATOM 2481 C C . PRO A 1 316 ? -6.965 0.375 -9.352 1 97.94 316 PRO A C 1
ATOM 2483 O O . PRO A 1 316 ? -6.27 -0.644 -9.391 1 97.94 316 PRO A O 1
ATOM 2486 N N . LEU A 1 317 ? -8.227 0.356 -9.508 1 98.56 317 LEU A N 1
ATOM 2487 C CA . LEU A 1 317 ? -8.992 -0.882 -9.633 1 98.56 317 LEU A CA 1
ATOM 2488 C C . LEU A 1 317 ? -8.594 -1.638 -10.898 1 98.56 317 LEU A C 1
ATOM 2490 O O . LEU A 1 317 ? -8.68 -2.867 -10.945 1 98.56 317 LEU A O 1
ATOM 2494 N N . SER A 1 318 ? -8.062 -0.927 -11.883 1 98.06 318 SER A N 1
ATOM 2495 C CA . SER A 1 318 ? -7.648 -1.519 -13.156 1 98.06 318 SER A CA 1
ATOM 2496 C C . SER A 1 318 ? -6.348 -2.301 -13 1 98.06 318 SER A C 1
ATOM 2498 O O . SER A 1 318 ? -5.91 -2.975 -13.938 1 98.06 318 SER A O 1
ATOM 2500 N N . LYS A 1 319 ? -5.758 -2.264 -11.812 1 98.69 319 LYS A N 1
ATOM 2501 C CA . LYS A 1 319 ? -4.48 -2.932 -11.578 1 98.69 319 LYS A CA 1
ATOM 2502 C C . LYS A 1 319 ? -4.648 -4.125 -10.641 1 98.69 319 LYS A C 1
ATOM 2504 O O . LYS A 1 319 ? -3.66 -4.73 -10.219 1 98.69 319 LYS A O 1
ATOM 2509 N N . VAL A 1 320 ? -5.844 -4.461 -10.242 1 98.88 320 VAL A N 1
ATOM 2510 C CA . VAL A 1 320 ? -6.102 -5.535 -9.289 1 98.88 320 VAL A CA 1
ATOM 2511 C C . VAL A 1 320 ? -6.73 -6.727 -10.008 1 98.88 320 VAL A C 1
ATOM 2513 O O . VAL A 1 320 ? -7.742 -6.578 -10.695 1 98.88 320 VAL A O 1
ATOM 2516 N N . MET A 1 321 ? -6.09 -7.914 -9.805 1 98.69 321 MET A N 1
ATOM 2517 C CA . MET A 1 321 ? -6.535 -9.047 -10.602 1 98.69 321 MET A CA 1
ATOM 2518 C C . MET A 1 321 ? -6.715 -10.289 -9.734 1 98.69 321 MET A C 1
ATOM 2520 O O . MET A 1 321 ? -6.27 -10.32 -8.586 1 98.69 321 MET A O 1
ATOM 2524 N N . PHE A 1 322 ? -7.359 -11.281 -10.367 1 98.62 322 PHE A N 1
ATOM 2525 C CA . PHE A 1 322 ? -7.723 -12.547 -9.75 1 98.62 322 PHE A CA 1
ATOM 2526 C C . PHE A 1 322 ? -6.73 -13.641 -10.133 1 98.62 322 PHE A C 1
ATOM 2528 O O . PHE A 1 322 ? -6.254 -13.68 -11.273 1 98.62 322 PHE A O 1
ATOM 2535 N N . SER A 1 323 ? -6.43 -14.469 -9.18 1 98.88 323 SER A N 1
ATOM 2536 C CA . SER A 1 323 ? -5.918 -15.82 -9.398 1 98.88 323 SER A CA 1
ATOM 2537 C C . SER A 1 323 ? -6.375 -16.766 -8.297 1 98.88 323 SER A C 1
ATOM 2539 O O . SER A 1 323 ? -6.832 -16.328 -7.242 1 98.88 323 SER A O 1
ATOM 2541 N N . THR A 1 324 ? -6.312 -18.031 -8.547 1 98.62 324 THR A N 1
ATOM 2542 C CA . THR A 1 324 ? -6.656 -18.984 -7.508 1 98.62 324 THR A CA 1
ATOM 2543 C C . THR A 1 324 ? -5.422 -19.359 -6.691 1 98.62 324 THR A C 1
ATOM 2545 O O . THR A 1 324 ? -5.527 -19.703 -5.512 1 98.62 324 THR A O 1
ATOM 2548 N N . ASP A 1 325 ? -4.289 -19.297 -7.371 1 98.38 325 ASP A N 1
ATOM 2549 C CA . ASP A 1 325 ? -3.094 -19.953 -6.852 1 98.38 325 ASP A CA 1
ATOM 2550 C C . ASP A 1 325 ? -3.354 -21.422 -6.586 1 98.38 325 ASP A C 1
ATOM 2552 O O . ASP A 1 325 ? -2.797 -22 -5.648 1 98.38 325 ASP A O 1
ATOM 2556 N N . GLY A 1 326 ? -4.262 -22.047 -7.344 1 98.19 326 GLY A N 1
ATOM 2557 C CA . GLY A 1 326 ? -4.551 -23.453 -7.219 1 98.19 326 GLY A CA 1
ATOM 2558 C C . GLY A 1 326 ? -3.332 -24.344 -7.445 1 98.19 326 GLY A C 1
ATOM 2559 O O . GLY A 1 326 ? -2.506 -24.047 -8.312 1 98.19 326 GLY A O 1
ATOM 2560 N N . TYR A 1 327 ? -3.293 -25.453 -6.711 1 97.44 327 TYR A N 1
ATOM 2561 C CA . TYR A 1 327 ? -2.143 -26.344 -6.84 1 97.44 327 TYR A CA 1
ATOM 2562 C C . TYR A 1 327 ? -2.521 -27.781 -6.492 1 97.44 327 TYR A C 1
ATOM 2564 O O . TYR A 1 327 ? -3.404 -28.016 -5.664 1 97.44 327 TYR A O 1
ATOM 2572 N N . ALA A 1 328 ? -1.975 -28.672 -7.164 1 98 328 ALA A N 1
ATOM 2573 C CA . ALA A 1 328 ? -1.977 -30.109 -6.895 1 98 328 ALA A CA 1
ATOM 2574 C C . ALA A 1 328 ? -3.383 -30.688 -7.016 1 98 328 ALA A C 1
ATOM 2576 O O . ALA A 1 328 ? -3.564 -31.797 -7.539 1 98 328 ALA A O 1
ATOM 2577 N N . PHE A 1 329 ? -4.391 -30 -6.492 1 98.44 329 PHE A N 1
ATOM 2578 C CA . PHE A 1 329 ? -5.742 -30.531 -6.395 1 98.44 329 PHE A CA 1
ATOM 2579 C C . PHE A 1 329 ? -6.75 -29.594 -7.047 1 98.44 329 PHE A C 1
ATOM 2581 O O . PHE A 1 329 ? -6.758 -28.391 -6.762 1 98.44 329 PHE A O 1
ATOM 2588 N N . PRO A 1 330 ? -7.68 -30.141 -7.945 1 98.5 330 PRO A N 1
ATOM 2589 C CA . PRO A 1 330 ? -8.672 -29.281 -8.602 1 98.5 330 PRO A CA 1
ATOM 2590 C C . PRO A 1 330 ? -9.562 -28.547 -7.602 1 98.5 330 PRO A C 1
ATOM 2592 O O . PRO A 1 330 ? -10.055 -27.453 -7.895 1 98.5 330 PRO A O 1
ATOM 2595 N N . GLU A 1 331 ? -9.711 -29.078 -6.383 1 98.69 331 GLU A N 1
ATOM 2596 C CA . GLU A 1 331 ? -10.516 -28.453 -5.332 1 98.69 331 GLU A CA 1
ATOM 2597 C C . GLU A 1 331 ? -9.977 -27.078 -4.961 1 98.69 331 GLU A C 1
ATOM 2599 O O . GLU A 1 331 ? -10.75 -26.188 -4.613 1 98.69 331 GLU A O 1
ATOM 2604 N N . THR A 1 332 ? -8.656 -26.891 -5.055 1 98.62 332 THR A N 1
ATOM 2605 C CA . THR A 1 332 ? -8.07 -25.594 -4.688 1 98.62 332 THR A CA 1
ATOM 2606 C C . THR A 1 332 ? -8.43 -24.531 -5.707 1 98.62 332 THR A C 1
ATOM 2608 O O . THR A 1 332 ? -8.539 -23.344 -5.367 1 98.62 332 THR A O 1
ATOM 2611 N N . PHE A 1 333 ? -8.656 -24.891 -6.973 1 98.69 333 PHE A N 1
ATOM 2612 C CA . PHE A 1 333 ? -9.133 -23.984 -8 1 98.69 333 PHE A CA 1
ATOM 2613 C C . PHE A 1 333 ? -10.586 -23.578 -7.742 1 98.69 333 PHE A C 1
ATOM 2615 O O . PHE A 1 333 ? -10.93 -22.406 -7.793 1 98.69 333 PHE A O 1
ATOM 2622 N N . TYR A 1 334 ? -11.383 -24.594 -7.438 1 98.69 334 TYR A N 1
ATOM 2623 C CA . TYR A 1 334 ? -12.789 -24.375 -7.141 1 98.69 334 TYR A CA 1
ATOM 2624 C C . TYR A 1 334 ? -12.961 -23.453 -5.938 1 98.69 334 TYR A C 1
ATOM 2626 O O . TYR A 1 334 ? -13.711 -22.484 -5.996 1 98.69 334 TYR A O 1
ATOM 2634 N N . LEU A 1 335 ? -12.234 -23.766 -4.863 1 98.75 335 LEU A N 1
ATOM 2635 C CA . LEU A 1 335 ? -12.352 -23 -3.629 1 98.75 335 LEU A CA 1
ATOM 2636 C C . LEU A 1 335 ? -11.922 -21.562 -3.848 1 98.75 335 LEU A C 1
ATOM 2638 O O . LEU A 1 335 ? -12.578 -20.625 -3.363 1 98.75 335 LEU A O 1
ATOM 2642 N N . GLY A 1 336 ? -10.766 -21.406 -4.559 1 98.69 336 GLY A N 1
ATOM 2643 C CA . GLY A 1 336 ? -10.312 -20.062 -4.879 1 98.69 336 GLY A CA 1
ATOM 2644 C C . GLY A 1 336 ? -11.328 -19.25 -5.656 1 98.69 336 GLY A C 1
ATOM 2645 O O . GLY A 1 336 ? -11.57 -18.078 -5.352 1 98.69 336 GLY A O 1
ATOM 2646 N N . ALA A 1 337 ? -11.945 -19.859 -6.609 1 98.69 337 ALA A N 1
ATOM 2647 C CA . ALA A 1 337 ? -12.953 -19.188 -7.438 1 98.69 337 ALA A CA 1
ATOM 2648 C C . ALA A 1 337 ? -14.203 -18.859 -6.617 1 98.69 337 ALA A C 1
ATOM 2650 O O . ALA A 1 337 ? -14.672 -17.719 -6.633 1 98.69 337 ALA A O 1
ATOM 2651 N N . LYS A 1 338 ? -14.711 -19.828 -5.898 1 98.56 338 LYS A N 1
ATOM 2652 C CA . LYS A 1 338 ? -15.938 -19.672 -5.125 1 98.56 338 LYS A CA 1
ATOM 2653 C C . LYS A 1 338 ? -15.805 -18.531 -4.113 1 98.56 338 LYS A C 1
ATOM 2655 O O . LYS A 1 338 ? -16.656 -17.656 -4.047 1 98.56 338 LYS A O 1
ATOM 2660 N N . LYS A 1 339 ? -14.742 -18.594 -3.387 1 98.56 339 LYS A N 1
ATOM 2661 C CA . LYS A 1 339 ? -14.586 -17.625 -2.307 1 98.56 339 LYS A CA 1
ATOM 2662 C C . LYS A 1 339 ? -14.242 -16.234 -2.857 1 98.56 339 LYS A C 1
ATOM 2664 O O . LYS A 1 339 ? -14.641 -15.219 -2.285 1 98.56 339 LYS A O 1
ATOM 2669 N N . SER A 1 340 ? -13.523 -16.219 -3.984 1 98.81 340 SER A N 1
ATOM 2670 C CA . SER A 1 340 ? -13.258 -14.914 -4.602 1 98.81 340 SER A CA 1
ATOM 2671 C C . SER A 1 340 ? -14.555 -14.234 -5.031 1 98.81 340 SER A C 1
ATOM 2673 O O . SER A 1 340 ? -14.711 -13.023 -4.871 1 98.81 340 SER A O 1
ATOM 2675 N N . ARG A 1 341 ? -15.484 -14.977 -5.602 1 98.69 341 ARG A N 1
ATOM 2676 C CA . ARG A 1 341 ? -16.766 -14.422 -6.004 1 98.69 341 ARG A CA 1
ATOM 2677 C C . ARG A 1 341 ? -17.516 -13.844 -4.805 1 98.69 341 ARG A C 1
ATOM 2679 O O . ARG A 1 341 ? -18.047 -12.734 -4.871 1 98.69 341 ARG A O 1
ATOM 2686 N N . GLU A 1 342 ? -17.484 -14.57 -3.713 1 98.38 342 GLU A N 1
ATOM 2687 C CA . GLU A 1 342 ? -18.156 -14.125 -2.498 1 98.38 342 GLU A CA 1
ATOM 2688 C C . GLU A 1 342 ? -17.5 -12.859 -1.94 1 98.38 342 GLU A C 1
ATOM 2690 O O . GLU A 1 342 ? -18.188 -11.891 -1.613 1 98.38 342 GLU A O 1
ATOM 2695 N N . VAL A 1 343 ? -16.219 -12.906 -1.864 1 98.62 343 VAL A N 1
ATOM 2696 C CA . VAL A 1 343 ? -15.469 -11.82 -1.25 1 98.62 343 VAL A CA 1
ATOM 2697 C C . VAL A 1 343 ? -15.609 -10.547 -2.086 1 98.62 343 VAL A C 1
ATOM 2699 O O . VAL A 1 343 ? -15.867 -9.469 -1.547 1 98.62 343 VAL A O 1
ATOM 2702 N N . ILE A 1 344 ? -15.469 -10.648 -3.404 1 98.81 344 ILE A N 1
ATOM 2703 C CA . ILE A 1 344 ? -15.547 -9.477 -4.273 1 98.81 344 ILE A CA 1
ATOM 2704 C C . ILE A 1 344 ? -16.953 -8.906 -4.242 1 98.81 344 ILE A C 1
ATOM 2706 O O . ILE A 1 344 ? -17.141 -7.691 -4.289 1 98.81 344 ILE A O 1
ATOM 2710 N N . PHE A 1 345 ? -17.969 -9.773 -4.148 1 98.62 345 PHE A N 1
ATOM 2711 C CA . PHE A 1 345 ? -19.328 -9.266 -3.986 1 98.62 345 PHE A CA 1
ATOM 2712 C C . PHE A 1 345 ? -19.453 -8.398 -2.738 1 98.62 345 PHE A C 1
ATOM 2714 O O . PHE A 1 345 ? -19.969 -7.281 -2.799 1 98.62 345 PHE A O 1
ATOM 2721 N N . PHE A 1 346 ? -18.938 -8.906 -1.612 1 98.25 346 PHE A N 1
ATOM 2722 C CA . PHE A 1 346 ? -19.047 -8.18 -0.353 1 98.25 346 PHE A CA 1
ATOM 2723 C C . PHE A 1 346 ? -18.266 -6.871 -0.421 1 98.25 346 PHE A C 1
ATOM 2725 O O . PHE A 1 346 ? -18.75 -5.832 0.037 1 98.25 346 PHE A O 1
ATOM 2732 N N . VAL A 1 347 ? -17.125 -6.906 -0.983 1 98.56 347 VAL A N 1
ATOM 2733 C CA . VAL A 1 347 ? -16.266 -5.727 -1.05 1 98.56 347 VAL A CA 1
ATOM 2734 C C . VAL A 1 347 ? -16.906 -4.668 -1.938 1 98.56 347 VAL A C 1
ATOM 2736 O O . VAL A 1 347 ? -16.938 -3.486 -1.58 1 98.56 347 VAL A O 1
ATOM 2739 N N . MET A 1 348 ? -17.422 -5.078 -3.121 1 98.44 348 MET A N 1
ATOM 2740 C CA . MET A 1 348 ? -18.047 -4.133 -4.047 1 98.44 348 MET A CA 1
ATOM 2741 C C . MET A 1 348 ? -19.359 -3.609 -3.484 1 98.44 348 MET A C 1
ATOM 2743 O O . MET A 1 348 ? -19.688 -2.432 -3.646 1 98.44 348 MET A O 1
ATOM 2747 N N . ARG A 1 349 ? -20.141 -4.496 -2.887 1 98.19 349 ARG A N 1
ATOM 2748 C CA . ARG A 1 349 ? -21.359 -4.07 -2.227 1 98.19 349 ARG A CA 1
ATOM 2749 C C . ARG A 1 349 ? -21.078 -2.977 -1.2 1 98.19 349 ARG A C 1
ATOM 2751 O O . ARG A 1 349 ? -21.75 -1.938 -1.193 1 98.19 349 ARG A O 1
ATOM 2758 N N . ASP A 1 350 ? -20.109 -3.209 -0.373 1 97.06 350 ASP A N 1
ATOM 2759 C CA . ASP A 1 350 ? -19.75 -2.244 0.664 1 97.06 350 ASP A CA 1
ATOM 2760 C C . ASP A 1 350 ? -19.266 -0.931 0.05 1 97.06 350 ASP A C 1
ATOM 2762 O O . ASP A 1 350 ? -19.578 0.148 0.561 1 97.06 350 ASP A O 1
ATOM 2766 N N . ALA A 1 351 ? -18.484 -1.007 -0.977 1 97.38 351 ALA A N 1
ATOM 2767 C CA . ALA A 1 351 ? -18.016 0.196 -1.658 1 97.38 351 ALA A CA 1
ATOM 2768 C C . ALA A 1 351 ? -19.188 1.021 -2.188 1 97.38 351 ALA A C 1
ATOM 2770 O O . ALA A 1 351 ? -19.141 2.252 -2.195 1 97.38 351 ALA A O 1
ATOM 2771 N N . CYS A 1 352 ? -20.188 0.324 -2.705 1 97.38 352 CYS A N 1
ATOM 2772 C CA . CYS A 1 352 ? -21.391 1.008 -3.18 1 97.38 352 CYS A CA 1
ATOM 2773 C C . CYS A 1 352 ? -22.141 1.661 -2.025 1 97.38 352 CYS A C 1
ATOM 2775 O O . CYS A 1 352 ? -22.547 2.818 -2.121 1 97.38 352 CYS A O 1
ATOM 2777 N N . ILE A 1 353 ? -22.281 0.918 -0.91 1 95.88 353 ILE A N 1
ATOM 2778 C CA . ILE A 1 353 ? -22.984 1.428 0.264 1 95.88 353 ILE A CA 1
ATOM 2779 C C . ILE A 1 353 ? -22.25 2.656 0.805 1 95.88 353 ILE A C 1
ATOM 2781 O O . ILE A 1 353 ? -22.891 3.633 1.213 1 95.88 353 ILE A O 1
ATOM 2785 N N . ASP A 1 354 ? -21 2.633 0.702 1 93.5 354 ASP A N 1
ATOM 2786 C CA . ASP A 1 354 ? -20.141 3.689 1.231 1 93.5 354 ASP A CA 1
ATOM 2787 C C . ASP A 1 354 ? -20.109 4.898 0.296 1 93.5 354 ASP A C 1
ATOM 2789 O O . ASP A 1 354 ? -19.641 5.969 0.67 1 93.5 354 ASP A O 1
ATOM 2793 N N . GLY A 1 355 ? -20.531 4.777 -0.949 1 93.69 355 GLY A N 1
ATOM 2794 C CA . GLY A 1 355 ? -20.578 5.879 -1.899 1 93.69 355 GLY A CA 1
ATOM 2795 C C . GLY A 1 355 ? -19.344 5.984 -2.76 1 93.69 355 GLY A C 1
ATOM 2796 O O . GLY A 1 355 ? -19.203 6.914 -3.559 1 93.69 355 GLY A O 1
ATOM 2797 N N . ASP A 1 356 ? -18.438 5.012 -2.635 1 96.38 356 ASP A N 1
ATOM 2798 C CA . ASP A 1 356 ? -17.234 5.02 -3.461 1 96.38 356 ASP A CA 1
ATOM 2799 C C . ASP A 1 356 ? -17.562 4.703 -4.918 1 96.38 356 ASP A C 1
ATOM 2801 O O . ASP A 1 356 ? -16.953 5.258 -5.832 1 96.38 356 ASP A O 1
ATOM 2805 N N . LEU A 1 357 ? -18.516 3.754 -5.105 1 97.38 357 LEU A N 1
ATOM 2806 C CA . LEU A 1 357 ? -18.891 3.311 -6.441 1 97.38 357 LEU A CA 1
ATOM 2807 C C . LEU A 1 357 ? -20.406 3.285 -6.594 1 97.38 357 LEU A C 1
ATOM 2809 O O . LEU A 1 357 ? -21.125 3.068 -5.617 1 97.38 357 LEU A O 1
ATOM 2813 N N . SER A 1 358 ? -20.844 3.559 -7.824 1 96.56 358 SER A N 1
ATOM 2814 C CA . SER A 1 358 ? -22.203 3.182 -8.188 1 96.56 358 SER A CA 1
ATOM 2815 C C . SER A 1 358 ? -22.297 1.698 -8.531 1 96.56 358 SER A C 1
ATOM 2817 O O . SER A 1 358 ? -21.266 1.045 -8.75 1 96.56 358 SER A O 1
ATOM 2819 N N . ILE A 1 359 ? -23.469 1.165 -8.594 1 97.25 359 ILE A N 1
ATOM 2820 C CA . ILE A 1 359 ? -23.672 -0.249 -8.898 1 97.25 359 ILE A CA 1
ATOM 2821 C C . ILE A 1 359 ? -23.125 -0.554 -10.297 1 97.25 359 ILE A C 1
ATOM 2823 O O . ILE A 1 359 ? -22.375 -1.515 -10.484 1 97.25 359 ILE A O 1
ATOM 2827 N N . PRO A 1 360 ? -23.391 0.336 -11.312 1 97.25 360 PRO A N 1
ATOM 2828 C CA . PRO A 1 360 ? -22.812 0.055 -12.633 1 97.25 360 PRO A CA 1
ATOM 2829 C C . PRO A 1 360 ? -21.297 0.069 -12.641 1 97.25 360 PRO A C 1
ATOM 2831 O O . PRO A 1 360 ? -20.656 -0.76 -13.305 1 97.25 360 PRO A O 1
ATOM 2834 N N . GLU A 1 361 ? -20.734 0.986 -11.883 1 97.25 361 GLU A N 1
ATOM 2835 C CA . GLU A 1 361 ? -19.281 1.016 -11.773 1 97.25 361 GLU A CA 1
ATOM 2836 C C . GLU A 1 361 ? -18.75 -0.263 -11.141 1 97.25 361 GLU A C 1
ATOM 2838 O O . GLU A 1 361 ? -17.734 -0.804 -11.57 1 97.25 361 GLU A O 1
ATOM 2843 N N . ALA A 1 362 ? -19.438 -0.691 -10.078 1 98.38 362 ALA A N 1
ATOM 2844 C CA . ALA A 1 362 ? -19.016 -1.908 -9.383 1 98.38 362 ALA A CA 1
ATOM 2845 C C . ALA A 1 362 ? -19.078 -3.117 -10.312 1 98.38 362 ALA A C 1
ATOM 2847 O O . ALA A 1 362 ? -18.188 -3.98 -10.266 1 98.38 362 ALA A O 1
ATOM 2848 N N . VAL A 1 363 ? -20.094 -3.191 -11.125 1 98.5 363 VAL A N 1
ATOM 2849 C CA . VAL A 1 363 ? -20.234 -4.277 -12.094 1 98.5 363 VAL A CA 1
ATOM 2850 C C . VAL A 1 363 ? -19.047 -4.281 -13.055 1 98.5 363 VAL A C 1
ATOM 2852 O O . VAL A 1 363 ? -18.484 -5.336 -13.352 1 98.5 363 VAL A O 1
ATOM 2855 N N . GLU A 1 364 ? -18.656 -3.09 -13.5 1 98.19 364 GLU A N 1
ATOM 2856 C CA . GLU A 1 364 ? -17.5 -2.975 -14.383 1 98.19 364 GLU A CA 1
ATOM 2857 C C . GLU A 1 364 ? -16.219 -3.453 -13.688 1 98.19 364 GLU A C 1
ATOM 2859 O O . GLU A 1 364 ? -15.398 -4.133 -14.297 1 98.19 364 GLU A O 1
ATOM 2864 N N . VAL A 1 365 ? -16.125 -3.115 -12.461 1 98.5 365 VAL A N 1
ATOM 2865 C CA . VAL A 1 365 ? -14.938 -3.488 -11.688 1 98.5 365 VAL A CA 1
ATOM 2866 C C . VAL A 1 365 ? -14.867 -5.008 -11.547 1 98.5 365 VAL A C 1
ATOM 2868 O O . VAL A 1 365 ? -13.789 -5.594 -11.609 1 98.5 365 VAL A O 1
ATOM 2871 N N . VAL A 1 366 ? -15.977 -5.676 -11.367 1 98.75 366 VAL A N 1
ATOM 2872 C CA . VAL A 1 366 ? -16.031 -7.129 -11.258 1 98.75 366 VAL A CA 1
ATOM 2873 C C . VAL A 1 366 ? -15.477 -7.77 -12.523 1 98.75 366 VAL A C 1
ATOM 2875 O O . VAL A 1 366 ? -14.633 -8.664 -12.453 1 98.75 366 VAL A O 1
ATOM 2878 N N . HIS A 1 367 ? -15.875 -7.25 -13.656 1 98.5 367 HIS A N 1
ATOM 2879 C CA . HIS A 1 367 ? -15.383 -7.773 -14.922 1 98.5 367 HIS A CA 1
ATOM 2880 C C . HIS A 1 367 ? -13.891 -7.508 -15.086 1 98.5 367 HIS A C 1
ATOM 2882 O O . HIS A 1 367 ? -13.156 -8.367 -15.586 1 98.5 367 HIS A O 1
ATOM 2888 N N . ASP A 1 368 ? -13.516 -6.344 -14.664 1 98.38 368 ASP A N 1
ATOM 2889 C CA . ASP A 1 368 ? -12.109 -5.988 -14.75 1 98.38 368 ASP A CA 1
ATOM 2890 C C . ASP A 1 368 ? -11.258 -6.895 -13.867 1 98.38 368 ASP A C 1
ATOM 2892 O O . ASP A 1 368 ? -10.312 -7.531 -14.344 1 98.38 368 ASP A O 1
ATOM 2896 N N . MET A 1 369 ? -11.602 -7.082 -12.609 1 98.75 369 MET A N 1
ATOM 2897 C CA . MET A 1 369 ? -10.797 -7.805 -11.625 1 98.75 369 MET A CA 1
ATOM 2898 C C . MET A 1 369 ? -10.742 -9.289 -11.961 1 98.75 369 MET A C 1
ATOM 2900 O O . MET A 1 369 ? -9.703 -9.93 -11.781 1 98.75 369 MET A O 1
ATOM 2904 N N . PHE A 1 370 ? -11.828 -9.828 -12.477 1 98.81 370 PHE A N 1
ATOM 2905 C CA . PHE A 1 370 ? -11.922 -11.273 -12.648 1 98.81 370 PHE A CA 1
ATOM 2906 C C . PHE A 1 370 ? -11.398 -11.695 -14.016 1 98.81 370 PHE A C 1
ATOM 2908 O O . PHE A 1 370 ? -11.117 -12.875 -14.242 1 98.81 370 PHE A O 1
ATOM 2915 N N . ALA A 1 371 ? -11.273 -10.648 -15 1 98.31 371 ALA A N 1
ATOM 2916 C CA . ALA A 1 371 ? -10.898 -11.133 -16.328 1 98.31 371 ALA A CA 1
ATOM 2917 C C . ALA A 1 371 ? -10.141 -10.062 -17.109 1 98.31 371 ALA A C 1
ATOM 2919 O O . ALA A 1 371 ? -8.984 -10.25 -17.469 1 98.31 371 ALA A O 1
ATOM 2920 N N . ARG A 1 372 ? -10.695 -8.867 -17.312 1 98.25 372 ARG A N 1
ATOM 2921 C CA . ARG A 1 372 ? -10.211 -7.898 -18.281 1 98.25 372 ARG A CA 1
ATOM 2922 C C . ARG A 1 372 ? -8.836 -7.375 -17.906 1 98.25 372 ARG A C 1
A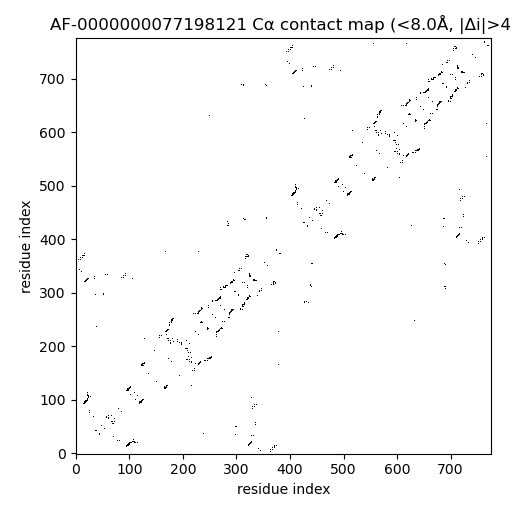TOM 2924 O O . ARG A 1 372 ? -7.977 -7.18 -18.766 1 98.25 372 ARG A O 1
ATOM 2931 N N . ASN A 1 373 ? -8.641 -7.09 -16.609 1 98.5 373 ASN A N 1
ATOM 2932 C CA . ASN A 1 373 ? -7.316 -6.629 -16.203 1 98.5 373 ASN A CA 1
ATOM 2933 C C . ASN A 1 373 ? -6.234 -7.645 -16.547 1 98.5 373 ASN A C 1
ATOM 2935 O O . ASN A 1 373 ? -5.184 -7.281 -17.078 1 98.5 373 ASN A O 1
ATOM 2939 N N . ALA A 1 374 ? -6.457 -8.953 -16.312 1 98.69 374 ALA A N 1
ATOM 2940 C CA . ALA A 1 374 ? -5.48 -10 -16.609 1 98.69 374 ALA A CA 1
ATOM 2941 C C . ALA A 1 374 ? -5.305 -10.172 -18.109 1 98.69 374 ALA A C 1
ATOM 2943 O O . ALA A 1 374 ? -4.188 -10.391 -18.594 1 98.69 374 ALA A O 1
ATOM 2944 N N . ILE A 1 375 ? -6.402 -10.078 -18.844 1 98.19 375 ILE A N 1
ATOM 2945 C CA . ILE A 1 375 ? -6.34 -10.195 -20.297 1 98.19 375 ILE A CA 1
ATOM 2946 C C . ILE A 1 375 ? -5.406 -9.125 -20.859 1 98.19 375 ILE A C 1
ATOM 2948 O O . ILE A 1 375 ? -4.547 -9.422 -21.688 1 98.19 375 ILE A O 1
ATOM 2952 N N . HIS A 1 376 ? -5.535 -7.934 -20.359 1 97.44 376 HIS A N 1
ATOM 2953 C CA . HIS A 1 376 ? -4.699 -6.828 -20.828 1 97.44 376 HIS A CA 1
ATOM 2954 C C . HIS A 1 376 ? -3.268 -6.977 -20.312 1 97.44 376 HIS A C 1
ATOM 2956 O O . HIS A 1 376 ? -2.314 -6.781 -21.078 1 97.44 376 HIS A O 1
ATOM 2962 N N . PHE A 1 377 ? -3.09 -7.32 -19.109 1 98.12 377 PHE A N 1
ATOM 2963 C CA . PHE A 1 377 ? -1.786 -7.387 -18.469 1 98.12 377 PHE A CA 1
ATOM 2964 C C . PHE A 1 377 ? -0.919 -8.469 -19.094 1 98.12 377 PHE A C 1
ATOM 2966 O O . PHE A 1 377 ? 0.263 -8.242 -19.375 1 98.12 377 PHE A O 1
ATOM 2973 N N . TYR A 1 378 ? -1.513 -9.664 -19.359 1 98.31 378 TYR A N 1
ATOM 2974 C CA . TYR A 1 378 ? -0.777 -10.805 -19.891 1 98.31 378 TYR A CA 1
ATOM 2975 C C . TYR A 1 378 ? -0.889 -10.859 -21.406 1 98.31 378 TYR A C 1
ATOM 2977 O O . TYR A 1 378 ? -0.352 -11.766 -22.047 1 98.31 378 TYR A O 1
ATOM 2985 N N . LYS A 1 379 ? -1.672 -9.906 -22.031 1 96.31 379 LYS A N 1
ATOM 2986 C CA . LYS A 1 379 ? -1.867 -9.82 -23.469 1 96.31 379 LYS A CA 1
ATOM 2987 C C . LYS A 1 379 ? -2.441 -11.117 -24.031 1 96.31 379 LYS A C 1
ATOM 2989 O O . LYS A 1 379 ? -1.896 -11.688 -24.984 1 96.31 379 LYS A O 1
ATOM 2994 N N . LEU A 1 380 ? -3.5 -11.484 -23.391 1 95.44 380 LEU A N 1
ATOM 2995 C CA . LEU A 1 380 ? -4.168 -12.719 -23.797 1 95.44 380 LEU A CA 1
ATOM 2996 C C . LEU A 1 380 ? -5.004 -12.492 -25.062 1 95.44 380 LEU A C 1
ATOM 2998 O O . LEU A 1 380 ? -5.605 -11.43 -25.219 1 95.44 380 LEU A O 1
ATOM 3002 N N . SER A 1 381 ? -4.723 -13.125 -26.188 1 77.19 381 SER A N 1
ATOM 3003 C CA . SER A 1 381 ? -5.48 -13.023 -27.438 1 77.19 381 SER A CA 1
ATOM 3004 C C . SER A 1 381 ? -6.961 -13.297 -27.203 1 77.19 381 SER A C 1
ATOM 3006 O O . SER A 1 381 ? -7.324 -14.07 -26.312 1 77.19 381 SER A O 1
ATOM 3008 N N . SER A 1 382 ? -7.848 -12.289 -27.453 1 56.75 382 SER A N 1
ATOM 3009 C CA . SER A 1 382 ? -9.281 -12.508 -27.328 1 56.75 382 SER A CA 1
ATOM 3010 C C . SER A 1 382 ? -9.68 -13.891 -27.828 1 56.75 382 SER A C 1
ATOM 3012 O O . SER A 1 382 ? -9.289 -14.289 -28.922 1 56.75 382 SER A O 1
ATOM 3014 N N . VAL A 1 383 ? -9.914 -14.891 -27.078 1 45.97 383 VAL A N 1
ATOM 3015 C CA . VAL A 1 383 ? -10.742 -15.984 -27.562 1 45.97 383 VAL A CA 1
ATOM 3016 C C . VAL A 1 383 ? -12.016 -15.422 -28.203 1 45.97 383 VAL A C 1
ATOM 3018 O O . VAL A 1 383 ? -12.695 -14.586 -27.594 1 45.97 383 VAL A O 1
ATOM 3021 N N . SER A 1 384 ? -12.117 -15.297 -29.547 1 37.66 384 SER A N 1
ATOM 3022 C CA . SER A 1 384 ? -13.273 -14.945 -30.359 1 37.66 384 SER A CA 1
ATOM 3023 C C . SER A 1 384 ? -14.578 -15.422 -29.719 1 37.66 384 SER A C 1
ATOM 3025 O O . SER A 1 384 ? -14.75 -16.609 -29.469 1 37.66 384 SER A O 1
ATOM 3027 N N . ASN A 1 385 ? -15.188 -14.781 -28.797 1 37.22 385 ASN A N 1
ATOM 3028 C CA . ASN A 1 385 ? -16.625 -15.047 -28.734 1 37.22 385 ASN A CA 1
ATOM 3029 C C . ASN A 1 385 ? -17.234 -15.094 -30.141 1 37.22 385 ASN A C 1
ATOM 3031 O O . ASN A 1 385 ? -17.422 -14.055 -30.781 1 37.22 385 ASN A O 1
ATOM 3035 N N . ASP A 1 386 ? -16.922 -15.945 -30.969 1 29.31 386 ASP A N 1
ATOM 3036 C CA . ASP A 1 386 ? -17.906 -16.312 -31.984 1 29.31 386 ASP A CA 1
ATOM 3037 C C . ASP A 1 386 ? -19.266 -16.609 -31.359 1 29.31 386 ASP A C 1
ATOM 3039 O O . ASP A 1 386 ? -20.203 -17 -32.062 1 29.31 386 ASP A O 1
ATOM 3043 N N . VAL A 1 387 ? -19.359 -17.062 -30.156 1 28.19 387 VAL A N 1
ATOM 3044 C CA . VAL A 1 387 ? -20.75 -17.422 -29.906 1 28.19 387 VAL A CA 1
ATOM 3045 C C . VAL A 1 387 ? -21.578 -16.156 -29.719 1 28.19 387 VAL A C 1
ATOM 3047 O O . VAL A 1 387 ? -21.578 -15.562 -28.625 1 28.19 387 VAL A O 1
ATOM 3050 N N . VAL A 1 388 ? -21.219 -14.914 -29.984 1 25.23 388 VAL A N 1
ATOM 3051 C CA . VAL A 1 388 ? -22.5 -14.203 -30.047 1 25.23 388 VAL A CA 1
ATOM 3052 C C . VAL A 1 388 ? -23.234 -14.578 -31.328 1 25.23 388 VAL A C 1
ATOM 3054 O O . VAL A 1 388 ? -22.641 -14.594 -32.406 1 25.23 388 VAL A O 1
ATOM 3057 N N . MET B 1 1 ? -30.906 3.916 18.875 1 85.62 1 MET B N 1
ATOM 3058 C CA . MET B 1 1 ? -30.203 5.094 19.375 1 85.62 1 MET B CA 1
ATOM 3059 C C . MET B 1 1 ? -30.375 6.277 18.422 1 85.62 1 MET B C 1
ATOM 3061 O O . MET B 1 1 ? -30.406 6.109 17.203 1 85.62 1 MET B O 1
ATOM 3065 N N . ASP B 1 2 ? -30.641 7.469 18.891 1 93.81 2 ASP B N 1
ATOM 3066 C CA . ASP B 1 2 ? -30.828 8.695 18.125 1 93.81 2 ASP B CA 1
ATOM 3067 C C . ASP B 1 2 ? -29.516 9.477 18 1 93.81 2 ASP B C 1
ATOM 3069 O O . ASP B 1 2 ? -29.016 10.016 19 1 93.81 2 ASP B O 1
ATOM 3073 N N . PHE B 1 3 ? -28.969 9.516 16.812 1 96.75 3 PHE B N 1
ATOM 3074 C CA . PHE B 1 3 ? -27.672 10.125 16.609 1 96.75 3 PHE B CA 1
ATOM 3075 C C . PHE B 1 3 ? -27.797 11.531 16.031 1 96.75 3 PHE B C 1
ATOM 3077 O O . PHE B 1 3 ? -26.844 12.07 15.469 1 96.75 3 PHE B O 1
ATOM 3084 N N . SER B 1 4 ? -28.938 12.156 16.172 1 97.31 4 SER B N 1
ATOM 3085 C CA . SER B 1 4 ? -29.203 13.469 15.586 1 97.31 4 SER B CA 1
ATOM 3086 C C . SER B 1 4 ? -28.281 14.531 16.172 1 97.31 4 SER B C 1
ATOM 3088 O O . SER B 1 4 ? -27.781 15.391 15.445 1 97.31 4 SER B O 1
ATOM 3090 N N . GLU B 1 5 ? -28.078 14.477 17.5 1 97.25 5 GLU B N 1
ATOM 3091 C CA . GLU B 1 5 ? -27.203 15.438 18.141 1 97.25 5 GLU B CA 1
ATOM 3092 C C . GLU B 1 5 ? -25.766 15.289 17.656 1 97.25 5 GLU B C 1
ATOM 3094 O O . GLU B 1 5 ? -25.062 16.281 17.453 1 97.25 5 GLU B O 1
ATOM 3099 N N . LEU B 1 6 ? -25.328 14.086 17.531 1 98.12 6 LEU B N 1
ATOM 3100 C CA . LEU B 1 6 ? -23.984 13.805 17.016 1 98.12 6 LEU B CA 1
ATOM 3101 C C . LEU B 1 6 ? -23.844 14.32 15.594 1 98.12 6 LEU B C 1
ATOM 3103 O O . LEU B 1 6 ? -22.828 14.93 15.25 1 98.12 6 LEU B O 1
ATOM 3107 N N . ARG B 1 7 ? -24.797 14.039 14.742 1 98.19 7 ARG B N 1
ATOM 3108 C CA . ARG B 1 7 ? -24.797 14.5 13.359 1 98.19 7 ARG B CA 1
ATOM 3109 C C . ARG B 1 7 ? -24.719 16.031 13.289 1 98.19 7 ARG B C 1
ATOM 3111 O O . ARG B 1 7 ? -23.969 16.578 12.484 1 98.19 7 ARG B O 1
ATOM 3118 N N . LYS B 1 8 ? -25.484 16.641 14.102 1 97.94 8 LYS B N 1
ATOM 3119 C CA . LYS B 1 8 ? -25.5 18.109 14.141 1 97.94 8 LYS B CA 1
ATOM 3120 C C . LYS B 1 8 ? -24.125 18.656 14.531 1 97.94 8 LYS B C 1
ATOM 3122 O O . LYS B 1 8 ? -23.625 19.609 13.922 1 97.94 8 LYS B O 1
ATOM 3127 N N . ALA B 1 9 ? -23.531 18.109 15.555 1 97.81 9 ALA B N 1
ATOM 3128 C CA . ALA B 1 9 ? -22.203 18.547 16 1 97.81 9 ALA B CA 1
ATOM 3129 C C . ALA B 1 9 ? -21.172 18.422 14.891 1 97.81 9 ALA B C 1
ATOM 3131 O O . ALA B 1 9 ? -20.406 19.359 14.641 1 97.81 9 ALA B O 1
ATOM 3132 N N . VAL B 1 10 ? -21.172 17.297 14.164 1 98.19 10 VAL B N 1
ATOM 3133 C CA . VAL B 1 10 ? -20.219 17.016 13.102 1 98.19 10 VAL B CA 1
ATOM 3134 C C . VAL B 1 10 ? -20.406 18 11.961 1 98.19 10 VAL B C 1
ATOM 3136 O O . VAL B 1 10 ? -19.422 18.469 11.367 1 98.19 10 VAL B O 1
ATOM 3139 N N . GLU B 1 11 ? -21.594 18.375 11.703 1 97.19 11 GLU B N 1
ATOM 3140 C CA . GLU B 1 11 ? -21.906 19.203 10.547 1 97.19 11 GLU B CA 1
ATOM 3141 C C . GLU B 1 11 ? -21.656 20.688 10.844 1 97.19 11 GLU B C 1
ATOM 3143 O O . GLU B 1 11 ? -21.297 21.453 9.953 1 97.19 11 GLU B O 1
ATOM 3148 N N . GLU B 1 12 ? -21.766 21.094 12.078 1 96.94 12 GLU B N 1
ATOM 3149 C CA . GLU B 1 12 ? -21.812 22.516 12.375 1 96.94 12 GLU B CA 1
ATOM 3150 C C . GLU B 1 12 ? -20.5 23.031 12.93 1 96.94 12 GLU B C 1
ATOM 3152 O O . GLU B 1 12 ? -20.203 24.219 12.891 1 96.94 12 GLU B O 1
ATOM 3157 N N . VAL B 1 13 ? -19.719 22.141 13.453 1 97.56 13 VAL B N 1
ATOM 3158 C CA . VAL B 1 13 ? -18.469 22.562 14.078 1 97.56 13 VAL B CA 1
ATOM 3159 C C . VAL B 1 13 ? -17.594 23.281 13.055 1 97.56 13 VAL B C 1
ATOM 3161 O O . VAL B 1 13 ? -17.5 22.844 11.898 1 97.56 13 VAL B O 1
ATOM 3164 N N . GLU B 1 14 ? -17 24.438 13.453 1 97.44 14 GLU B N 1
ATOM 3165 C CA . GLU B 1 14 ? -16 25.125 12.633 1 97.44 14 GLU B CA 1
ATOM 3166 C C . GLU B 1 14 ? -14.641 24.438 12.758 1 97.44 14 GLU B C 1
ATOM 3168 O O . GLU B 1 14 ? -14.133 24.25 13.859 1 97.44 14 GLU B O 1
ATOM 3173 N N . LEU B 1 15 ? -14.062 24.141 11.641 1 98.44 15 LEU B N 1
ATOM 3174 C CA . LEU B 1 15 ? -12.867 23.312 11.625 1 98.44 15 LEU B CA 1
ATOM 3175 C C . LEU B 1 15 ? -11.617 24.156 11.812 1 98.44 15 LEU B C 1
ATOM 3177 O O . LEU B 1 15 ? -11.523 25.266 11.273 1 98.44 15 LEU B O 1
ATOM 3181 N N . VAL B 1 16 ? -10.672 23.703 12.625 1 98.44 16 VAL B N 1
ATOM 3182 C CA . VAL B 1 16 ? -9.305 24.203 12.664 1 98.44 16 VAL B CA 1
ATOM 3183 C C . VAL B 1 16 ? -8.391 23.281 11.875 1 98.44 16 VAL B C 1
ATOM 3185 O O . VAL B 1 16 ? -8.086 22.172 12.312 1 98.44 16 VAL B O 1
ATOM 3188 N N . ASP B 1 17 ? -8.016 23.734 10.734 1 98.69 17 ASP B N 1
ATOM 3189 C CA . ASP B 1 17 ? -7.137 22.984 9.844 1 98.69 17 ASP B CA 1
ATOM 3190 C C . ASP B 1 17 ? -5.672 23.156 10.242 1 98.69 17 ASP B C 1
ATOM 3192 O O . ASP B 1 17 ? -5.02 24.109 9.82 1 98.69 17 ASP B O 1
ATOM 3196 N N . GLY B 1 18 ? -5.152 22.141 10.945 1 98.62 18 GLY B N 1
ATOM 3197 C CA . GLY B 1 18 ? -3.84 22.266 11.562 1 98.62 18 GLY B CA 1
ATOM 3198 C C . GLY B 1 18 ? -2.699 22.109 10.57 1 98.62 18 GLY B C 1
ATOM 3199 O O . GLY B 1 18 ? -1.538 22.344 10.914 1 98.62 18 GLY B O 1
ATOM 3200 N N . HIS B 1 19 ? -2.963 21.703 9.305 1 98.81 19 HIS B N 1
ATOM 3201 C CA . HIS B 1 19 ? -1.909 21.469 8.328 1 98.81 19 HIS B CA 1
ATOM 3202 C C . HIS B 1 19 ? -2.461 21.5 6.902 1 98.81 19 HIS B C 1
ATOM 3204 O O . HIS B 1 19 ? -3.303 20.672 6.543 1 98.81 19 HIS B O 1
ATOM 3210 N N . ALA B 1 20 ? -2.004 22.375 6.133 1 98.81 20 ALA B N 1
ATOM 3211 C CA . ALA B 1 20 ? -2.361 22.516 4.723 1 98.81 20 ALA B CA 1
ATOM 3212 C C . ALA B 1 20 ? -1.24 23.188 3.936 1 98.81 20 ALA B C 1
ATOM 3214 O O . ALA B 1 20 ? -0.137 23.375 4.453 1 98.81 20 ALA B O 1
ATOM 3215 N N . HIS B 1 21 ? -1.449 23.438 2.664 1 98.75 21 HIS B N 1
ATOM 3216 C CA . HIS B 1 21 ? -0.463 24.047 1.781 1 98.75 21 HIS B CA 1
ATOM 3217 C C . HIS B 1 21 ? -1.087 25.172 0.947 1 98.75 21 HIS B C 1
ATOM 3219 O O . HIS B 1 21 ? -2.289 25.422 1.044 1 98.75 21 HIS B O 1
ATOM 3225 N N . ASN B 1 22 ? -0.268 25.844 0.244 1 98.69 22 ASN B N 1
ATOM 3226 C CA . ASN B 1 22 ? -0.7 27.016 -0.516 1 98.69 22 ASN B CA 1
ATOM 3227 C C . ASN B 1 22 ? -1.552 26.625 -1.719 1 98.69 22 ASN B C 1
ATOM 3229 O O . ASN B 1 22 ? -1.329 25.562 -2.322 1 98.69 22 ASN B O 1
ATOM 3233 N N . ILE B 1 23 ? -2.463 27.5 -2.074 1 98.56 23 ILE B N 1
ATOM 3234 C CA . ILE B 1 23 ? -3.273 27.375 -3.279 1 98.56 23 ILE B CA 1
ATOM 3235 C C . ILE B 1 23 ? -2.557 28.031 -4.457 1 98.56 23 ILE B C 1
ATOM 3237 O O . ILE B 1 23 ? -1.805 29 -4.273 1 98.56 23 ILE B O 1
ATOM 3241 N N . VAL B 1 24 ? -2.814 27.531 -5.66 1 98.56 24 VAL B N 1
ATOM 3242 C CA . VAL B 1 24 ? -2.195 28.078 -6.863 1 98.56 24 VAL B CA 1
ATOM 3243 C C . VAL B 1 24 ? -3.262 28.719 -7.754 1 98.56 24 VAL B C 1
ATOM 3245 O O . VAL B 1 24 ? -4.449 28.391 -7.633 1 98.56 24 VAL B O 1
ATOM 3248 N N . PRO B 1 25 ? -2.869 29.672 -8.594 1 98 25 PRO B N 1
ATOM 3249 C CA . PRO B 1 25 ? -3.824 30.219 -9.555 1 98 25 PRO B CA 1
ATOM 3250 C C . PRO B 1 25 ? -4.188 29.234 -10.656 1 98 25 PRO B C 1
ATOM 3252 O O . PRO B 1 25 ? -3.559 28.172 -10.781 1 98 25 PRO B O 1
ATOM 3255 N N . LEU B 1 26 ? -5.188 29.578 -11.469 1 97.19 26 LEU B N 1
ATOM 3256 C CA . LEU B 1 26 ? -5.703 28.672 -12.492 1 97.19 26 LEU B CA 1
ATOM 3257 C C . LEU B 1 26 ? -4.656 28.438 -13.578 1 97.19 26 LEU B C 1
ATOM 3259 O O . LEU B 1 26 ? -4.68 27.391 -14.25 1 97.19 26 LEU B O 1
ATOM 3263 N N . ASP B 1 27 ? -3.793 29.375 -13.773 1 96.62 27 ASP B N 1
ATOM 3264 C CA . ASP B 1 27 ? -2.826 29.25 -14.859 1 96.62 27 ASP B CA 1
ATOM 3265 C C . ASP B 1 27 ? -1.543 28.562 -14.375 1 96.62 27 ASP B C 1
ATOM 3267 O O . ASP B 1 27 ? -0.522 28.594 -15.07 1 96.62 27 ASP B O 1
ATOM 3271 N N . SER B 1 28 ? -1.558 28.016 -13.102 1 97.62 28 SER B N 1
ATOM 3272 C CA . SER B 1 28 ? -0.446 27.203 -12.641 1 97.62 28 SER B CA 1
ATOM 3273 C C . SER B 1 28 ? -0.242 25.984 -13.539 1 97.62 28 SER B C 1
ATOM 3275 O O . SER B 1 28 ? -1.206 25.438 -14.078 1 97.62 28 SER B O 1
ATOM 3277 N N . THR B 1 29 ? 1.015 25.531 -13.664 1 96.75 29 THR B N 1
ATOM 3278 C CA . THR B 1 29 ? 1.318 24.344 -14.461 1 96.75 29 THR B CA 1
ATOM 3279 C C . THR B 1 29 ? 1.085 23.062 -13.648 1 96.75 29 THR B C 1
ATOM 3281 O O . THR B 1 29 ? 1.226 21.969 -14.172 1 96.75 29 THR B O 1
ATOM 3284 N N . PHE B 1 30 ? 0.829 23.219 -12.352 1 95.81 30 PHE B N 1
ATOM 3285 C CA . PHE B 1 30 ? 0.455 22.062 -11.539 1 95.81 30 PHE B CA 1
ATOM 3286 C C . PHE B 1 30 ? -0.908 21.531 -11.953 1 95.81 30 PHE B C 1
ATOM 3288 O O . PHE B 1 30 ? -1.932 22.188 -11.742 1 95.81 30 PHE B O 1
ATOM 3295 N N . PRO B 1 31 ? -0.938 20.328 -12.578 1 94.69 31 PRO B N 1
ATOM 3296 C CA . PRO B 1 31 ? -2.182 19.891 -13.211 1 94.69 31 PRO B CA 1
ATOM 3297 C C . PRO B 1 31 ? -3.279 19.562 -12.203 1 94.69 31 PRO B C 1
ATOM 3299 O O . PRO B 1 31 ? -3.01 18.938 -11.172 1 94.69 31 PRO B O 1
ATOM 3302 N N . PHE B 1 32 ? -4.52 19.875 -12.547 1 96.94 32 PHE B N 1
ATOM 3303 C CA . PHE B 1 32 ? -5.648 19.766 -11.633 1 96.94 32 PHE B CA 1
ATOM 3304 C C . PHE B 1 32 ? -5.883 18.312 -11.25 1 96.94 32 PHE B C 1
ATOM 3306 O O . PHE B 1 32 ? -6.348 18.016 -10.141 1 96.94 32 PHE B O 1
ATOM 3313 N N . ILE B 1 33 ? -5.512 17.359 -12.125 1 95.75 33 ILE B N 1
ATOM 3314 C CA . ILE B 1 33 ? -5.73 15.945 -11.852 1 95.75 33 ILE B CA 1
ATOM 3315 C C . ILE B 1 33 ? -4.98 15.539 -10.594 1 95.75 33 ILE B C 1
ATOM 3317 O O . ILE B 1 33 ? -5.355 14.57 -9.922 1 95.75 33 ILE B O 1
ATOM 3321 N N . ARG B 1 34 ? -3.988 16.297 -10.172 1 95.19 34 ARG B N 1
ATOM 3322 C CA . ARG B 1 34 ? -3.178 16.016 -8.992 1 95.19 34 ARG B CA 1
ATOM 3323 C C . ARG B 1 34 ? -3.963 16.266 -7.707 1 95.19 34 ARG B C 1
ATOM 3325 O O . ARG B 1 34 ? -3.562 15.82 -6.629 1 95.19 34 ARG B O 1
ATOM 3332 N N . ALA B 1 35 ? -5.125 16.859 -7.758 1 96.44 35 ALA B N 1
ATOM 3333 C CA . ALA B 1 35 ? -6 17.062 -6.605 1 96.44 35 ALA B CA 1
ATOM 3334 C C . ALA B 1 35 ? -6.477 15.719 -6.039 1 96.44 35 ALA B C 1
ATOM 3336 O O . ALA B 1 35 ? -6.828 15.625 -4.859 1 96.44 35 ALA B O 1
ATOM 3337 N N . PHE B 1 36 ? -6.367 14.688 -6.883 1 95.38 36 PHE B N 1
ATOM 3338 C CA . PHE B 1 36 ? -7.062 13.445 -6.547 1 95.38 36 PHE B CA 1
ATOM 3339 C C . PHE B 1 36 ? -6.066 12.336 -6.242 1 95.38 36 PHE B C 1
ATOM 3341 O O . PHE B 1 36 ? -6.461 11.234 -5.855 1 95.38 36 PHE B O 1
ATOM 3348 N N . THR B 1 37 ? -4.812 12.609 -6.445 1 92.44 37 THR B N 1
ATOM 3349 C CA . THR B 1 37 ? -3.859 11.508 -6.355 1 92.44 37 THR B CA 1
ATOM 3350 C C . THR B 1 37 ? -2.48 12.016 -5.949 1 92.44 37 THR B C 1
ATOM 3352 O O . THR B 1 37 ? -2.174 13.195 -6.117 1 92.44 37 THR B O 1
ATOM 3355 N N . GLY B 1 38 ? -1.739 11.148 -5.305 1 89.56 38 GLY B N 1
ATOM 3356 C CA . GLY B 1 38 ? -0.335 11.414 -5.039 1 89.56 38 GLY B CA 1
ATOM 3357 C C . GLY B 1 38 ? 0.583 10.938 -6.148 1 89.56 38 GLY B C 1
ATOM 3358 O O . GLY B 1 38 ? 1.794 11.164 -6.102 1 89.56 38 GLY B O 1
ATOM 3359 N N . ALA B 1 39 ? 0.047 10.305 -7.145 1 90.75 39 ALA B N 1
ATOM 3360 C CA . ALA B 1 39 ? 0.824 9.773 -8.266 1 90.75 39 ALA B CA 1
ATOM 3361 C C . ALA B 1 39 ? 1.335 10.891 -9.164 1 90.75 39 ALA B C 1
ATOM 3363 O O . ALA B 1 39 ? 0.766 11.984 -9.18 1 90.75 39 ALA B O 1
ATOM 3364 N N . SER B 1 40 ? 2.412 10.641 -9.781 1 91.25 40 SER B N 1
ATOM 3365 C CA . SER B 1 40 ? 2.99 11.531 -10.781 1 91.25 40 SER B CA 1
ATOM 3366 C C . SER B 1 40 ? 3.486 10.75 -11.992 1 91.25 40 SER B C 1
ATOM 3368 O O . SER B 1 40 ? 3.441 9.516 -12.008 1 91.25 40 SER B O 1
ATOM 3370 N N . GLY B 1 41 ? 3.848 11.492 -13.031 1 91 41 GLY B N 1
ATOM 3371 C CA . GLY B 1 41 ? 4.359 10.828 -14.219 1 91 41 GLY B CA 1
ATOM 3372 C C . GLY B 1 41 ? 3.361 9.867 -14.844 1 91 41 GLY B C 1
ATOM 3373 O O . GLY B 1 41 ? 2.166 10.164 -14.914 1 91 41 GLY B O 1
ATOM 3374 N N . ASP B 1 42 ? 3.797 8.711 -15.234 1 91.38 42 ASP B N 1
ATOM 3375 C CA . ASP B 1 42 ? 2.977 7.75 -15.961 1 91.38 42 ASP B CA 1
ATOM 3376 C C . ASP B 1 42 ? 1.921 7.129 -15.055 1 91.38 42 ASP B C 1
ATOM 3378 O O . ASP B 1 42 ? 0.868 6.691 -15.523 1 91.38 42 ASP B O 1
ATOM 3382 N N . ALA B 1 43 ? 2.184 7.125 -13.844 1 91.19 43 ALA B N 1
ATOM 3383 C CA . ALA B 1 43 ? 1.228 6.543 -12.906 1 91.19 43 ALA B CA 1
ATOM 3384 C C . ALA B 1 43 ? -0.067 7.352 -12.875 1 91.19 43 ALA B C 1
ATOM 3386 O O . ALA B 1 43 ? -1.119 6.832 -12.492 1 91.19 43 ALA B O 1
ATOM 3387 N N . LEU B 1 44 ? 0.021 8.609 -13.227 1 91.94 44 LEU B N 1
ATOM 3388 C CA . LEU B 1 44 ? -1.128 9.508 -13.242 1 91.94 44 LEU B CA 1
ATOM 3389 C C . LEU B 1 44 ? -2.23 8.969 -14.148 1 91.94 44 LEU B C 1
ATOM 3391 O O . LEU B 1 44 ? -3.416 9.195 -13.891 1 91.94 44 LEU B O 1
ATOM 3395 N N . THR B 1 45 ? -1.838 8.211 -15.148 1 91.94 45 THR B N 1
ATOM 3396 C CA . THR B 1 45 ? -2.795 7.727 -16.141 1 91.94 45 THR B CA 1
ATOM 3397 C C . THR B 1 45 ? -3.756 6.723 -15.508 1 91.94 45 THR B C 1
ATOM 3399 O O . THR B 1 45 ? -4.875 6.539 -15.992 1 91.94 45 THR B O 1
ATOM 3402 N N . PHE B 1 46 ? -3.424 6.145 -14.406 1 93.56 46 PHE B N 1
ATOM 3403 C CA . PHE B 1 46 ? -4.234 5.109 -13.773 1 93.56 46 PHE B CA 1
ATOM 3404 C C . PHE B 1 46 ? -5.102 5.699 -12.672 1 93.56 46 PHE B C 1
ATOM 3406 O O . PHE B 1 46 ? -6.047 5.062 -12.203 1 93.56 46 PHE B O 1
ATOM 3413 N N . SER B 1 47 ? -4.82 6.953 -12.281 1 93.56 47 SER B N 1
ATOM 3414 C CA . SER B 1 47 ? -5.41 7.551 -11.086 1 93.56 47 SER B CA 1
ATOM 3415 C C . SER B 1 47 ? -6.93 7.609 -11.188 1 93.56 47 SER B C 1
ATOM 3417 O O . SER B 1 47 ? -7.633 7.422 -10.195 1 93.56 47 SER B O 1
ATOM 3419 N N . PRO B 1 48 ? -7.52 7.77 -12.383 1 94.69 48 PRO B N 1
ATOM 3420 C CA . PRO B 1 48 ? -8.977 7.844 -12.477 1 94.69 48 PRO B CA 1
ATOM 3421 C C . PRO B 1 48 ? -9.656 6.52 -12.125 1 94.69 48 PRO B C 1
ATOM 3423 O O . PRO B 1 48 ? -10.875 6.477 -11.945 1 94.69 48 PRO B O 1
ATOM 3426 N N . HIS B 1 49 ? -8.922 5.484 -11.992 1 94.81 49 HIS B N 1
ATOM 3427 C CA . HIS B 1 49 ? -9.484 4.172 -11.695 1 94.81 49 HIS B CA 1
ATOM 3428 C C . HIS B 1 49 ? -9.344 3.836 -10.211 1 94.81 49 HIS B C 1
ATOM 3430 O O . HIS B 1 49 ? -9.531 2.684 -9.812 1 94.81 49 HIS B O 1
ATOM 3436 N N . SER B 1 50 ? -9.039 4.777 -9.406 1 96.12 50 SER B N 1
ATOM 3437 C CA . SER B 1 50 ? -9.008 4.551 -7.965 1 96.12 50 SER B CA 1
ATOM 3438 C C . SER B 1 50 ? -10.32 4.965 -7.309 1 96.12 50 SER B C 1
ATOM 3440 O O . SER B 1 50 ? -11.031 5.832 -7.824 1 96.12 50 SER B O 1
ATOM 3442 N N . LEU B 1 51 ? -10.68 4.332 -6.164 1 97.19 51 LEU B N 1
ATOM 3443 C CA . LEU B 1 51 ? -11.914 4.617 -5.449 1 97.19 51 LEU B CA 1
ATOM 3444 C C . LEU B 1 51 ? -11.969 6.078 -5.016 1 97.19 51 LEU B C 1
ATOM 3446 O O . LEU B 1 51 ? -13 6.738 -5.16 1 97.19 51 LEU B O 1
ATOM 3450 N N . SER B 1 52 ? -10.852 6.609 -4.477 1 96.81 52 SER B N 1
ATOM 3451 C CA . SER B 1 52 ? -10.812 7.98 -3.982 1 96.81 52 SER B CA 1
ATOM 3452 C C . SER B 1 52 ? -11.039 8.984 -5.113 1 96.81 52 SER B C 1
ATOM 3454 O O . SER B 1 52 ? -11.75 9.969 -4.938 1 96.81 52 SER B O 1
ATOM 3456 N N . PHE B 1 53 ? -10.383 8.688 -6.297 1 97.19 53 PHE B N 1
ATOM 3457 C CA . PHE B 1 53 ? -10.555 9.578 -7.438 1 97.19 53 PHE B CA 1
ATOM 3458 C C . PHE B 1 53 ? -12.023 9.656 -7.844 1 97.19 53 PHE B C 1
ATOM 3460 O O . PHE B 1 53 ? -12.578 10.75 -7.984 1 97.19 53 PHE B O 1
ATOM 3467 N N . LYS B 1 54 ? -12.68 8.508 -8.023 1 96.75 54 LYS B N 1
ATOM 3468 C CA . LYS B 1 54 ? -14.062 8.43 -8.477 1 96.75 54 LYS B CA 1
ATOM 3469 C C . LYS B 1 54 ? -15 9.141 -7.5 1 96.75 54 LYS B C 1
ATOM 3471 O O . LYS B 1 54 ? -15.828 9.953 -7.91 1 96.75 54 LYS B O 1
ATOM 3476 N N . ARG B 1 55 ? -14.797 8.859 -6.277 1 97.75 55 ARG B N 1
ATOM 3477 C CA . ARG B 1 55 ? -15.656 9.43 -5.246 1 97.75 55 ARG B CA 1
ATOM 3478 C C . ARG B 1 55 ? -15.461 10.945 -5.148 1 97.75 55 ARG B C 1
ATOM 3480 O O . ARG B 1 55 ? -16.438 11.695 -5.121 1 97.75 55 ARG B O 1
ATOM 3487 N N . ASN B 1 56 ? -14.188 11.422 -5.059 1 98.19 56 ASN B N 1
ATOM 3488 C CA . ASN B 1 56 ? -13.875 12.836 -4.848 1 98.19 56 ASN B CA 1
ATOM 3489 C C . ASN B 1 56 ? -14.312 13.688 -6.039 1 98.19 56 ASN B C 1
ATOM 3491 O O . ASN B 1 56 ? -14.758 14.82 -5.863 1 98.19 56 ASN B O 1
ATOM 3495 N N . LEU B 1 57 ? -14.148 13.109 -7.238 1 97.94 57 LEU B N 1
ATOM 3496 C CA . LEU B 1 57 ? -14.617 13.828 -8.422 1 97.94 57 LEU B CA 1
ATOM 3497 C C . LEU B 1 57 ? -16.125 14.039 -8.367 1 97.94 57 LEU B C 1
ATOM 3499 O O . LEU B 1 57 ? -16.609 15.125 -8.664 1 97.94 57 LEU B O 1
ATOM 3503 N N . LYS B 1 58 ? -16.859 13.016 -7.98 1 97.88 58 LYS B N 1
ATOM 3504 C CA . LYS B 1 58 ? -18.312 13.102 -7.844 1 97.88 58 LYS B CA 1
ATOM 3505 C C . LYS B 1 58 ? -18.703 14.164 -6.812 1 97.88 58 LYS B C 1
ATOM 3507 O O . LYS B 1 58 ? -19.641 14.93 -7.031 1 97.88 58 LYS B O 1
ATOM 3512 N N . ASP B 1 59 ? -18 14.203 -5.699 1 98 59 ASP B N 1
ATOM 3513 C CA . ASP B 1 59 ? -18.297 15.156 -4.633 1 98 59 ASP B CA 1
ATOM 3514 C C . ASP B 1 59 ? -18.078 16.594 -5.105 1 98 59 ASP B C 1
ATOM 3516 O O . ASP B 1 59 ? -18.875 17.469 -4.797 1 98 59 ASP B O 1
ATOM 3520 N N . ILE B 1 60 ? -17 16.828 -5.859 1 98.5 60 ILE B N 1
ATOM 3521 C CA . ILE B 1 60 ? -16.719 18.172 -6.367 1 98.5 60 ILE B CA 1
ATOM 3522 C C . ILE B 1 60 ? -17.766 18.562 -7.398 1 98.5 60 ILE B C 1
ATOM 3524 O O . ILE B 1 60 ? -18.25 19.703 -7.402 1 98.5 60 ILE B O 1
ATOM 3528 N N . ALA B 1 61 ? -18.094 17.609 -8.305 1 98.38 61 ALA B N 1
ATOM 3529 C CA . ALA B 1 61 ? -19.094 17.875 -9.328 1 98.38 61 ALA B CA 1
ATOM 3530 C C . ALA B 1 61 ? -20.438 18.234 -8.695 1 98.38 61 ALA B C 1
ATOM 3532 O O . ALA B 1 61 ? -21.141 19.125 -9.188 1 98.38 61 ALA B O 1
ATOM 3533 N N . GLU B 1 62 ? -20.781 17.516 -7.652 1 98.19 62 GLU B N 1
ATOM 3534 C CA . GLU B 1 62 ? -22.016 17.828 -6.926 1 98.19 62 GLU B CA 1
ATOM 3535 C C . GLU B 1 62 ? -21.969 19.219 -6.328 1 98.19 62 GLU B C 1
ATOM 3537 O O . GLU B 1 62 ? -22.953 19.969 -6.391 1 98.19 62 GLU B O 1
ATOM 3542 N N . LEU B 1 63 ? -20.859 19.625 -5.699 1 98.19 63 LEU B N 1
ATOM 3543 C CA . LEU B 1 63 ? -20.688 20.969 -5.125 1 98.19 63 LEU B CA 1
ATOM 3544 C C . LEU B 1 63 ? -20.859 22.047 -6.188 1 98.19 63 LEU B C 1
ATOM 3546 O O . LEU B 1 63 ? -21.484 23.078 -5.926 1 98.19 63 LEU B O 1
ATOM 3550 N N . TYR B 1 64 ? -20.328 21.781 -7.391 1 98.19 64 TYR B N 1
ATOM 3551 C CA . TYR B 1 64 ? -20.297 22.781 -8.453 1 98.19 64 TYR B CA 1
ATOM 3552 C C . TYR B 1 64 ? -21.578 22.719 -9.297 1 98.19 64 TYR B C 1
ATOM 3554 O O . TYR B 1 64 ? -21.844 23.609 -10.094 1 98.19 64 TYR B O 1
ATOM 3562 N N . GLY B 1 65 ? -22.359 21.656 -9.141 1 97.75 65 GLY B N 1
ATOM 3563 C CA . GLY B 1 65 ? -23.562 21.484 -9.938 1 97.75 65 GLY B CA 1
ATOM 3564 C C . GLY B 1 65 ? -23.281 21.188 -11.398 1 97.75 65 GLY B C 1
ATOM 3565 O O . GLY B 1 65 ? -23.922 21.719 -12.289 1 97.75 65 GLY B O 1
ATOM 3566 N N . CYS B 1 66 ? -22.25 20.391 -11.656 1 97.69 66 CYS B N 1
ATOM 3567 C CA . CYS B 1 66 ? -21.875 20.016 -13.023 1 97.69 66 CYS B CA 1
ATOM 3568 C C . CYS B 1 66 ? -21.766 18.5 -13.164 1 97.69 66 CYS B C 1
ATOM 3570 O O . CYS B 1 66 ? -22.062 17.766 -12.227 1 97.69 66 CYS B O 1
ATOM 3572 N N . GLU B 1 67 ? -21.406 18.047 -14.422 1 97.19 67 GLU B N 1
ATOM 3573 C CA . GLU B 1 67 ? -21.234 16.625 -14.672 1 97.19 67 GLU B CA 1
ATOM 3574 C C . GLU B 1 67 ? -20 16.078 -13.961 1 97.19 67 GLU B C 1
ATOM 3576 O O . GLU B 1 67 ? -19 16.781 -13.82 1 97.19 67 GLU B O 1
ATOM 3581 N N . SER B 1 68 ? -20.078 14.844 -13.57 1 96.12 68 SER B N 1
ATOM 3582 C CA . SER B 1 68 ? -19 14.211 -12.828 1 96.12 68 SER B CA 1
ATOM 3583 C C . SER B 1 68 ? -17.891 13.734 -13.758 1 96.12 68 SER B C 1
ATOM 3585 O O . SER B 1 68 ? -17.578 12.539 -13.812 1 96.12 68 SER B O 1
ATOM 3587 N N . THR B 1 69 ? -17.328 14.594 -14.492 1 96.88 69 THR B N 1
ATOM 3588 C CA . THR B 1 69 ? -16.172 14.352 -15.328 1 96.88 69 THR B CA 1
ATOM 3589 C C . THR B 1 69 ? -15.078 15.383 -15.055 1 96.88 69 THR B C 1
ATOM 3591 O O . THR B 1 69 ? -15.383 16.516 -14.656 1 96.88 69 THR B O 1
ATOM 3594 N N . LEU B 1 70 ? -13.875 14.992 -15.242 1 96.5 70 LEU B N 1
ATOM 3595 C CA . LEU B 1 70 ? -12.75 15.906 -15.039 1 96.5 70 LEU B CA 1
ATOM 3596 C C . LEU B 1 70 ? -12.883 17.141 -15.93 1 96.5 70 LEU B C 1
ATOM 3598 O O . LEU B 1 70 ? -12.617 18.266 -15.492 1 96.5 70 LEU B O 1
ATOM 3602 N N . GLN B 1 71 ? -13.273 16.938 -17.141 1 97 71 GLN B N 1
ATOM 3603 C CA . GLN B 1 71 ? -13.43 18.016 -18.109 1 97 71 GLN B CA 1
ATOM 3604 C C . GLN B 1 71 ? -14.469 19.031 -17.641 1 97 71 GLN B C 1
ATOM 3606 O O . GLN B 1 71 ? -14.25 20.25 -17.719 1 97 71 GLN B O 1
ATOM 3611 N N . SER B 1 72 ? -15.602 18.531 -17.156 1 98.19 72 SER B N 1
ATOM 3612 C CA . SER B 1 72 ? -16.672 19.406 -16.703 1 98.19 72 SER B CA 1
ATOM 3613 C C . SER B 1 72 ? -16.25 20.219 -15.492 1 98.19 72 SER B C 1
ATOM 3615 O O . SER B 1 72 ? -16.594 21.406 -15.383 1 98.19 72 SER B O 1
ATOM 3617 N N . VAL B 1 73 ? -15.555 19.609 -14.602 1 98.25 73 VAL B N 1
ATOM 3618 C CA . VAL B 1 73 ? -15.086 20.297 -13.406 1 98.25 73 VAL B CA 1
ATOM 3619 C C . VAL B 1 73 ? -14.07 21.375 -13.789 1 98.25 73 VAL B C 1
ATOM 3621 O O . VAL B 1 73 ? -14.109 22.484 -13.281 1 98.25 73 VAL B O 1
ATOM 3624 N N . GLU B 1 74 ? -13.156 21.047 -14.656 1 97.81 74 GLU B N 1
ATOM 3625 C CA . GLU B 1 74 ? -12.148 22 -15.109 1 97.81 74 GLU B CA 1
ATOM 3626 C C . GLU B 1 74 ? -12.789 23.188 -15.812 1 97.81 74 GLU B C 1
ATOM 3628 O O . GLU B 1 74 ? -12.336 24.312 -15.672 1 97.81 74 GLU B O 1
ATOM 3633 N N . GLU B 1 75 ? -13.789 22.891 -16.594 1 97.94 75 GLU B N 1
ATOM 3634 C CA . GLU B 1 75 ? -14.516 23.953 -17.266 1 97.94 75 GLU B CA 1
ATOM 3635 C C . GLU B 1 75 ? -15.18 24.891 -16.266 1 97.94 75 GLU B C 1
ATOM 3637 O O . GLU B 1 75 ? -15.148 26.109 -16.422 1 97.94 75 GLU B O 1
ATOM 3642 N N . TYR B 1 76 ? -15.836 24.312 -15.289 1 98.25 76 TYR B N 1
ATOM 3643 C CA . TYR B 1 76 ? -16.438 25.109 -14.227 1 98.25 76 TYR B CA 1
ATOM 3644 C C . TYR B 1 76 ? -15.414 26.016 -13.57 1 98.25 76 TYR B C 1
ATOM 3646 O O . TYR B 1 76 ? -15.688 27.203 -13.32 1 98.25 76 TYR B O 1
ATOM 3654 N N . ARG B 1 77 ? -14.281 25.469 -13.242 1 98.12 77 ARG B N 1
ATOM 3655 C CA . ARG B 1 77 ? -13.195 26.234 -12.625 1 98.12 77 ARG B CA 1
ATOM 3656 C C . ARG B 1 77 ? -12.781 27.406 -13.5 1 98.12 77 ARG B C 1
ATOM 3658 O O . ARG B 1 77 ? -12.602 28.531 -13 1 98.12 77 ARG B O 1
ATOM 3665 N N . ARG B 1 78 ? -12.625 27.172 -14.781 1 97.75 78 ARG B N 1
ATOM 3666 C CA . ARG B 1 78 ? -12.188 28.188 -15.727 1 97.75 78 ARG B CA 1
ATOM 3667 C C . ARG B 1 78 ? -13.211 29.312 -15.82 1 97.75 78 ARG B C 1
ATOM 3669 O O . ARG B 1 78 ? -12.852 30.5 -15.805 1 97.75 78 ARG B O 1
ATOM 3676 N N . VAL B 1 79 ? -14.398 28.938 -15.828 1 98.12 79 VAL B N 1
ATOM 3677 C CA . VAL B 1 79 ? -15.484 29.891 -16.047 1 98.12 79 VAL B CA 1
ATOM 3678 C C . VAL B 1 79 ? -15.68 30.766 -14.805 1 98.12 79 VAL B C 1
ATOM 3680 O O . VAL B 1 79 ? -15.906 31.969 -14.914 1 98.12 79 VAL B O 1
ATOM 3683 N N . ASN B 1 80 ? -15.578 30.234 -13.617 1 97.88 80 ASN B N 1
ATOM 3684 C CA . ASN B 1 80 ? -15.93 30.938 -12.391 1 97.88 80 ASN B CA 1
ATOM 3685 C C . ASN B 1 80 ? -14.719 31.656 -11.797 1 97.88 80 ASN B C 1
ATOM 3687 O O . ASN B 1 80 ? -14.875 32.656 -11.102 1 97.88 80 ASN B O 1
ATOM 3691 N N . GLY B 1 81 ? -13.531 31.109 -12.055 1 97.56 81 GLY B N 1
ATOM 3692 C CA . GLY B 1 81 ? -12.328 31.766 -11.562 1 97.56 81 GLY B CA 1
ATOM 3693 C C . GLY B 1 81 ? -11.922 31.297 -10.172 1 97.56 81 GLY B C 1
ATOM 3694 O O . GLY B 1 81 ? -12.75 30.797 -9.414 1 97.56 81 GLY B O 1
ATOM 3695 N N . ILE B 1 82 ? -10.695 31.547 -9.75 1 97.69 82 ILE B N 1
ATOM 3696 C CA . ILE B 1 82 ? -10.07 30.984 -8.555 1 97.69 82 ILE B CA 1
ATOM 3697 C C . ILE B 1 82 ? -10.711 31.594 -7.309 1 97.69 82 ILE B C 1
ATOM 3699 O O . ILE B 1 82 ? -10.906 30.906 -6.305 1 97.69 82 ILE B O 1
ATOM 3703 N N . GLN B 1 83 ? -11.039 32.875 -7.289 1 96.94 83 GLN B N 1
ATOM 3704 C CA . GLN B 1 83 ? -11.625 33.562 -6.129 1 96.94 83 GLN B CA 1
ATOM 3705 C C . GLN B 1 83 ? -12.992 32.969 -5.789 1 96.94 83 GLN B C 1
ATOM 3707 O O . GLN B 1 83 ? -13.281 32.688 -4.625 1 96.94 83 GLN B O 1
ATOM 3712 N N . SER B 1 84 ? -13.773 32.75 -6.809 1 97.25 84 SER B N 1
ATOM 3713 C CA . SER B 1 84 ? -15.117 32.219 -6.621 1 97.25 84 SER B CA 1
ATOM 3714 C C . SER B 1 84 ? -15.062 30.781 -6.129 1 97.25 84 SER B C 1
ATOM 3716 O O . SER B 1 84 ? -15.82 30.406 -5.23 1 97.25 84 SER B O 1
ATOM 3718 N N . ILE B 1 85 ? -14.234 29.984 -6.77 1 97.69 85 ILE B N 1
ATOM 3719 C CA . ILE B 1 85 ? -14.133 28.578 -6.387 1 97.69 85 ILE B CA 1
ATOM 3720 C C . ILE B 1 85 ? -13.617 28.469 -4.953 1 97.69 85 ILE B C 1
ATOM 3722 O O . ILE B 1 85 ? -14.086 27.625 -4.184 1 97.69 85 ILE B O 1
ATOM 3726 N N . CYS B 1 86 ? -12.664 29.281 -4.574 1 97.75 86 CYS B N 1
ATOM 3727 C CA . CYS B 1 86 ? -12.164 29.312 -3.201 1 97.75 86 CYS B CA 1
ATOM 3728 C C . CYS B 1 86 ? -13.281 29.656 -2.223 1 97.75 86 CYS B C 1
ATOM 3730 O O . CYS B 1 86 ? -13.453 28.969 -1.21 1 97.75 86 CYS B O 1
ATOM 3732 N N . SER B 1 87 ? -13.953 30.719 -2.525 1 97 87 SER B N 1
ATOM 3733 C CA . SER B 1 87 ? -15.047 31.125 -1.659 1 97 87 SER B CA 1
ATOM 3734 C C . SER B 1 87 ? -16.062 30 -1.461 1 97 87 SER B C 1
ATOM 3736 O O . SER B 1 87 ? -16.484 29.734 -0.336 1 97 87 SER B O 1
ATOM 3738 N N . THR B 1 88 ? -16.422 29.344 -2.529 1 97.5 88 THR B N 1
ATOM 3739 C CA . THR B 1 88 ? -17.375 28.25 -2.484 1 97.5 88 THR B CA 1
ATOM 3740 C C . THR B 1 88 ? -16.844 27.094 -1.636 1 97.5 88 THR B C 1
ATOM 3742 O O . THR B 1 88 ? -17.547 26.594 -0.758 1 97.5 88 THR B O 1
ATOM 3745 N N . CYS B 1 89 ? -15.625 26.672 -1.906 1 98.19 89 CYS B N 1
ATOM 3746 C CA . CYS B 1 89 ? -15.023 25.531 -1.222 1 98.19 89 CYS B CA 1
ATOM 3747 C C . CYS B 1 89 ? -14.844 25.828 0.263 1 98.19 89 CYS B C 1
ATOM 3749 O O . CYS B 1 89 ? -15.203 25 1.109 1 98.19 89 CYS B O 1
ATOM 3751 N N . PHE B 1 90 ? -14.32 26.984 0.648 1 97.12 90 PHE B N 1
ATOM 3752 C CA . PHE B 1 90 ? -14 27.297 2.037 1 97.12 90 PHE B CA 1
ATOM 3753 C C . PHE B 1 90 ? -15.273 27.578 2.834 1 97.12 90 PHE B C 1
ATOM 3755 O O . PHE B 1 90 ? -15.367 27.203 4.004 1 97.12 90 PHE B O 1
ATOM 3762 N N . LYS B 1 91 ? -16.219 28.25 2.232 1 95.19 91 LYS B N 1
ATOM 3763 C CA . LYS B 1 91 ? -17.5 28.484 2.908 1 95.19 91 LYS B CA 1
ATOM 3764 C C . LYS B 1 91 ? -18.188 27.156 3.232 1 95.19 91 LYS B C 1
ATOM 3766 O O . LYS B 1 91 ? -18.672 26.969 4.352 1 95.19 91 LYS B O 1
ATOM 3771 N N . THR B 1 92 ? -18.266 26.297 2.236 1 97.25 92 THR B N 1
ATOM 3772 C CA . THR B 1 92 ? -18.906 25.016 2.426 1 97.25 92 THR B CA 1
ATOM 3773 C C . THR B 1 92 ? -18.141 24.156 3.436 1 97.25 92 THR B C 1
ATOM 3775 O O . THR B 1 92 ? -18.75 23.406 4.199 1 97.25 92 THR B O 1
ATOM 3778 N N . ALA B 1 93 ? -16.859 24.281 3.461 1 97.5 93 ALA B N 1
ATOM 3779 C CA . ALA B 1 93 ? -16 23.484 4.336 1 97.5 93 ALA B CA 1
ATOM 3780 C C . ALA B 1 93 ? -16.078 23.969 5.781 1 97.5 93 ALA B C 1
ATOM 3782 O O . ALA B 1 93 ? -15.789 23.234 6.715 1 97.5 93 ALA B O 1
ATOM 3783 N N . ARG B 1 94 ? -16.438 25.188 6.051 1 97.31 94 ARG B N 1
ATOM 3784 C CA . ARG B 1 94 ? -16.547 25.812 7.371 1 97.31 94 ARG B CA 1
ATOM 3785 C C . ARG B 1 94 ? -15.219 25.719 8.117 1 97.31 94 ARG B C 1
ATOM 3787 O O . ARG B 1 94 ? -15.172 25.234 9.25 1 97.31 94 ARG B O 1
ATOM 3794 N N . ILE B 1 95 ? -14.203 26.188 7.492 1 97.19 95 ILE B N 1
ATOM 3795 C CA . ILE B 1 95 ? -12.875 26.219 8.086 1 97.19 95 ILE B CA 1
ATOM 3796 C C . ILE B 1 95 ? -12.602 27.609 8.664 1 97.19 95 ILE B C 1
ATOM 3798 O O . ILE B 1 95 ? -12.656 28.609 7.945 1 97.19 95 ILE B O 1
ATOM 3802 N N . SER B 1 96 ? -12.328 27.656 9.953 1 95.88 96 SER B N 1
ATOM 3803 C CA . SER B 1 96 ? -12.148 28.938 10.609 1 95.88 96 SER B CA 1
ATOM 3804 C C . SER B 1 96 ? -10.672 29.297 10.75 1 95.88 96 SER B C 1
ATOM 3806 O O . SER B 1 96 ? -10.32 30.453 10.969 1 95.88 96 SER B O 1
ATOM 3808 N N . THR B 1 97 ? -9.875 28.297 10.719 1 97.31 97 THR B N 1
ATOM 3809 C CA . THR B 1 97 ? -8.438 28.469 10.859 1 97.31 97 THR B CA 1
ATOM 3810 C C . THR B 1 97 ? -7.68 27.562 9.906 1 97.31 97 THR B C 1
ATOM 3812 O O . THR B 1 97 ? -8.055 26.391 9.727 1 97.31 97 THR B O 1
ATOM 3815 N N . ILE B 1 98 ? -6.652 28.094 9.273 1 98.31 98 ILE B N 1
ATOM 3816 C CA . ILE B 1 98 ? -5.797 27.297 8.406 1 98.31 98 ILE B CA 1
ATOM 3817 C C . ILE B 1 98 ? -4.332 27.547 8.75 1 98.31 98 ILE B C 1
ATOM 3819 O O . ILE B 1 98 ? -3.859 28.688 8.703 1 98.31 98 ILE B O 1
ATOM 3823 N N . LEU B 1 99 ? -3.635 26.547 9.156 1 98.75 99 LEU B N 1
ATOM 3824 C CA . LEU B 1 99 ? -2.186 26.625 9.305 1 98.75 99 LEU B CA 1
ATOM 3825 C C . LEU B 1 99 ? -1.484 26.062 8.078 1 98.75 99 LEU B C 1
ATOM 3827 O O . LEU B 1 99 ? -1.673 24.891 7.73 1 98.75 99 LEU B O 1
ATOM 3831 N N . ILE B 1 100 ? -0.615 26.859 7.398 1 98.75 100 ILE B N 1
ATOM 3832 C CA . ILE B 1 100 ? -0.103 26.562 6.066 1 98.75 100 ILE B CA 1
ATOM 3833 C C . ILE B 1 100 ? 1.398 26.297 6.141 1 98.75 100 ILE B C 1
ATOM 3835 O O . ILE B 1 100 ? 2.162 27.141 6.613 1 98.75 100 ILE B O 1
ATOM 3839 N N . ASP B 1 101 ? 1.83 25.125 5.777 1 98.75 101 ASP B N 1
ATOM 3840 C CA . ASP B 1 101 ? 3.217 24.812 5.445 1 98.75 101 ASP B CA 1
ATOM 3841 C C . ASP B 1 101 ? 3.555 25.266 4.023 1 98.75 101 ASP B C 1
ATOM 3843 O O . ASP B 1 101 ? 3.201 24.594 3.055 1 98.75 101 ASP B O 1
ATOM 3847 N N . ASP B 1 102 ? 4.207 26.359 3.906 1 98 102 ASP B N 1
ATOM 3848 C CA . ASP B 1 102 ? 4.508 26.906 2.588 1 98 102 ASP B CA 1
ATOM 3849 C C . ASP B 1 102 ? 5.84 26.375 2.062 1 98 102 ASP B C 1
ATOM 3851 O O . ASP B 1 102 ? 6.438 26.969 1.16 1 98 102 ASP B O 1
ATOM 3855 N N . GLY B 1 103 ? 6.34 25.328 2.707 1 97.06 103 GLY B N 1
ATOM 3856 C CA . GLY B 1 103 ? 7.562 24.688 2.238 1 97.06 103 GLY B CA 1
ATOM 3857 C C . GLY B 1 103 ? 7.336 23.75 1.072 1 97.06 103 GLY B C 1
ATOM 3858 O O . GLY B 1 103 ? 8.289 23.344 0.408 1 97.06 103 GLY B O 1
ATOM 3859 N N . PHE B 1 104 ? 6.125 23.359 0.801 1 95.5 104 PHE B N 1
ATOM 3860 C CA . PHE B 1 104 ? 5.766 22.656 -0.417 1 95.5 104 PHE B CA 1
ATOM 3861 C C . PHE B 1 104 ? 5.559 23.625 -1.574 1 95.5 104 PHE B C 1
ATOM 3863 O O . PHE B 1 104 ? 4.449 24.109 -1.795 1 95.5 104 PHE B O 1
ATOM 3870 N N . GLU B 1 105 ? 6.543 23.75 -2.344 1 94.31 105 GLU B N 1
ATOM 3871 C CA . GLU B 1 105 ? 6.523 24.797 -3.355 1 94.31 105 GLU B CA 1
ATOM 3872 C C . GLU B 1 105 ? 5.984 24.281 -4.684 1 94.31 105 GLU B C 1
ATOM 3874 O O . GLU B 1 105 ? 6.523 23.328 -5.246 1 94.31 105 GLU B O 1
ATOM 3879 N N . VAL B 1 106 ? 4.953 24.875 -5.098 1 94.94 106 VAL B N 1
ATOM 3880 C CA . VAL B 1 106 ? 4.34 24.578 -6.387 1 94.94 106 VAL B CA 1
ATOM 3881 C C . VAL B 1 106 ? 4.305 25.844 -7.25 1 94.94 106 VAL B C 1
ATOM 3883 O O . VAL B 1 106 ? 4.41 26.953 -6.734 1 94.94 106 VAL B O 1
ATOM 3886 N N . ASP B 1 107 ? 4.137 25.641 -8.523 1 97 107 ASP B N 1
ATOM 3887 C CA . ASP B 1 107 ? 4.191 26.719 -9.5 1 97 107 ASP B CA 1
ATOM 3888 C C . ASP B 1 107 ? 3.166 27.812 -9.172 1 97 107 ASP B C 1
ATOM 3890 O O . ASP B 1 107 ? 1.98 27.516 -9 1 97 107 ASP B O 1
ATOM 3894 N N . LYS B 1 108 ? 3.629 29.031 -9 1 97.69 108 LYS B N 1
ATOM 3895 C CA . LYS B 1 108 ? 2.832 30.25 -8.875 1 97.69 108 LYS B CA 1
ATOM 3896 C C . LYS B 1 108 ? 1.996 30.234 -7.598 1 97.69 108 LYS B C 1
ATOM 3898 O O . LYS B 1 108 ? 0.927 30.844 -7.539 1 97.69 108 LYS B O 1
ATOM 3903 N N . MET B 1 109 ? 2.42 29.453 -6.621 1 97.62 109 MET B N 1
ATOM 3904 C CA . MET B 1 109 ? 1.61 29.344 -5.41 1 97.62 109 MET B CA 1
ATOM 3905 C C . MET B 1 109 ? 1.427 30.703 -4.75 1 97.62 109 MET B C 1
ATOM 3907 O O . MET B 1 109 ? 2.342 31.531 -4.758 1 97.62 109 MET B O 1
ATOM 3911 N N . HIS B 1 110 ? 0.265 31.016 -4.25 1 97.62 110 HIS B N 1
ATOM 3912 C CA . HIS B 1 110 ? -0.046 32.25 -3.553 1 97.62 110 HIS B CA 1
ATOM 3913 C C . HIS B 1 110 ? 0.632 32.312 -2.188 1 97.62 110 HIS B C 1
ATOM 3915 O O . HIS B 1 110 ? 0.829 31.281 -1.548 1 97.62 110 HIS B O 1
ATOM 3921 N N . CYS B 1 111 ? 0.988 33.5 -1.793 1 96.62 111 CYS B N 1
ATOM 3922 C CA . CYS B 1 111 ? 1.595 33.656 -0.477 1 96.62 111 CYS B CA 1
ATOM 3923 C C . CYS B 1 111 ? 0.568 33.438 0.628 1 96.62 111 CYS B C 1
ATOM 3925 O O . CYS B 1 111 ? -0.631 33.375 0.359 1 96.62 111 CYS B O 1
ATOM 3927 N N . ILE B 1 112 ? 0.989 33.344 1.834 1 97.12 112 ILE B N 1
ATOM 3928 C CA . ILE B 1 112 ? 0.147 33.031 2.988 1 97.12 112 ILE B CA 1
ATOM 3929 C C . ILE B 1 112 ? -0.896 34.156 3.16 1 97.12 112 ILE B C 1
ATOM 3931 O O . ILE B 1 112 ? -2.059 33.875 3.467 1 97.12 112 ILE B O 1
ATOM 3935 N N . GLU B 1 113 ? -0.547 35.406 2.955 1 96.31 113 GLU B N 1
ATOM 3936 C CA . GLU B 1 113 ? -1.427 36.531 3.129 1 96.31 113 GLU B CA 1
ATOM 3937 C C . GLU B 1 113 ? -2.641 36.469 2.209 1 96.31 113 GLU B C 1
ATOM 3939 O O . GLU B 1 113 ? -3.738 36.875 2.576 1 96.31 113 GLU B O 1
ATOM 3944 N N . TRP B 1 114 ? -2.402 35.906 1.064 1 97.12 114 TRP B N 1
ATOM 3945 C CA . TRP B 1 114 ? -3.475 35.781 0.084 1 97.12 114 TRP B CA 1
ATOM 3946 C C . TRP B 1 114 ? -4.598 34.906 0.625 1 97.12 114 TRP B C 1
ATOM 3948 O O . TRP B 1 114 ? -5.773 35.125 0.317 1 97.12 114 TRP B O 1
ATOM 3958 N N . HIS B 1 115 ? -4.32 33.969 1.425 1 97.44 115 HIS B N 1
ATOM 3959 C CA . HIS B 1 115 ? -5.277 32.969 1.938 1 97.44 115 HIS B CA 1
ATOM 3960 C C . HIS B 1 115 ? -6.168 33.594 3.01 1 97.44 115 HIS B C 1
ATOM 3962 O O . HIS B 1 115 ? -7.215 33.031 3.348 1 97.44 115 HIS B O 1
ATOM 3968 N N . LYS B 1 116 ? -5.801 34.75 3.59 1 95.88 116 LYS B N 1
ATOM 3969 C CA . LYS B 1 116 ? -6.555 35.406 4.652 1 95.88 116 LYS B CA 1
ATOM 3970 C C . LYS B 1 116 ? -7.918 35.875 4.148 1 95.88 116 LYS B C 1
ATOM 3972 O O . LYS B 1 116 ? -8.812 36.188 4.941 1 95.88 116 LYS B O 1
ATOM 3977 N N . SER B 1 117 ? -8.078 35.906 2.865 1 95.12 117 SER B N 1
ATOM 3978 C CA . SER B 1 117 ? -9.352 36.312 2.27 1 95.12 117 SER B CA 1
ATOM 3979 C C . SER B 1 117 ? -10.398 35.219 2.453 1 95.12 117 SER B C 1
ATOM 3981 O O . SER B 1 117 ? -11.594 35.469 2.285 1 95.12 117 SER B O 1
ATOM 3983 N N . PHE B 1 118 ? -9.984 34.031 2.85 1 95 118 PHE B N 1
ATOM 3984 C CA . PHE B 1 118 ? -10.922 32.906 2.811 1 95 118 PHE B CA 1
ATOM 3985 C C . PHE B 1 118 ? -11.086 32.281 4.195 1 95 118 PHE B C 1
ATOM 3987 O O . PHE B 1 118 ? -11.914 31.391 4.387 1 95 118 PHE B O 1
ATOM 3994 N N . SER B 1 119 ? -10.375 32.656 5.172 1 93.19 119 SER B N 1
ATOM 3995 C CA . SER B 1 119 ? -10.477 32.188 6.547 1 93.19 119 SER B CA 1
ATOM 3996 C C . SER B 1 119 ? -10.102 33.281 7.539 1 93.19 119 SER B C 1
ATOM 3998 O O . SER B 1 119 ? -9.18 34.062 7.289 1 93.19 119 SER B O 1
ATOM 4000 N N . PRO B 1 120 ? -10.781 33.344 8.672 1 91.81 120 PRO B N 1
ATOM 4001 C CA . PRO B 1 120 ? -10.523 34.375 9.664 1 91.81 120 PRO B CA 1
ATOM 4002 C C . PRO B 1 120 ? -9.094 34.312 10.211 1 91.81 120 PRO B C 1
ATOM 4004 O O . PRO B 1 120 ? -8.5 35.375 10.469 1 91.81 120 PRO B O 1
ATOM 4007 N N . LEU B 1 121 ? -8.562 33.156 10.375 1 95.56 121 LEU B N 1
ATOM 4008 C CA . LEU B 1 121 ? -7.199 33 10.867 1 95.56 121 LEU B CA 1
ATOM 4009 C C . LEU B 1 121 ? -6.371 32.125 9.945 1 95.56 121 LEU B C 1
ATOM 4011 O O . LEU B 1 121 ? -6.766 31 9.633 1 95.56 121 LEU B O 1
ATOM 4015 N N . VAL B 1 122 ? -5.312 32.688 9.453 1 97.44 122 VAL B N 1
ATOM 4016 C CA . VAL B 1 122 ? -4.344 31.953 8.641 1 97.44 122 VAL B CA 1
ATOM 4017 C C . VAL B 1 122 ? -2.949 32.094 9.25 1 97.44 122 VAL B C 1
ATOM 4019 O O . VAL B 1 122 ? -2.502 33.188 9.547 1 97.44 122 VAL B O 1
ATOM 4022 N N . GLY B 1 123 ? -2.332 31.016 9.539 1 97.62 123 GLY B N 1
ATOM 4023 C CA . GLY B 1 123 ? -1.01 31 10.148 1 97.62 123 GLY B CA 1
ATOM 4024 C C . GLY B 1 123 ? 0.002 30.188 9.352 1 97.62 123 GLY B C 1
ATOM 4025 O O . GLY B 1 123 ? -0.36 29.5 8.398 1 97.62 123 GLY B O 1
ATOM 4026 N N . ARG B 1 124 ? 1.229 30.328 9.711 1 98.44 124 ARG B N 1
ATOM 4027 C CA . ARG B 1 124 ? 2.326 29.703 8.977 1 98.44 124 ARG B CA 1
ATOM 4028 C C . ARG B 1 124 ? 2.967 28.578 9.781 1 98.44 124 ARG B C 1
ATOM 4030 O O . ARG B 1 124 ? 3.139 28.703 11 1 98.44 124 ARG B O 1
ATOM 4037 N N . ILE B 1 125 ? 3.188 27.453 9.188 1 98.75 125 ILE B N 1
ATOM 4038 C CA . ILE B 1 125 ? 4.047 26.359 9.633 1 98.75 125 ILE B CA 1
ATOM 4039 C C . ILE B 1 125 ? 5.336 26.344 8.82 1 98.75 125 ILE B C 1
ATOM 4041 O O . ILE B 1 125 ? 5.297 26.344 7.586 1 98.75 125 ILE B O 1
ATOM 4045 N N . LEU B 1 126 ? 6.449 26.359 9.477 1 98.81 126 LEU B N 1
ATOM 4046 C CA . LEU B 1 126 ? 7.723 26.531 8.789 1 98.81 126 LEU B CA 1
ATOM 4047 C C . LEU B 1 126 ? 8.422 25.188 8.602 1 98.81 126 LEU B C 1
ATOM 4049 O O . LEU B 1 126 ? 8.75 24.516 9.586 1 98.81 126 LEU B O 1
ATOM 4053 N N . ARG B 1 127 ? 8.648 24.812 7.355 1 98.69 127 ARG B N 1
ATOM 4054 C CA . ARG B 1 127 ? 9.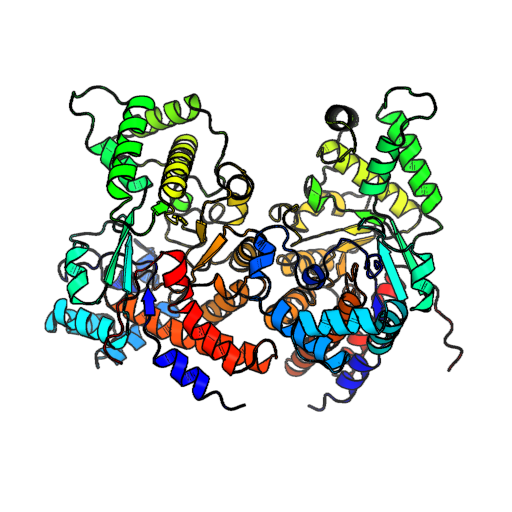352 23.578 7.039 1 98.69 127 ARG B CA 1
ATOM 4055 C C . ARG B 1 127 ? 10.859 23.75 7.184 1 98.69 127 ARG B C 1
ATOM 4057 O O . ARG B 1 127 ? 11.492 24.453 6.387 1 98.69 127 ARG B O 1
ATOM 4064 N N . VAL B 1 128 ? 11.484 23.016 8.008 1 98.44 128 VAL B N 1
ATOM 4065 C CA . VAL B 1 128 ? 12.836 23.328 8.453 1 98.44 128 VAL B CA 1
ATOM 4066 C C . VAL B 1 128 ? 13.844 22.891 7.391 1 98.44 128 VAL B C 1
ATOM 4068 O O . VAL B 1 128 ? 14.852 23.578 7.172 1 98.44 128 VAL B O 1
ATOM 4071 N N . GLU B 1 129 ? 13.617 21.766 6.703 1 98 129 GLU B N 1
ATOM 4072 C CA . GLU B 1 129 ? 14.547 21.344 5.66 1 98 129 GLU B CA 1
ATOM 4073 C C . GLU B 1 129 ? 14.562 22.328 4.5 1 98 129 GLU B C 1
ATOM 4075 O O . GLU B 1 129 ? 15.609 22.562 3.893 1 98 129 GLU B O 1
ATOM 4080 N N . ARG B 1 130 ? 13.43 22.875 4.195 1 97.19 130 ARG B N 1
ATOM 4081 C CA . ARG B 1 130 ? 13.367 23.875 3.131 1 97.19 130 ARG B CA 1
ATOM 4082 C C . ARG B 1 130 ? 14.141 25.125 3.51 1 97.19 130 ARG B C 1
ATOM 4084 O O . ARG B 1 130 ? 14.82 25.719 2.668 1 97.19 130 ARG B O 1
ATOM 4091 N N . VAL B 1 131 ? 14.008 25.562 4.777 1 98 131 VAL B N 1
ATOM 4092 C CA . VAL B 1 131 ? 14.789 26.688 5.266 1 98 131 VAL B CA 1
ATOM 4093 C C . VAL B 1 131 ? 16.281 26.422 5.062 1 98 131 VAL B C 1
ATOM 4095 O O . VAL B 1 131 ? 17 27.281 4.559 1 98 131 VAL B O 1
ATOM 4098 N N . ALA B 1 132 ? 16.703 25.203 5.418 1 98 132 ALA B N 1
ATOM 4099 C CA . ALA B 1 132 ? 18.109 24.812 5.258 1 98 132 ALA B CA 1
ATOM 4100 C C . ALA B 1 132 ? 18.547 24.906 3.797 1 98 132 ALA B C 1
ATOM 4102 O O . ALA B 1 132 ? 19.609 25.453 3.488 1 98 132 ALA B O 1
ATOM 4103 N N . GLU B 1 133 ? 17.734 24.406 2.947 1 97.75 133 GLU B N 1
ATOM 4104 C CA . GLU B 1 133 ? 18.047 24.391 1.522 1 97.75 133 GLU B CA 1
ATOM 4105 C C . GLU B 1 133 ? 18.094 25.797 0.953 1 97.75 133 GLU B C 1
ATOM 4107 O O . GLU B 1 133 ? 18.969 26.125 0.136 1 97.75 133 GLU B O 1
ATOM 4112 N N . GLN B 1 134 ? 17.188 26.656 1.358 1 96.44 134 GLN B N 1
ATOM 4113 C CA . GLN B 1 134 ? 17.156 28.047 0.907 1 96.44 134 GLN B CA 1
ATOM 4114 C C . GLN B 1 134 ? 18.406 28.797 1.351 1 96.44 134 GLN B C 1
ATOM 4116 O O . GLN B 1 134 ? 18.969 29.594 0.589 1 96.44 134 GLN B O 1
ATOM 4121 N N . ILE B 1 135 ? 18.828 28.562 2.531 1 96.69 135 ILE B N 1
ATOM 4122 C CA . ILE B 1 135 ? 20.031 29.188 3.059 1 96.69 135 ILE B CA 1
ATOM 4123 C C . ILE B 1 135 ? 21.234 28.781 2.201 1 96.69 135 ILE B C 1
ATOM 4125 O O . ILE B 1 135 ? 22.016 29.641 1.788 1 96.69 135 ILE B O 1
ATOM 4129 N N . LEU B 1 136 ? 21.328 27.484 1.942 1 96.38 136 LEU B N 1
ATOM 4130 C CA . LEU B 1 136 ? 22.453 26.984 1.154 1 96.38 136 LEU B CA 1
ATOM 4131 C C . LEU B 1 136 ? 22.422 27.562 -0.259 1 96.38 136 LEU B C 1
ATOM 4133 O O . LEU B 1 136 ? 23.453 27.938 -0.8 1 96.38 136 LEU B O 1
ATOM 4137 N N . ASP B 1 137 ? 21.266 27.641 -0.844 1 95.75 137 ASP B N 1
ATOM 4138 C CA . ASP B 1 137 ? 21.109 28.156 -2.199 1 95.75 137 ASP B CA 1
ATOM 4139 C C . ASP B 1 137 ? 21.484 29.641 -2.268 1 95.75 137 ASP B C 1
ATOM 4141 O O . ASP B 1 137 ? 22.016 30.094 -3.273 1 95.75 137 ASP B O 1
ATOM 4145 N N . GLU B 1 138 ? 21.141 30.406 -1.25 1 94.5 138 GLU B N 1
ATOM 4146 C CA . GLU B 1 138 ? 21.422 31.828 -1.194 1 94.5 138 GLU B CA 1
ATOM 4147 C C . GLU B 1 138 ? 22.906 32.094 -1.072 1 94.5 138 GLU B C 1
ATOM 4149 O O . GLU B 1 138 ? 23.406 33.094 -1.59 1 94.5 138 GLU B O 1
ATOM 4154 N N . GLY B 1 139 ? 23.594 31.188 -0.408 1 92.25 139 GLY B N 1
ATOM 4155 C CA . GLY B 1 139 ? 25.016 31.344 -0.236 1 92.25 139 GLY B CA 1
ATOM 4156 C C . GLY B 1 139 ? 25.391 32.344 0.846 1 92.25 139 GLY B C 1
ATOM 4157 O O . GLY B 1 139 ? 24.516 33.062 1.363 1 92.25 139 GLY B O 1
ATOM 4158 N N . LEU B 1 140 ? 26.656 32.344 1.146 1 89.5 140 LEU B N 1
ATOM 4159 C CA . LEU B 1 140 ? 27.172 33.344 2.109 1 89.5 140 LEU B CA 1
ATOM 4160 C C . LEU B 1 140 ? 27.391 34.688 1.447 1 89.5 140 LEU B C 1
ATOM 4162 O O . LEU B 1 140 ? 27.812 34.75 0.29 1 89.5 140 LEU B O 1
ATOM 4166 N N . PRO B 1 141 ? 27.125 35.719 2.182 1 86 141 PRO B N 1
ATOM 4167 C CA . PRO B 1 141 ? 27.281 37.062 1.614 1 86 141 PRO B CA 1
ATOM 4168 C C . PRO B 1 141 ? 28.688 37.344 1.091 1 86 141 PRO B C 1
ATOM 4170 O O . PRO B 1 141 ? 28.859 38.062 0.101 1 86 141 PRO B O 1
ATOM 4173 N N . ASP B 1 142 ? 29.656 36.75 1.737 1 89.19 142 ASP B N 1
ATOM 4174 C CA . ASP B 1 142 ? 31.031 37.062 1.363 1 89.19 142 ASP B CA 1
ATOM 4175 C C . ASP B 1 142 ? 31.531 36.062 0.316 1 89.19 142 ASP B C 1
ATOM 4177 O O . ASP B 1 142 ? 32.688 36.156 -0.124 1 89.19 142 ASP B O 1
ATOM 4181 N N . GLY B 1 143 ? 30.781 35.156 -0.101 1 85.25 143 GLY B N 1
ATOM 4182 C CA . GLY B 1 143 ? 31.109 34.188 -1.151 1 85.25 143 GLY B CA 1
ATOM 4183 C C . GLY B 1 143 ? 31.984 33.062 -0.667 1 85.25 143 GLY B C 1
ATOM 4184 O O . GLY B 1 143 ? 32.438 32.219 -1.46 1 85.25 143 GLY B O 1
ATOM 4185 N N . SER B 1 144 ? 32.219 33.062 0.615 1 87.62 144 SER B N 1
ATOM 4186 C CA . SER B 1 144 ? 33.062 32 1.181 1 87.62 144 SER B CA 1
ATOM 4187 C C . SER B 1 144 ? 32.344 30.641 1.136 1 87.62 144 SER B C 1
ATOM 4189 O O . SER B 1 144 ? 31.141 30.578 0.909 1 87.62 144 SER B O 1
ATOM 4191 N N . SER B 1 145 ? 33.156 29.578 1.337 1 90.94 145 SER B N 1
ATOM 4192 C CA . SER B 1 145 ? 32.625 28.234 1.351 1 90.94 145 SER B CA 1
ATOM 4193 C C . SER B 1 145 ? 31.906 27.938 2.662 1 90.94 145 SER B C 1
ATOM 4195 O O . SER B 1 145 ? 32.281 28.453 3.717 1 90.94 145 SER B O 1
ATOM 4197 N N . TRP B 1 146 ? 30.906 27.172 2.58 1 93.62 146 TRP B N 1
ATOM 4198 C CA . TRP B 1 146 ? 30.125 26.797 3.754 1 93.62 146 TRP B CA 1
ATOM 4199 C C . TRP B 1 146 ? 30.938 25.922 4.699 1 93.62 146 TRP B C 1
ATOM 4201 O O . TRP B 1 146 ? 31.688 25.031 4.254 1 93.62 146 TRP B O 1
ATOM 4211 N N . THR B 1 147 ? 30.875 26.203 5.98 1 95.44 147 THR B N 1
ATOM 4212 C CA . THR B 1 147 ? 31.203 25.266 7.055 1 95.44 147 THR B CA 1
ATOM 4213 C C . THR B 1 147 ? 29.953 24.922 7.859 1 95.44 147 THR B C 1
ATOM 4215 O O . THR B 1 147 ? 28.922 25.609 7.762 1 95.44 147 THR B O 1
ATOM 4218 N N . LEU B 1 148 ? 30.016 23.828 8.609 1 97.19 148 LEU B N 1
ATOM 4219 C CA . LEU B 1 148 ? 28.859 23.484 9.422 1 97.19 148 LEU B CA 1
ATOM 4220 C C . LEU B 1 148 ? 28.531 24.594 10.414 1 97.19 148 LEU B C 1
ATOM 4222 O O . LEU B 1 148 ? 27.359 24.875 10.68 1 97.19 148 LEU B O 1
ATOM 4226 N N . ASP B 1 149 ? 29.562 25.25 10.953 1 96.5 149 ASP B N 1
ATOM 4227 C CA . ASP B 1 149 ? 29.359 26.312 11.938 1 96.5 149 ASP B CA 1
ATOM 4228 C C . ASP B 1 149 ? 28.672 27.531 11.305 1 96.5 149 ASP B C 1
ATOM 4230 O O . ASP B 1 149 ? 27.734 28.078 11.883 1 96.5 149 ASP B O 1
ATOM 4234 N N . SER B 1 150 ? 29.203 27.969 10.156 1 96.12 150 SER B N 1
ATOM 4235 C CA . SER B 1 150 ? 28.578 29.109 9.5 1 96.12 150 SER B CA 1
ATOM 4236 C C . SER B 1 150 ? 27.141 28.797 9.102 1 96.12 150 SER B C 1
ATOM 4238 O O . SER B 1 150 ? 26.25 29.641 9.242 1 96.12 150 SER B O 1
ATOM 4240 N N . PHE B 1 151 ? 26.938 27.641 8.586 1 97.38 151 PHE B N 1
ATOM 4241 C CA . PHE B 1 151 ? 25.594 27.219 8.234 1 97.38 151 PHE B CA 1
ATOM 4242 C C . PHE B 1 151 ? 24.688 27.234 9.461 1 97.38 151 PHE B C 1
ATOM 4244 O O . PHE B 1 151 ? 23.578 27.781 9.414 1 97.38 151 PHE B O 1
ATOM 4251 N N . SER B 1 152 ? 25.156 26.547 10.547 1 97.75 152 SER B N 1
ATOM 4252 C CA . SER B 1 152 ? 24.359 26.422 11.758 1 97.75 152 SER B CA 1
ATOM 4253 C C . SER B 1 152 ? 23.969 27.781 12.312 1 97.75 152 SER B C 1
ATOM 4255 O O . SER B 1 152 ? 22.844 27.984 12.766 1 97.75 152 SER B O 1
ATOM 4257 N N . GLU B 1 153 ? 24.906 28.672 12.273 1 96.88 153 GLU B N 1
ATOM 4258 C CA . GLU B 1 153 ? 24.641 30.016 12.797 1 96.88 153 GLU B CA 1
ATOM 4259 C C . GLU B 1 153 ? 23.5 30.688 12.031 1 96.88 153 GLU B C 1
ATOM 4261 O O . GLU B 1 153 ? 22.594 31.266 12.641 1 96.88 153 GLU B O 1
ATOM 4266 N N . ILE B 1 154 ? 23.562 30.625 10.758 1 97.19 154 ILE B N 1
ATOM 4267 C CA . ILE B 1 154 ? 22.547 31.266 9.922 1 97.19 154 ILE B CA 1
ATOM 4268 C C . ILE B 1 154 ? 21.219 30.516 10.055 1 97.19 154 ILE B C 1
ATOM 4270 O O . ILE B 1 154 ? 20.156 31.141 10.148 1 97.19 154 ILE B O 1
ATOM 4274 N N . PHE B 1 155 ? 21.281 29.234 10.055 1 98 155 PHE B N 1
ATOM 4275 C CA . PHE B 1 155 ? 20.094 28.406 10.164 1 98 155 PHE B CA 1
ATOM 4276 C C . PHE B 1 155 ? 19.359 28.672 11.469 1 98 155 PHE B C 1
ATOM 4278 O O . PHE B 1 155 ? 18.141 28.938 11.461 1 98 155 PHE B O 1
ATOM 4285 N N . ILE B 1 156 ? 20.078 28.625 12.586 1 98.12 156 ILE B N 1
ATOM 4286 C CA . ILE B 1 156 ? 19.5 28.875 13.906 1 98.12 156 ILE B CA 1
ATOM 4287 C C . ILE B 1 156 ? 18.922 30.281 13.969 1 98.12 156 ILE B C 1
ATOM 4289 O O . ILE B 1 156 ? 17.812 30.484 14.477 1 98.12 156 ILE B O 1
ATOM 4293 N N . SER B 1 157 ? 19.656 31.203 13.438 1 97.62 157 SER B N 1
ATOM 4294 C CA . SER B 1 157 ? 19.203 32.594 13.445 1 97.62 157 SER B CA 1
ATOM 4295 C C . SER B 1 157 ? 17.891 32.75 12.672 1 97.62 157 SER B C 1
ATOM 4297 O O . SER B 1 157 ? 16.984 33.438 13.117 1 97.62 157 SER B O 1
ATOM 4299 N N . LYS B 1 158 ? 17.812 32.125 11.562 1 97.75 158 LYS B N 1
ATOM 4300 C CA . LYS B 1 158 ? 16.594 32.219 10.742 1 97.75 158 LYS B CA 1
ATOM 4301 C C . LYS B 1 158 ? 15.414 31.578 11.461 1 97.75 158 LYS B C 1
ATOM 4303 O O . LYS B 1 158 ? 14.297 32.094 11.422 1 97.75 158 LYS B O 1
ATOM 4308 N N . LEU B 1 159 ? 15.594 30.453 12.094 1 98.5 159 LEU B N 1
ATOM 4309 C CA . LEU B 1 159 ? 14.516 29.797 12.828 1 98.5 159 LEU B CA 1
ATOM 4310 C C . LEU B 1 159 ? 14.062 30.641 14 1 98.5 159 LEU B C 1
ATOM 4312 O O . LEU B 1 159 ? 12.859 30.781 14.25 1 98.5 159 LEU B O 1
ATOM 4316 N N . LYS B 1 160 ? 15.031 31.234 14.719 1 97.69 160 LYS B N 1
ATOM 4317 C CA . LYS B 1 160 ? 14.695 32.094 15.852 1 97.69 160 LYS B CA 1
ATOM 4318 C C . LYS B 1 160 ? 13.906 33.312 15.398 1 97.69 160 LYS B C 1
ATOM 4320 O O . LYS B 1 160 ? 12.938 33.719 16.047 1 97.69 160 LYS B O 1
ATOM 4325 N N . SER B 1 161 ? 14.383 33.844 14.305 1 97.19 161 SER B N 1
ATOM 4326 C CA . SER B 1 161 ? 13.727 35.031 13.773 1 97.19 161 SER B CA 1
ATOM 4327 C C . SER B 1 161 ? 12.289 34.75 13.367 1 97.19 161 SER B C 1
ATOM 4329 O O . SER B 1 161 ? 11.414 35.594 13.477 1 97.19 161 SER B O 1
ATOM 4331 N N . ALA B 1 162 ? 12.023 33.531 12.898 1 97.19 162 ALA B N 1
ATOM 4332 C CA . ALA B 1 162 ? 10.695 33.125 12.422 1 97.19 162 ALA B CA 1
ATOM 4333 C C . ALA B 1 162 ? 9.82 32.656 13.578 1 97.19 162 ALA B C 1
ATOM 4335 O O . ALA B 1 162 ? 8.586 32.688 13.477 1 97.19 162 ALA B O 1
ATOM 4336 N N . ALA B 1 163 ? 10.375 32.25 14.641 1 95.31 163 ALA B N 1
ATOM 4337 C CA . ALA B 1 163 ? 9.703 31.547 15.719 1 95.31 163 ALA B CA 1
ATOM 4338 C C . ALA B 1 163 ? 8.539 32.344 16.281 1 95.31 163 ALA B C 1
ATOM 4340 O O . ALA B 1 163 ? 7.496 31.797 16.625 1 95.31 163 ALA B O 1
ATOM 4341 N N . GLY B 1 164 ? 8.633 33.656 16.312 1 93.12 164 GLY B N 1
ATOM 4342 C CA . GLY B 1 164 ? 7.578 34.469 16.859 1 93.12 164 GLY B CA 1
ATOM 4343 C C . GLY B 1 164 ? 6.441 34.75 15.891 1 93.12 164 GLY B C 1
ATOM 4344 O O . GLY B 1 164 ? 5.402 35.281 16.266 1 93.12 164 GLY B O 1
ATOM 4345 N N . LYS B 1 165 ? 6.621 34.25 14.711 1 96.12 165 LYS B N 1
ATOM 4346 C CA . LYS B 1 165 ? 5.66 34.594 13.664 1 96.12 165 LYS B CA 1
ATOM 4347 C C . LYS B 1 165 ? 5.016 33.344 13.078 1 96.12 165 LYS B C 1
ATOM 4349 O O . LYS B 1 165 ? 4.281 33.438 12.086 1 96.12 165 LYS B O 1
ATOM 4354 N N . ILE B 1 166 ? 5.293 32.25 13.641 1 98.19 166 ILE B N 1
ATOM 4355 C CA . ILE B 1 166 ? 4.766 30.984 13.102 1 98.19 166 ILE B CA 1
ATOM 4356 C C . ILE B 1 166 ? 4.062 30.203 14.211 1 98.19 166 ILE B C 1
ATOM 4358 O O . ILE B 1 166 ? 4.164 30.562 15.383 1 98.19 166 ILE B O 1
ATOM 4362 N N . TYR B 1 167 ? 3.334 29.156 13.828 1 98.19 167 TYR B N 1
ATOM 4363 C CA . TYR B 1 167 ? 2.572 28.375 14.797 1 98.19 167 TYR B CA 1
ATOM 4364 C C . TYR B 1 167 ? 3.221 27.016 15.023 1 98.19 167 TYR B C 1
ATOM 4366 O O . TYR B 1 167 ? 2.758 26.234 15.852 1 98.19 167 TYR B O 1
ATOM 4374 N N . GLY B 1 168 ? 4.301 26.703 14.312 1 98.69 168 GLY B N 1
ATOM 4375 C CA . GLY B 1 168 ? 5.031 25.469 14.484 1 98.69 168 GLY B CA 1
ATOM 4376 C C . GLY B 1 168 ? 6.031 25.203 13.375 1 98.69 168 GLY B C 1
ATOM 4377 O O . GLY B 1 168 ? 6.113 25.969 12.414 1 98.69 168 GLY B O 1
ATOM 4378 N N . PHE B 1 169 ? 6.875 24.203 13.539 1 98.88 169 PHE B N 1
ATOM 4379 C CA . PHE B 1 169 ? 7.793 23.703 12.523 1 98.88 169 PHE B CA 1
ATOM 4380 C C . PHE B 1 169 ? 7.246 22.438 11.867 1 98.88 169 PHE B C 1
ATOM 4382 O O . PHE B 1 169 ? 6.355 21.781 12.414 1 98.88 169 PHE B O 1
ATOM 4389 N N . LYS B 1 170 ? 7.66 22.188 10.641 1 98.81 170 LYS B N 1
ATOM 4390 C CA . LYS B 1 170 ? 7.398 20.938 9.93 1 98.81 170 LYS B CA 1
ATOM 4391 C C . LYS B 1 170 ? 8.703 20.266 9.492 1 98.81 170 LYS B C 1
ATOM 4393 O O . LYS B 1 170 ? 9.625 20.953 9.039 1 98.81 170 LYS B O 1
ATOM 4398 N N . SER B 1 171 ? 8.797 18.984 9.758 1 98.75 171 SER B N 1
ATOM 4399 C CA . SER B 1 171 ? 9.938 18.25 9.227 1 98.75 171 SER B CA 1
ATOM 4400 C C . SER B 1 171 ? 9.484 17.188 8.219 1 98.75 171 SER B C 1
ATOM 4402 O O . SER B 1 171 ? 8.469 16.531 8.422 1 98.75 171 SER B O 1
ATOM 4404 N N . ILE B 1 172 ? 10.227 17.062 7.16 1 98 172 ILE B N 1
ATOM 4405 C CA . ILE B 1 172 ? 10.008 16.016 6.16 1 98 172 ILE B CA 1
ATOM 4406 C C . ILE B 1 172 ? 11.219 15.086 6.129 1 98 172 ILE B C 1
ATOM 4408 O O . ILE B 1 172 ? 11.617 14.617 5.062 1 98 172 ILE B O 1
ATOM 4412 N N . ALA B 1 173 ? 11.867 14.852 7.262 1 97.81 173 ALA B N 1
ATOM 4413 C CA . ALA B 1 173 ? 12.977 13.906 7.363 1 97.81 173 ALA B CA 1
ATOM 4414 C C . ALA B 1 173 ? 12.602 12.555 6.77 1 97.81 173 ALA B C 1
ATOM 4416 O O . ALA B 1 173 ? 13.445 11.867 6.188 1 97.81 173 ALA B O 1
ATOM 4417 N N . ALA B 1 174 ? 11.312 12.203 6.883 1 96.75 174 ALA B N 1
ATOM 4418 C CA . ALA B 1 174 ? 10.805 10.938 6.359 1 96.75 174 ALA B CA 1
ATOM 4419 C C . ALA B 1 174 ? 11.078 10.812 4.863 1 96.75 174 ALA B C 1
ATOM 4421 O O . ALA B 1 174 ? 11.32 9.711 4.359 1 96.75 174 ALA B O 1
ATOM 4422 N N . TYR B 1 175 ? 11.055 11.906 4.121 1 94.75 175 TYR B N 1
ATOM 4423 C CA . TYR B 1 175 ? 11.273 11.922 2.68 1 94.75 175 TYR B CA 1
ATOM 4424 C C . TYR B 1 175 ? 12.758 11.844 2.348 1 94.75 175 TYR B C 1
ATOM 4426 O O . TYR B 1 175 ? 13.133 11.57 1.206 1 94.75 175 TYR B O 1
ATOM 4434 N N . TYR B 1 176 ? 13.578 12.203 3.248 1 94.69 176 TYR B N 1
ATOM 4435 C CA . TYR B 1 176 ? 15.008 12.273 2.988 1 94.69 176 TYR B CA 1
ATOM 4436 C C . TYR B 1 176 ? 15.719 11.023 3.506 1 94.69 176 TYR B C 1
ATOM 4438 O O . TYR B 1 176 ? 15.883 10.047 2.775 1 94.69 176 TYR B O 1
ATOM 4446 N N . SER B 1 177 ? 16.016 11.016 4.805 1 92.88 177 SER B N 1
ATOM 4447 C CA . SER B 1 177 ? 16.828 9.914 5.332 1 92.88 177 SER B CA 1
ATOM 4448 C C . SER B 1 177 ? 16.016 9.039 6.277 1 92.88 177 SER B C 1
ATOM 4450 O O . SER B 1 177 ? 16.547 8.086 6.855 1 92.88 177 SER B O 1
ATOM 4452 N N . GLY B 1 178 ? 14.719 9.297 6.426 1 96.19 178 GLY B N 1
ATOM 4453 C CA . GLY B 1 178 ? 13.898 8.469 7.293 1 96.19 178 GLY B CA 1
ATOM 4454 C C . GLY B 1 178 ? 13.758 9.023 8.695 1 96.19 178 GLY B C 1
ATOM 4455 O O . GLY B 1 178 ? 14.383 10.031 9.031 1 96.19 178 GLY B O 1
ATOM 4456 N N . LEU B 1 179 ? 13 8.375 9.586 1 97.94 179 LEU B N 1
ATOM 4457 C CA . LEU B 1 179 ? 12.609 8.914 10.883 1 97.94 179 LEU B CA 1
ATOM 4458 C C . LEU B 1 179 ? 13.523 8.398 11.984 1 97.94 179 LEU B C 1
ATOM 4460 O O . LEU B 1 179 ? 13.391 8.797 13.141 1 97.94 179 LEU B O 1
ATOM 4464 N N . GLU B 1 180 ? 14.438 7.477 11.578 1 97.56 180 GLU B N 1
ATOM 4465 C CA . GLU B 1 180 ? 15.383 6.996 12.578 1 97.56 180 GLU B CA 1
ATOM 4466 C C . GLU B 1 180 ? 16.453 8.039 12.867 1 97.56 180 GLU B C 1
ATOM 4468 O O . GLU B 1 180 ? 17.625 7.855 12.492 1 97.56 180 GLU B O 1
ATOM 4473 N N . ILE B 1 181 ? 16.141 9.031 13.625 1 98.06 181 ILE B N 1
ATOM 4474 C CA . ILE B 1 181 ? 17.016 10.156 13.922 1 98.06 181 ILE B CA 1
ATOM 4475 C C . ILE B 1 181 ? 18.094 9.727 14.922 1 98.06 181 ILE B C 1
ATOM 4477 O O . ILE B 1 181 ? 17.781 9.172 15.977 1 98.06 181 ILE B O 1
ATOM 4481 N N . ASN B 1 182 ? 19.297 9.883 14.539 1 97.94 182 ASN B N 1
ATOM 4482 C CA . ASN B 1 182 ? 20.406 9.695 15.469 1 97.94 182 ASN B CA 1
ATOM 4483 C C . ASN B 1 182 ? 20.578 10.906 16.391 1 97.94 182 ASN B C 1
ATOM 4485 O O . ASN B 1 182 ? 21.156 11.922 15.984 1 97.94 182 ASN B O 1
ATOM 4489 N N . THR B 1 183 ? 20.219 10.797 17.609 1 97.81 183 THR B N 1
ATOM 4490 C CA . THR B 1 183 ? 20.234 11.914 18.531 1 97.81 183 THR B CA 1
ATOM 4491 C C . THR B 1 183 ? 21.656 12.25 18.969 1 97.81 183 THR B C 1
ATOM 4493 O O . THR B 1 183 ? 21.891 13.273 19.609 1 97.81 183 THR B O 1
ATOM 4496 N N . ASN B 1 184 ? 22.625 11.422 18.531 1 97.44 184 ASN B N 1
ATOM 4497 C CA . ASN B 1 184 ? 24.031 11.633 18.875 1 97.44 184 ASN B CA 1
ATOM 4498 C C . ASN B 1 184 ? 24.875 11.883 17.641 1 97.44 184 ASN B C 1
ATOM 4500 O O . ASN B 1 184 ? 26.062 11.523 17.609 1 97.44 184 ASN B O 1
ATOM 4504 N N . VAL B 1 185 ? 24.234 12.344 16.641 1 97.25 185 VAL B N 1
ATOM 4505 C CA . VAL B 1 185 ? 24.969 12.609 15.414 1 97.25 185 VAL B CA 1
ATOM 4506 C C . VAL B 1 185 ? 26.156 13.531 15.719 1 97.25 185 VAL B C 1
ATOM 4508 O O . VAL B 1 185 ? 26 14.57 16.359 1 97.25 185 VAL B O 1
ATOM 4511 N N . ALA B 1 186 ? 27.359 13.133 15.312 1 96.38 186 ALA B N 1
ATOM 4512 C CA . ALA B 1 186 ? 28.578 13.906 15.547 1 96.38 186 ALA B CA 1
ATOM 4513 C C . ALA B 1 186 ? 28.672 15.094 14.602 1 96.38 186 ALA B C 1
ATOM 4515 O O . ALA B 1 186 ? 28.281 15 13.438 1 96.38 186 ALA B O 1
ATOM 4516 N N . LYS B 1 187 ? 29.203 16.141 15.102 1 96.69 187 LYS B N 1
ATOM 4517 C CA . LYS B 1 187 ? 29.359 17.344 14.297 1 96.69 187 LYS B CA 1
ATOM 4518 C C . LYS B 1 187 ? 30.188 17.078 13.047 1 96.69 187 LYS B C 1
ATOM 4520 O O . LYS B 1 187 ? 29.891 17.594 11.969 1 96.69 187 LYS B O 1
ATOM 4525 N N . ASN B 1 188 ? 31.172 16.266 13.188 1 97.44 188 ASN B N 1
ATOM 4526 C CA . ASN B 1 188 ? 32.031 15.953 12.055 1 97.44 188 ASN B CA 1
ATOM 4527 C C . ASN B 1 188 ? 31.281 15.203 10.961 1 97.44 188 ASN B C 1
ATOM 4529 O O . ASN B 1 188 ? 31.531 15.422 9.773 1 97.44 188 ASN B O 1
ATOM 4533 N N . ASP B 1 189 ? 30.453 14.352 11.352 1 97.94 189 ASP B N 1
ATOM 4534 C CA . ASP B 1 189 ? 29.641 13.602 10.383 1 97.94 189 ASP B CA 1
ATOM 4535 C C . ASP B 1 189 ? 28.672 14.523 9.656 1 97.94 189 ASP B C 1
ATOM 4537 O O . ASP B 1 189 ? 28.469 14.398 8.445 1 97.94 189 ASP B O 1
ATOM 4541 N N . ALA B 1 190 ? 28.062 15.406 10.422 1 97.81 190 ALA B N 1
ATOM 4542 C CA . ALA B 1 190 ? 27.156 16.391 9.82 1 97.81 190 ALA B CA 1
ATOM 4543 C C . ALA B 1 190 ? 27.906 17.297 8.852 1 97.81 190 ALA B C 1
ATOM 4545 O O . ALA B 1 190 ? 27.359 17.672 7.805 1 97.81 190 ALA B O 1
ATOM 4546 N N . GLU B 1 191 ? 29.109 17.656 9.242 1 97.75 191 GLU B N 1
ATOM 4547 C CA . GLU B 1 191 ? 29.938 18.484 8.375 1 97.75 191 GLU B CA 1
ATOM 4548 C C . GLU B 1 191 ? 30.281 17.75 7.074 1 97.75 191 GLU B C 1
ATOM 4550 O O . GLU B 1 191 ? 30.234 18.344 5.996 1 97.75 191 GLU B O 1
ATOM 4555 N N . GLU B 1 192 ? 30.656 16.531 7.211 1 97.38 192 GLU B N 1
ATOM 4556 C CA . GLU B 1 192 ? 30.891 15.711 6.02 1 97.38 192 GLU B CA 1
ATOM 4557 C C . GLU B 1 192 ? 29.641 15.625 5.152 1 97.38 192 GLU B C 1
ATOM 4559 O O . GLU B 1 192 ? 29.719 15.648 3.924 1 97.38 192 GLU B O 1
ATOM 4564 N N . GLY B 1 193 ? 28.469 15.5 5.809 1 97.5 193 GLY B N 1
ATOM 4565 C CA . GLY B 1 193 ? 27.203 15.5 5.086 1 97.5 193 GLY B CA 1
ATOM 4566 C C . GLY B 1 193 ? 26.953 16.797 4.324 1 97.5 193 GLY B C 1
ATOM 4567 O O . GLY B 1 193 ? 26.5 16.766 3.178 1 97.5 193 GLY B O 1
ATOM 4568 N N . LEU B 1 194 ? 27.25 17.875 4.988 1 97.44 194 LEU B N 1
ATOM 4569 C CA . LEU B 1 194 ? 27.109 19.172 4.332 1 97.44 194 LEU B CA 1
ATOM 4570 C C . LEU B 1 194 ? 28 19.25 3.1 1 97.44 194 LEU B C 1
ATOM 4572 O O . LEU B 1 194 ? 27.578 19.719 2.041 1 97.44 194 LEU B O 1
ATOM 4576 N N . THR B 1 195 ? 29.219 18.781 3.225 1 96.56 195 THR B N 1
ATOM 4577 C CA . THR B 1 195 ? 30.156 18.781 2.113 1 96.56 195 THR B CA 1
ATOM 4578 C C . THR B 1 195 ? 29.625 17.953 0.948 1 96.56 195 THR B C 1
ATOM 4580 O O . THR B 1 195 ? 29.75 18.359 -0.211 1 96.56 195 THR B O 1
ATOM 4583 N N . GLN B 1 196 ? 29.062 16.875 1.239 1 95.88 196 GLN B N 1
ATOM 4584 C CA . GLN B 1 196 ? 28.5 16 0.212 1 95.88 196 GLN B CA 1
ATOM 4585 C C . GLN B 1 196 ? 27.328 16.672 -0.498 1 95.88 196 GLN B C 1
ATOM 4587 O O . GLN B 1 196 ? 27.203 16.578 -1.721 1 95.88 196 GLN B O 1
ATOM 4592 N N . VAL B 1 197 ? 26.469 17.328 0.241 1 95.81 197 VAL B N 1
ATOM 4593 C CA . VAL B 1 197 ? 25.328 18.031 -0.319 1 95.81 197 VAL B CA 1
ATOM 4594 C C . VAL B 1 197 ? 25.797 19.141 -1.255 1 95.81 197 VAL B C 1
ATOM 4596 O O . VAL B 1 197 ? 25.281 19.297 -2.359 1 95.81 197 VAL B O 1
ATOM 4599 N N . LEU B 1 198 ? 26.797 19.844 -0.816 1 94.88 198 LEU B N 1
ATOM 4600 C CA . LEU B 1 198 ? 27.328 20.953 -1.603 1 94.88 198 LEU B CA 1
ATOM 4601 C C . LEU B 1 198 ? 27.953 20.453 -2.893 1 94.88 198 LEU B C 1
ATOM 4603 O O . LEU B 1 198 ? 27.875 21.109 -3.93 1 94.88 198 LEU B O 1
ATOM 4607 N N . ALA B 1 199 ? 28.547 19.266 -2.863 1 94.25 199 ALA B N 1
ATOM 4608 C CA . ALA B 1 199 ? 29.219 18.672 -4.023 1 94.25 199 ALA B CA 1
ATOM 4609 C C . ALA B 1 199 ? 28.203 18.297 -5.102 1 94.25 199 ALA B C 1
ATOM 4611 O O . ALA B 1 199 ? 28.531 18.25 -6.289 1 94.25 199 ALA B O 1
ATOM 4612 N N . ALA B 1 200 ? 26.969 18.078 -4.715 1 92.12 200 ALA B N 1
ATOM 4613 C CA . ALA B 1 200 ? 25.922 17.641 -5.652 1 92.12 200 ALA B CA 1
ATOM 4614 C C . ALA B 1 200 ? 25.438 18.812 -6.5 1 92.12 200 ALA B C 1
ATOM 4616 O O . ALA B 1 200 ? 24.828 18.609 -7.555 1 92.12 200 ALA B O 1
ATOM 4617 N N . GLY B 1 201 ? 25.625 20.094 -6.027 1 89.19 201 GLY B N 1
ATOM 4618 C CA . GLY B 1 201 ? 25.297 21.266 -6.828 1 89.19 201 GLY B CA 1
ATOM 4619 C C . GLY B 1 201 ? 23.906 21.797 -6.562 1 89.19 201 GLY B C 1
ATOM 4620 O O . GLY B 1 201 ? 23.078 21.109 -5.953 1 89.19 201 GLY B O 1
ATOM 4621 N N . LYS B 1 202 ? 23.625 22.953 -7.09 1 88.38 202 LYS B N 1
ATOM 4622 C CA . LYS B 1 202 ? 22.344 23.656 -6.906 1 88.38 202 LYS B CA 1
ATOM 4623 C C . LYS B 1 202 ? 21.297 23.125 -7.879 1 88.38 202 LYS B C 1
ATOM 4625 O O . LYS B 1 202 ? 21.625 22.734 -9 1 88.38 202 LYS B O 1
ATOM 4630 N N . PRO B 1 203 ? 20.047 23.188 -7.496 1 91.81 203 PRO B N 1
ATOM 4631 C CA . PRO B 1 203 ? 19.547 23.469 -6.148 1 91.81 203 PRO B CA 1
ATOM 4632 C C . PRO B 1 203 ? 19.859 22.359 -5.148 1 91.81 203 PRO B C 1
ATOM 4634 O O . PRO B 1 203 ? 19.828 21.188 -5.508 1 91.81 203 PRO B O 1
ATOM 4637 N N . PHE B 1 204 ? 20.156 22.719 -3.977 1 91.75 204 PHE B N 1
ATOM 4638 C CA . PHE B 1 204 ? 20.641 21.766 -2.99 1 91.75 204 PHE B CA 1
ATOM 4639 C C . PHE B 1 204 ? 19.484 21 -2.369 1 91.75 204 PHE B C 1
ATOM 4641 O O . PHE B 1 204 ? 18.422 21.562 -2.115 1 91.75 204 PHE B O 1
ATOM 4648 N N . CYS B 1 205 ? 19.672 19.766 -2.186 1 91.5 205 CYS B N 1
ATOM 4649 C CA . CYS B 1 205 ? 18.766 18.891 -1.443 1 91.5 205 CYS B CA 1
ATOM 4650 C C . CYS B 1 205 ? 19.469 18.297 -0.226 1 91.5 205 CYS B C 1
ATOM 4652 O O . CYS B 1 205 ? 20.453 17.578 -0.363 1 91.5 205 CYS B O 1
ATOM 4654 N N . VAL B 1 206 ? 19 18.594 0.935 1 92.94 206 VAL B N 1
ATOM 4655 C CA . VAL B 1 206 ? 19.656 18.141 2.156 1 92.94 206 VAL B CA 1
ATOM 4656 C C . VAL B 1 206 ? 19.219 16.719 2.502 1 92.94 206 VAL B C 1
ATOM 4658 O O . VAL B 1 206 ? 18.594 16.5 3.539 1 92.94 206 VAL B O 1
ATOM 4661 N N . ALA B 1 207 ? 19.703 15.789 1.733 1 90.56 207 ALA B N 1
ATOM 4662 C CA . ALA B 1 207 ? 19.203 14.422 1.878 1 90.56 207 ALA B CA 1
ATOM 4663 C C . ALA B 1 207 ? 20.234 13.539 2.586 1 90.56 207 ALA B C 1
ATOM 4665 O O . ALA B 1 207 ? 19.953 12.367 2.881 1 90.56 207 ALA B O 1
ATOM 4666 N N . ASN B 1 208 ? 21.406 14.125 2.969 1 95.06 208 ASN B N 1
ATOM 4667 C CA . ASN B 1 208 ? 22.391 13.344 3.723 1 95.06 208 ASN B CA 1
ATOM 4668 C C . ASN B 1 208 ? 21.875 13.008 5.121 1 95.06 208 ASN B C 1
ATOM 4670 O O . ASN B 1 208 ? 21.406 13.883 5.844 1 95.06 208 ASN B O 1
ATOM 4674 N N . LYS B 1 209 ? 21.969 11.789 5.539 1 97.19 209 LYS B N 1
ATOM 4675 C CA . LYS B 1 209 ? 21.406 11.281 6.789 1 97.19 209 LYS B CA 1
ATOM 4676 C C . LYS B 1 209 ? 21.922 12.078 7.984 1 97.19 209 LYS B C 1
ATOM 4678 O O . LYS B 1 209 ? 21.141 12.531 8.82 1 97.19 209 LYS B O 1
ATOM 4683 N N . ASN B 1 210 ? 23.188 12.258 8.078 1 97.81 210 ASN B N 1
ATOM 4684 C CA . ASN B 1 210 ? 23.766 12.945 9.219 1 97.81 210 ASN B CA 1
ATOM 4685 C C . ASN B 1 210 ? 23.375 14.422 9.25 1 97.81 210 ASN B C 1
ATOM 4687 O O . ASN B 1 210 ? 23.109 14.977 10.312 1 97.81 210 ASN B O 1
ATOM 4691 N N . LEU B 1 211 ? 23.344 15.031 8.086 1 98.06 211 LEU B N 1
ATOM 4692 C CA . LEU B 1 211 ? 22.969 16.438 8.023 1 98.06 211 LEU B CA 1
ATOM 4693 C C . LEU B 1 211 ? 21.484 16.625 8.359 1 98.06 211 LEU B C 1
ATOM 4695 O O . LEU B 1 211 ? 21.125 17.562 9.078 1 98.06 211 LEU B O 1
ATOM 4699 N N . VAL B 1 212 ? 20.641 15.773 7.902 1 98 212 VAL B N 1
ATOM 4700 C CA . VAL B 1 212 ? 19.203 15.836 8.195 1 98 212 VAL B CA 1
ATOM 4701 C C . VAL B 1 212 ? 18.984 15.672 9.695 1 98 212 VAL B C 1
ATOM 4703 O O . VAL B 1 212 ? 18.188 16.406 10.289 1 98 212 VAL B O 1
ATOM 4706 N N . ASP B 1 213 ? 19.641 14.68 10.266 1 98.5 213 ASP B N 1
ATOM 4707 C CA . ASP B 1 213 ? 19.516 14.469 11.703 1 98.5 213 ASP B CA 1
ATOM 4708 C C . ASP B 1 213 ? 19.938 15.719 12.477 1 98.5 213 ASP B C 1
ATOM 4710 O O . ASP B 1 213 ? 19.266 16.125 13.438 1 98.5 213 ASP B O 1
ATOM 4714 N N . TYR B 1 214 ? 21.062 16.281 12.047 1 98.38 214 TYR B N 1
ATOM 4715 C CA . TYR B 1 214 ? 21.578 17.484 12.688 1 98.38 214 TYR B CA 1
ATOM 4716 C C . TYR B 1 214 ? 20.562 18.625 12.594 1 98.38 214 TYR B C 1
ATOM 4718 O O . TYR B 1 214 ? 20.266 19.281 13.602 1 98.38 214 TYR B O 1
ATOM 4726 N N . ILE B 1 215 ? 20.047 18.859 11.406 1 98.44 215 ILE B N 1
ATOM 4727 C CA . ILE B 1 215 ? 19.062 19.906 11.164 1 98.44 215 ILE B CA 1
ATOM 4728 C C . ILE B 1 215 ? 17.812 19.656 12.016 1 98.44 215 ILE B C 1
ATOM 4730 O O . ILE B 1 215 ? 17.281 20.594 12.633 1 98.44 215 ILE B O 1
ATOM 4734 N N . PHE B 1 216 ? 17.375 18.422 12.062 1 98.62 216 PHE B N 1
ATOM 4735 C CA . PHE B 1 216 ? 16.219 18.016 12.844 1 98.62 216 PHE B CA 1
ATOM 4736 C C . PHE B 1 216 ? 16.422 18.344 14.312 1 98.62 216 PHE B C 1
ATOM 4738 O O . PHE B 1 216 ? 15.555 18.953 14.945 1 98.62 216 PHE B O 1
ATOM 4745 N N . LEU B 1 217 ? 17.547 17.984 14.875 1 98.44 217 LEU B N 1
ATOM 4746 C CA . LEU B 1 217 ? 17.828 18.188 16.297 1 98.44 217 LEU B CA 1
ATOM 4747 C C . LEU B 1 217 ? 17.969 19.672 16.625 1 98.44 217 LEU B C 1
ATOM 4749 O O . LEU B 1 217 ? 17.5 20.125 17.672 1 98.44 217 LEU B O 1
ATOM 4753 N N . GLN B 1 218 ? 18.672 20.422 15.727 1 98.06 218 GLN B N 1
ATOM 4754 C CA . GLN B 1 218 ? 18.766 21.859 15.93 1 98.06 218 GLN B CA 1
ATOM 4755 C C . GLN B 1 218 ? 17.375 22.5 15.961 1 98.06 218 GLN B C 1
ATOM 4757 O O . GLN B 1 218 ? 17.125 23.391 16.766 1 98.06 218 GLN B O 1
ATOM 4762 N N . SER B 1 219 ? 16.516 22.062 15.109 1 98.62 219 SER B N 1
ATOM 4763 C CA . SER B 1 219 ? 15.164 22.609 15.055 1 98.62 219 SER B CA 1
ATOM 4764 C C . SER B 1 219 ? 14.383 22.297 16.328 1 98.62 219 SER B C 1
ATOM 4766 O O . SER B 1 219 ? 13.562 23.094 16.766 1 98.62 219 SER B O 1
ATOM 4768 N N . LEU B 1 220 ? 14.602 21.094 16.859 1 98.56 220 LEU B N 1
ATOM 4769 C CA . LEU B 1 220 ? 13.906 20.719 18.094 1 98.56 220 LEU B CA 1
ATOM 4770 C C . LEU B 1 220 ? 14.305 21.625 19.25 1 98.56 220 LEU B C 1
ATOM 4772 O O . LEU B 1 220 ? 13.461 21.984 20.078 1 98.56 220 LEU B O 1
ATOM 4776 N N . GLU B 1 221 ? 15.578 21.969 19.312 1 97.62 221 GLU B N 1
ATOM 4777 C CA . GLU B 1 221 ? 16.047 22.875 20.359 1 97.62 221 GLU B CA 1
ATOM 4778 C C . GLU B 1 221 ? 15.336 24.219 20.281 1 97.62 221 GLU B C 1
ATOM 4780 O O . GLU B 1 221 ? 14.914 24.766 21.312 1 97.62 221 GLU B O 1
ATOM 4785 N N . ILE B 1 222 ? 15.211 24.688 19.109 1 98 222 ILE B N 1
ATOM 4786 C CA . ILE B 1 222 ? 14.562 25.984 18.922 1 98 222 ILE B CA 1
ATOM 4787 C C . ILE B 1 222 ? 13.062 25.844 19.203 1 98 222 ILE B C 1
ATOM 4789 O O . ILE B 1 222 ? 12.469 26.719 19.859 1 98 222 ILE B O 1
ATOM 4793 N N . ALA B 1 223 ? 12.445 24.812 18.719 1 98.38 223 ALA B N 1
ATOM 4794 C CA . ALA B 1 223 ? 11.031 24.578 18.953 1 98.38 223 ALA B CA 1
ATOM 4795 C C . ALA B 1 223 ? 10.719 24.562 20.453 1 98.38 223 ALA B C 1
ATOM 4797 O O . ALA B 1 223 ? 9.742 25.172 20.891 1 98.38 223 ALA B O 1
ATOM 4798 N N . GLN B 1 224 ? 11.523 23.828 21.156 1 96.62 224 GLN B N 1
ATOM 4799 C CA . GLN B 1 224 ? 11.336 23.703 22.594 1 96.62 224 GLN B CA 1
ATOM 4800 C C . GLN B 1 224 ? 11.516 25.062 23.281 1 96.62 224 GLN B C 1
ATOM 4802 O O . GLN B 1 224 ? 10.727 25.422 24.156 1 96.62 224 GLN B O 1
ATOM 4807 N N . SER B 1 225 ? 12.516 25.844 22.891 1 96.62 225 SER B N 1
ATOM 4808 C CA . SER B 1 225 ? 12.82 27.125 23.516 1 96.62 225 SER B CA 1
ATOM 4809 C C . SER B 1 225 ? 11.695 28.125 23.281 1 96.62 225 SER B C 1
ATOM 4811 O O . SER B 1 225 ? 11.453 29 24.109 1 96.62 225 SER B O 1
ATOM 4813 N N . TYR B 1 226 ? 11 28.016 22.203 1 97.12 226 TYR B N 1
ATOM 4814 C CA . TYR B 1 226 ? 9.953 28.969 21.859 1 97.12 226 TYR B CA 1
ATOM 4815 C C . TYR B 1 226 ? 8.57 28.359 22.062 1 97.12 226 TYR B C 1
ATOM 4817 O O . TYR B 1 226 ? 7.559 28.953 21.688 1 97.12 226 TYR B O 1
ATOM 4825 N N . ASP B 1 227 ? 8.516 27.125 22.562 1 96.69 227 ASP B N 1
ATOM 4826 C CA . ASP B 1 227 ? 7.277 26.406 22.859 1 96.69 227 ASP B CA 1
ATOM 4827 C C . ASP B 1 227 ? 6.445 26.219 21.594 1 96.69 227 ASP B C 1
ATOM 4829 O O . ASP B 1 227 ? 5.25 26.531 21.578 1 96.69 227 ASP B O 1
ATOM 4833 N N . LEU B 1 228 ? 7.109 25.875 20.516 1 98.31 228 LEU B N 1
ATOM 4834 C CA . LEU B 1 228 ? 6.461 25.594 19.234 1 98.31 228 LEU B CA 1
ATOM 4835 C C . LEU B 1 228 ? 6.344 24.094 19 1 98.31 228 LEU B C 1
ATOM 4837 O O . LEU B 1 228 ? 7.27 23.344 19.312 1 98.31 228 LEU B O 1
ATOM 4841 N N . PRO B 1 229 ? 5.176 23.656 18.531 1 98.62 229 PRO B N 1
ATOM 4842 C CA . PRO B 1 229 ? 5.082 22.234 18.156 1 98.62 229 PRO B CA 1
ATOM 4843 C C . PRO B 1 229 ? 5.801 21.938 16.844 1 98.62 229 PRO B C 1
ATOM 4845 O O . PRO B 1 229 ? 6.121 22.859 16.078 1 98.62 229 PRO B O 1
ATOM 4848 N N . VAL B 1 230 ? 6.078 20.672 16.641 1 98.88 230 VAL B N 1
ATOM 4849 C CA . VAL B 1 230 ? 6.734 20.219 15.414 1 98.88 230 VAL B CA 1
ATOM 4850 C C . VAL B 1 230 ? 5.859 19.172 14.719 1 98.88 230 VAL B C 1
ATOM 4852 O O . VAL B 1 230 ? 5.543 18.125 15.305 1 98.88 230 VAL B O 1
ATOM 4855 N N . GLN B 1 231 ? 5.441 19.516 13.492 1 98.94 231 GLN B N 1
ATOM 4856 C CA . GLN B 1 231 ? 4.766 18.531 12.648 1 98.94 231 GLN B CA 1
ATOM 4857 C C . GLN B 1 231 ? 5.773 17.609 11.977 1 98.94 231 GLN B C 1
ATOM 4859 O O . GLN B 1 231 ? 6.809 18.062 11.484 1 98.94 231 GLN B O 1
ATOM 4864 N N . ILE B 1 232 ? 5.492 16.312 12.016 1 98.88 232 ILE B N 1
ATOM 4865 C CA . ILE B 1 232 ? 6.383 15.336 11.383 1 98.88 232 ILE B CA 1
ATOM 4866 C C . ILE B 1 232 ? 5.605 14.523 10.352 1 98.88 232 ILE B C 1
ATOM 4868 O O . ILE B 1 232 ? 4.582 13.922 10.672 1 98.88 232 ILE B O 1
ATOM 4872 N N . HIS B 1 233 ? 6.051 14.539 9.117 1 98.75 233 HIS B N 1
ATOM 4873 C CA . HIS B 1 233 ? 5.484 13.625 8.133 1 98.75 233 HIS B CA 1
ATOM 4874 C C . HIS B 1 233 ? 5.727 12.172 8.523 1 98.75 233 HIS B C 1
ATOM 4876 O O . HIS B 1 233 ? 6.859 11.789 8.82 1 98.75 233 HIS B O 1
ATOM 4882 N N . THR B 1 234 ? 4.711 11.414 8.516 1 98.56 234 THR B N 1
ATOM 4883 C CA . THR B 1 234 ? 4.809 9.977 8.773 1 98.56 234 THR B CA 1
ATOM 4884 C C . THR B 1 234 ? 3.922 9.195 7.805 1 98.56 234 THR B C 1
ATOM 4886 O O . THR B 1 234 ? 2.91 9.711 7.324 1 98.56 234 THR B O 1
ATOM 4889 N N . GLY B 1 235 ? 4.34 7.898 7.496 1 96.94 235 GLY B N 1
ATOM 4890 C CA . GLY B 1 235 ? 3.516 7.012 6.688 1 96.94 235 GLY B CA 1
ATOM 4891 C C . GLY B 1 235 ? 3.629 7.285 5.203 1 96.94 235 GLY B C 1
ATOM 4892 O O . GLY B 1 235 ? 4.715 7.578 4.699 1 96.94 235 GLY B O 1
ATOM 4893 N N . PHE B 1 236 ? 2.457 7.16 4.438 1 91.38 236 PHE B N 1
ATOM 4894 C CA . PHE B 1 236 ? 2.463 7.156 2.98 1 91.38 236 PHE B CA 1
ATOM 4895 C C . PHE B 1 236 ? 2.629 8.57 2.436 1 91.38 236 PHE B C 1
ATOM 4897 O O . PHE B 1 236 ? 2.426 9.547 3.158 1 91.38 236 PHE B O 1
ATOM 4904 N N . GLY B 1 237 ? 3.104 8.688 1.232 1 92.06 237 GLY B N 1
ATOM 4905 C CA . GLY B 1 237 ? 3.312 9.914 0.476 1 92.06 237 GLY B CA 1
ATOM 4906 C C . GLY B 1 237 ? 3.463 9.672 -1.015 1 92.06 237 GLY B C 1
ATOM 4907 O O . GLY B 1 237 ? 2.887 8.727 -1.559 1 92.06 237 GLY B O 1
ATOM 4908 N N . ASP B 1 238 ? 4.125 10.57 -1.622 1 89 238 ASP B N 1
ATOM 4909 C CA . ASP B 1 238 ? 4.34 10.398 -3.057 1 89 238 ASP B CA 1
ATOM 4910 C C . ASP B 1 238 ? 5.543 9.492 -3.326 1 89 238 ASP B C 1
ATOM 4912 O O . ASP B 1 238 ? 6.023 8.805 -2.426 1 89 238 ASP B O 1
ATOM 4916 N N . ASN B 1 239 ? 5.961 9.352 -4.586 1 86.44 239 ASN B N 1
ATOM 4917 C CA . ASN B 1 239 ? 6.953 8.367 -4.988 1 86.44 239 ASN B CA 1
ATOM 4918 C C . ASN B 1 239 ? 8.352 8.75 -4.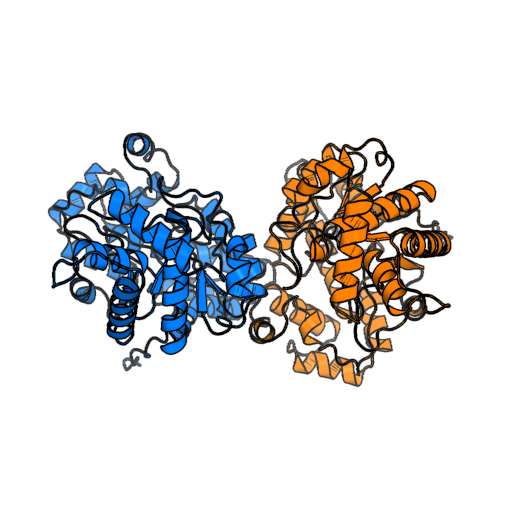512 1 86.44 239 ASN B C 1
ATOM 4920 O O . ASN B 1 239 ? 9.289 7.957 -4.625 1 86.44 239 ASN B O 1
ATOM 4924 N N . GLY B 1 240 ? 8.508 9.922 -3.908 1 88.81 240 GLY B N 1
ATOM 4925 C CA . GLY B 1 240 ? 9.797 10.297 -3.344 1 88.81 240 GLY B CA 1
ATOM 4926 C C . GLY B 1 240 ? 10.039 9.719 -1.963 1 88.81 240 GLY B C 1
ATOM 4927 O O . GLY B 1 240 ? 11.164 9.734 -1.464 1 88.81 240 GLY B O 1
ATOM 4928 N N . LEU B 1 241 ? 9.062 9.188 -1.435 1 90.81 241 LEU B N 1
ATOM 4929 C CA . LEU B 1 241 ? 9.102 8.711 -0.056 1 90.81 241 LEU B CA 1
ATOM 4930 C C . LEU B 1 241 ? 9.422 7.219 -0.005 1 90.81 241 LEU B C 1
ATOM 4932 O O . LEU B 1 241 ? 8.867 6.434 -0.78 1 90.81 241 LEU B O 1
ATOM 4936 N N . ASP B 1 242 ? 10.406 6.832 0.791 1 92.75 242 ASP B N 1
ATOM 4937 C CA . ASP B 1 242 ? 10.633 5.438 1.16 1 92.75 242 ASP B CA 1
ATOM 4938 C C . ASP B 1 242 ? 9.812 5.051 2.387 1 92.75 242 ASP B C 1
ATOM 4940 O O . ASP B 1 242 ? 10.219 5.305 3.521 1 92.75 242 ASP B O 1
ATOM 4944 N N . MET B 1 243 ? 8.711 4.395 2.172 1 92.38 243 MET B N 1
ATOM 4945 C CA . MET B 1 243 ? 7.738 4.129 3.232 1 92.38 243 MET B CA 1
ATOM 4946 C C . MET B 1 243 ? 8.359 3.264 4.328 1 92.38 243 MET B C 1
ATOM 4948 O O . MET B 1 243 ? 7.914 3.299 5.477 1 92.38 243 MET B O 1
ATOM 4952 N N . ARG B 1 244 ? 9.383 2.412 4.039 1 91.81 244 ARG B N 1
ATOM 4953 C CA . ARG B 1 244 ? 10.008 1.527 5.016 1 91.81 244 ARG B CA 1
ATOM 4954 C C . ARG B 1 244 ? 10.555 2.318 6.199 1 91.81 244 ARG B C 1
ATOM 4956 O O . ARG B 1 244 ? 10.641 1.799 7.312 1 91.81 244 ARG B O 1
ATOM 4963 N N . PHE B 1 245 ? 10.844 3.652 5.945 1 94.75 245 PHE B N 1
ATOM 4964 C CA . PHE B 1 245 ? 11.523 4.434 6.969 1 94.75 245 PHE B CA 1
ATOM 4965 C C . PHE B 1 245 ? 10.633 5.555 7.484 1 94.75 245 PHE B C 1
ATOM 4967 O O . PHE B 1 245 ? 11.109 6.492 8.125 1 94.75 245 PHE B O 1
ATOM 4974 N N . SER B 1 246 ? 9.32 5.496 7.215 1 96.81 246 SER B N 1
ATOM 4975 C CA . SER B 1 246 ? 8.391 6.543 7.629 1 96.81 246 SER B CA 1
ATOM 4976 C C . SER B 1 246 ? 7.492 6.066 8.766 1 96.81 246 SER B C 1
ATOM 4978 O O . SER B 1 246 ? 6.531 6.746 9.125 1 96.81 246 SER B O 1
ATOM 4980 N N . ASN B 1 247 ? 7.801 4.781 9.289 1 97.12 247 ASN B N 1
ATOM 4981 C CA . ASN B 1 247 ? 7.141 4.297 10.5 1 97.12 247 ASN B CA 1
ATOM 4982 C C . ASN B 1 247 ? 7.504 5.148 11.711 1 97.12 247 ASN B C 1
ATOM 4984 O O . ASN B 1 247 ? 8.68 5.324 12.023 1 97.12 247 ASN B O 1
ATOM 4988 N N . PRO B 1 248 ? 6.535 5.66 12.445 1 98.25 248 PRO B N 1
ATOM 4989 C CA . PRO B 1 248 ? 6.836 6.574 13.555 1 98.25 248 PRO B CA 1
ATOM 4990 C C . PRO B 1 248 ? 7.578 5.891 14.695 1 98.25 248 PRO B C 1
ATOM 4992 O O . PRO B 1 248 ? 8.141 6.566 15.562 1 98.25 248 PRO B O 1
ATOM 4995 N N . LEU B 1 249 ? 7.586 4.551 14.711 1 97.38 249 LEU B N 1
ATOM 4996 C CA . LEU B 1 249 ? 8.312 3.846 15.758 1 97.38 249 LEU B CA 1
ATOM 4997 C C . LEU B 1 249 ? 9.805 4.18 15.703 1 97.38 249 LEU B C 1
ATOM 4999 O O . LEU B 1 249 ? 10.508 4.07 16.703 1 97.38 249 LEU B O 1
ATOM 5003 N N . TYR B 1 250 ? 10.273 4.59 14.547 1 97.75 250 TYR B N 1
ATOM 5004 C CA . TYR B 1 250 ? 11.68 4.914 14.367 1 97.75 250 TYR B CA 1
ATOM 5005 C C . TYR B 1 250 ? 12.055 6.168 15.156 1 97.75 250 TYR B C 1
ATOM 5007 O O . TYR B 1 250 ? 13.242 6.445 15.367 1 97.75 250 TYR B O 1
ATOM 5015 N N . LEU B 1 251 ? 11.109 6.957 15.672 1 98.06 251 LEU B N 1
ATOM 5016 C CA . LEU B 1 251 ? 11.359 8.195 16.406 1 98.06 251 LEU B CA 1
ATOM 5017 C C . LEU B 1 251 ? 11.719 7.906 17.859 1 98.06 251 LEU B C 1
ATOM 5019 O O . LEU B 1 251 ? 11.93 8.828 18.641 1 98.06 251 LEU B O 1
ATOM 5023 N N . ARG B 1 252 ? 11.844 6.691 18.25 1 95.75 252 ARG B N 1
ATOM 5024 C CA . ARG B 1 252 ? 11.992 6.285 19.641 1 95.75 252 ARG B CA 1
ATOM 5025 C C . ARG B 1 252 ? 13.172 6.992 20.297 1 95.75 252 ARG B C 1
ATOM 5027 O O . ARG B 1 252 ? 13.062 7.484 21.422 1 95.75 252 ARG B O 1
ATOM 5034 N N . ALA B 1 253 ? 14.305 7.043 19.594 1 96.75 253 ALA B N 1
ATOM 5035 C CA . ALA B 1 253 ? 15.5 7.652 20.172 1 96.75 253 ALA B CA 1
ATOM 5036 C C . ALA B 1 253 ? 15.234 9.109 20.547 1 96.75 253 ALA B C 1
ATOM 5038 O O . ALA B 1 253 ? 15.68 9.57 21.609 1 96.75 253 ALA B O 1
ATOM 5039 N N . VAL B 1 254 ? 14.531 9.82 19.734 1 98.19 254 VAL B N 1
ATOM 5040 C CA . VAL B 1 254 ? 14.203 11.219 19.984 1 98.19 254 VAL B CA 1
ATOM 5041 C C . VAL B 1 254 ? 13.227 11.312 21.156 1 98.19 254 VAL B C 1
ATOM 5043 O O . VAL B 1 254 ? 13.398 12.148 22.047 1 98.19 254 VAL B O 1
ATOM 5046 N N . LEU B 1 255 ? 12.211 10.453 21.172 1 97.75 255 LEU B N 1
ATOM 5047 C CA . LEU B 1 255 ? 11.156 10.492 22.172 1 97.75 255 LEU B CA 1
ATOM 5048 C C . LEU B 1 255 ? 11.703 10.156 23.562 1 97.75 255 LEU B C 1
ATOM 5050 O O . LEU B 1 255 ? 11.203 10.656 24.562 1 97.75 255 LEU B O 1
ATOM 5054 N N . GLU B 1 256 ? 12.758 9.344 23.594 1 96.81 256 GLU B N 1
ATOM 5055 C CA . GLU B 1 256 ? 13.297 8.883 24.875 1 96.81 256 GLU B CA 1
ATOM 5056 C C . GLU B 1 256 ? 14.461 9.766 25.328 1 96.81 256 GLU B C 1
ATOM 5058 O O . GLU B 1 256 ? 14.945 9.625 26.453 1 96.81 256 GLU B O 1
ATOM 5063 N N . ASP B 1 257 ? 14.938 10.641 24.469 1 97.62 257 ASP B N 1
ATOM 5064 C CA . ASP B 1 257 ? 16.016 11.547 24.828 1 97.62 257 ASP B CA 1
ATOM 5065 C C . ASP B 1 257 ? 15.516 12.656 25.75 1 97.62 257 ASP B C 1
ATOM 5067 O O . ASP B 1 257 ? 14.664 13.453 25.359 1 97.62 257 ASP B O 1
ATOM 5071 N N . LYS B 1 258 ? 16.094 12.82 26.891 1 96.69 258 LYS B N 1
ATOM 5072 C CA . LYS B 1 258 ? 15.656 13.758 27.906 1 96.69 258 LYS B CA 1
ATOM 5073 C C . LYS B 1 258 ? 15.75 15.203 27.406 1 96.69 258 LYS B C 1
ATOM 5075 O O . LYS B 1 258 ? 14.961 16.062 27.812 1 96.69 258 LYS B O 1
ATOM 5080 N N . ARG B 1 259 ? 16.672 15.531 26.562 1 96.44 259 ARG B N 1
ATOM 5081 C CA . ARG B 1 259 ? 16.859 16.875 26.016 1 96.44 259 ARG B CA 1
ATOM 5082 C C . ARG B 1 259 ? 15.602 17.359 25.312 1 96.44 259 ARG B C 1
ATOM 5084 O O . ARG B 1 259 ? 15.352 18.562 25.234 1 96.44 259 ARG B O 1
ATOM 5091 N N . TYR B 1 260 ? 14.781 16.344 24.828 1 97.5 260 TYR B N 1
ATOM 5092 C CA . TYR B 1 260 ? 13.641 16.719 24 1 97.5 260 TYR B CA 1
ATOM 5093 C C . TYR B 1 260 ? 12.328 16.312 24.656 1 97.5 260 TYR B C 1
ATOM 5095 O O . TYR B 1 260 ? 11.312 16.141 23.984 1 97.5 260 TYR B O 1
ATOM 5103 N N . SER B 1 261 ? 12.367 16.156 25.891 1 95.25 261 SER B N 1
ATOM 5104 C CA . SER B 1 261 ? 11.227 15.648 26.641 1 95.25 261 SER B CA 1
ATOM 5105 C C . SER B 1 261 ? 10.07 16.656 26.656 1 95.25 261 SER B C 1
ATOM 5107 O O . SER B 1 261 ? 8.922 16.266 26.859 1 95.25 261 SER B O 1
ATOM 5109 N N . LYS B 1 262 ? 10.398 17.906 26.344 1 96.38 262 LYS B N 1
ATOM 5110 C CA . LYS B 1 262 ? 9.352 18.922 26.391 1 96.38 262 LYS B CA 1
ATOM 5111 C C . LYS B 1 262 ? 8.891 19.297 24.984 1 96.38 262 LYS B C 1
ATOM 5113 O O . LYS B 1 262 ? 8.008 20.141 24.828 1 96.38 262 LYS B O 1
ATOM 5118 N N . CYS B 1 263 ? 9.461 18.672 24.016 1 97.69 263 CYS B N 1
ATOM 5119 C CA . CYS B 1 263 ? 8.992 18.891 22.656 1 97.69 263 CYS B CA 1
ATOM 5120 C C . CYS B 1 263 ? 7.586 18.328 22.469 1 97.69 263 CYS B C 1
ATOM 5122 O O . CYS B 1 263 ? 7.211 17.359 23.125 1 97.69 263 CYS B O 1
ATOM 5124 N N . ARG B 1 264 ? 6.793 18.938 21.609 1 98.12 264 ARG B N 1
ATOM 5125 C CA . ARG B 1 264 ? 5.48 18.453 21.203 1 98.12 264 ARG B CA 1
ATOM 5126 C C . ARG B 1 264 ? 5.465 18.094 19.719 1 98.12 264 ARG B C 1
ATOM 5128 O O . ARG B 1 264 ? 5.762 18.953 18.875 1 98.12 264 ARG B O 1
ATOM 5135 N N . PHE B 1 265 ? 5.164 16.875 19.453 1 98.75 265 PHE B N 1
ATOM 5136 C CA . PHE B 1 265 ? 5.156 16.375 18.094 1 98.75 265 PHE B CA 1
ATOM 5137 C C . PHE B 1 265 ? 3.74 16.031 17.656 1 98.75 265 PHE B C 1
ATOM 5139 O O . PHE B 1 265 ? 2.953 15.492 18.438 1 98.75 265 PHE B O 1
ATOM 5146 N N . VAL B 1 266 ? 3.361 16.328 16.469 1 98.94 266 VAL B N 1
ATOM 5147 C CA . VAL B 1 266 ? 2.158 15.758 15.875 1 98.94 266 VAL B CA 1
ATOM 5148 C C . VAL B 1 266 ? 2.531 14.93 14.641 1 98.94 266 VAL B C 1
ATOM 5150 O O . VAL B 1 266 ? 3.203 15.43 13.734 1 98.94 266 VAL B O 1
ATOM 5153 N N . LEU B 1 267 ? 2.258 13.648 14.711 1 98.88 267 LEU B N 1
ATOM 5154 C CA . LEU B 1 267 ? 2.465 12.734 13.594 1 98.88 267 LEU B CA 1
ATOM 5155 C C . LEU B 1 267 ? 1.355 12.891 12.555 1 98.88 267 LEU B C 1
ATOM 5157 O O . LEU B 1 267 ? 0.188 12.625 12.844 1 98.88 267 LEU B O 1
ATOM 5161 N N . LEU B 1 268 ? 1.722 13.328 11.352 1 98.81 268 LEU B N 1
ATOM 5162 C CA . LEU B 1 268 ? 0.739 13.703 10.336 1 98.81 268 LEU B CA 1
ATOM 5163 C C . LEU B 1 268 ? 0.294 12.477 9.539 1 98.81 268 LEU B C 1
ATOM 5165 O O . LEU B 1 268 ? 0.977 11.453 9.531 1 98.81 268 LEU B O 1
ATOM 5169 N N . HIS B 1 269 ? -0.908 12.578 8.891 1 98.5 269 HIS B N 1
ATOM 5170 C CA . HIS B 1 269 ? -1.412 11.727 7.82 1 98.5 269 HIS B CA 1
ATOM 5171 C C . HIS B 1 269 ? -1.857 10.367 8.359 1 98.5 269 HIS B C 1
ATOM 5173 O O . HIS B 1 269 ? -1.688 9.344 7.691 1 98.5 269 HIS B O 1
ATOM 5179 N N . ALA B 1 270 ? -2.316 10.391 9.609 1 98.5 270 ALA B N 1
ATOM 5180 C CA . ALA B 1 270 ? -2.752 9.18 10.305 1 98.5 270 ALA B CA 1
ATOM 5181 C C . ALA B 1 270 ? -1.622 8.164 10.391 1 98.5 270 ALA B C 1
ATOM 5183 O O . ALA B 1 270 ? -1.848 7.004 10.75 1 98.5 270 ALA B O 1
ATOM 5184 N N . SER B 1 271 ? -0.464 8.57 9.953 1 98.5 271 SER B N 1
ATOM 5185 C CA . SER B 1 271 ? 0.686 7.684 9.844 1 98.5 271 SER B CA 1
ATOM 5186 C C . SER B 1 271 ? 0.347 6.441 9.023 1 98.5 271 SER B C 1
ATOM 5188 O O . SER B 1 271 ? 0.845 5.352 9.305 1 98.5 271 SER B O 1
ATOM 5190 N N . TYR B 1 272 ? -0.516 6.699 8.047 1 97.88 272 TYR B N 1
ATOM 5191 C CA . TYR B 1 272 ? -0.945 5.551 7.258 1 97.88 272 TYR B CA 1
ATOM 5192 C C . TYR B 1 272 ? 0.231 4.93 6.512 1 97.88 272 TYR B C 1
ATOM 5194 O O . TYR B 1 272 ? 1.001 5.637 5.855 1 97.88 272 TYR B O 1
ATOM 5202 N N . PRO B 1 273 ? 0.333 3.463 6.582 1 96.44 273 PRO B N 1
ATOM 5203 C CA . PRO B 1 273 ? -0.57 2.465 7.16 1 96.44 273 PRO B CA 1
ATOM 5204 C C . PRO B 1 273 ? -0.185 2.074 8.586 1 96.44 273 PRO B C 1
ATOM 5206 O O . PRO B 1 273 ? -0.618 1.032 9.086 1 96.44 273 PRO B O 1
ATOM 5209 N N . PHE B 1 274 ? 0.593 2.893 9.32 1 98.19 274 PHE B N 1
ATOM 5210 C CA . PHE B 1 274 ? 1.109 2.588 10.648 1 98.19 274 PHE B CA 1
ATOM 5211 C C . PHE B 1 274 ? 0.277 3.275 11.719 1 98.19 274 PHE B C 1
ATOM 5213 O O . PHE B 1 274 ? 0.822 3.801 12.695 1 98.19 274 PHE B O 1
ATOM 5220 N N . SER B 1 275 ? -1.021 3.359 11.57 1 98.44 275 SER B N 1
ATOM 5221 C CA . SER B 1 275 ? -1.897 4.07 12.492 1 98.44 275 SER B CA 1
ATOM 5222 C C . SER B 1 275 ? -1.857 3.441 13.883 1 98.44 275 SER B C 1
ATOM 5224 O O . SER B 1 275 ? -1.89 4.152 14.891 1 98.44 275 SER B O 1
ATOM 5226 N N . ARG B 1 276 ? -1.767 2.113 13.93 1 97.31 276 ARG B N 1
ATOM 5227 C CA . ARG B 1 276 ? -1.71 1.438 15.227 1 97.31 276 ARG B CA 1
ATOM 5228 C C . ARG B 1 276 ? -0.419 1.775 15.961 1 97.31 276 ARG B C 1
ATOM 5230 O O . ARG B 1 276 ? -0.429 1.983 17.172 1 97.31 276 ARG B O 1
ATOM 5237 N N . GLU B 1 277 ? 0.677 1.835 15.227 1 98.12 277 GLU B N 1
ATOM 5238 C CA . GLU B 1 277 ? 1.965 2.215 15.797 1 98.12 277 GLU B CA 1
ATOM 5239 C C . GLU B 1 277 ? 1.927 3.637 16.344 1 98.12 277 GLU B C 1
ATOM 5241 O O . GLU B 1 277 ? 2.418 3.896 17.453 1 98.12 277 GLU B O 1
ATOM 5246 N N . ALA B 1 278 ? 1.343 4.516 15.602 1 98.62 278 ALA B N 1
ATOM 5247 C CA . ALA B 1 278 ? 1.206 5.902 16.047 1 98.62 278 ALA B CA 1
ATOM 5248 C C . ALA B 1 278 ? 0.329 5.996 17.281 1 98.62 278 ALA B C 1
ATOM 5250 O O . ALA B 1 278 ? 0.642 6.742 18.219 1 98.62 278 ALA B O 1
ATOM 5251 N N . SER B 1 279 ? -0.74 5.227 17.25 1 98.5 279 SER B N 1
ATOM 5252 C CA . SER B 1 279 ? -1.646 5.172 18.406 1 98.5 279 SER B CA 1
ATOM 5253 C C . SER B 1 279 ? -0.91 4.762 19.672 1 98.5 279 SER B C 1
ATOM 5255 O O . SER B 1 279 ? -1.097 5.371 20.719 1 98.5 279 SER B O 1
ATOM 5257 N N . TYR B 1 280 ? -0.094 3.783 19.531 1 97.75 280 TYR B N 1
ATOM 5258 C CA . TYR B 1 280 ? 0.703 3.279 20.641 1 97.75 280 TYR B CA 1
ATOM 5259 C C . TYR B 1 280 ? 1.632 4.363 21.188 1 97.75 280 TYR B C 1
ATOM 5261 O O . TYR B 1 280 ? 1.665 4.613 22.391 1 97.75 280 TYR B O 1
ATOM 5269 N N . LEU B 1 281 ? 2.34 5.039 20.297 1 97.88 281 LEU B N 1
ATOM 5270 C CA . LEU B 1 281 ? 3.271 6.078 20.719 1 97.88 281 LEU B CA 1
ATOM 5271 C C . LEU B 1 281 ? 2.541 7.203 21.453 1 97.88 281 LEU B C 1
ATOM 5273 O O . LEU B 1 281 ? 3.029 7.719 22.453 1 97.88 281 LEU B O 1
ATOM 5277 N N . ALA B 1 282 ? 1.36 7.578 20.953 1 98.31 282 ALA B N 1
ATOM 5278 C CA . ALA B 1 282 ? 0.593 8.656 21.578 1 98.31 282 ALA B CA 1
ATOM 5279 C C . ALA B 1 282 ? 0.103 8.266 22.953 1 98.31 282 ALA B C 1
ATOM 5281 O O . ALA B 1 282 ? -0.091 9.117 23.828 1 98.31 282 ALA B O 1
ATOM 5282 N N . SER B 1 283 ? -0.077 6.988 23.156 1 97.5 283 SER B N 1
ATOM 5283 C CA . SER B 1 283 ? -0.606 6.508 24.438 1 97.5 283 SER B CA 1
ATOM 5284 C C . SER B 1 283 ? 0.47 6.504 25.516 1 97.5 283 SER B C 1
ATOM 5286 O O . SER B 1 283 ? 0.168 6.656 26.703 1 97.5 283 SER B O 1
ATOM 5288 N N . ILE B 1 284 ? 1.771 6.379 25.156 1 96.19 284 ILE B N 1
ATOM 5289 C CA . ILE B 1 284 ? 2.762 6.133 26.203 1 96.19 284 ILE B CA 1
ATOM 5290 C C . ILE B 1 284 ? 3.732 7.309 26.281 1 96.19 284 ILE B C 1
ATOM 5292 O O . ILE B 1 284 ? 4.5 7.426 27.234 1 96.19 284 ILE B O 1
ATOM 5296 N N . HIS B 1 285 ? 3.756 8.195 25.25 1 96.62 285 HIS B N 1
ATOM 5297 C CA . HIS B 1 285 ? 4.613 9.375 25.266 1 96.62 285 HIS B CA 1
ATOM 5298 C C . HIS B 1 285 ? 3.785 10.656 25.344 1 96.62 285 HIS B C 1
ATOM 5300 O O . HIS B 1 285 ? 2.988 10.945 24.453 1 96.62 285 HIS B O 1
ATOM 5306 N N . PRO B 1 286 ? 4.008 11.453 26.297 1 95.94 286 PRO B N 1
ATOM 5307 C CA . PRO B 1 286 ? 3.225 12.68 26.438 1 95.94 286 PRO B CA 1
ATOM 5308 C C . PRO B 1 286 ? 3.463 13.672 25.312 1 95.94 286 PRO B C 1
ATOM 5310 O O . PRO B 1 286 ? 2.6 14.508 25.016 1 95.94 286 PRO B O 1
ATOM 5313 N N . GLN B 1 287 ? 4.578 13.539 24.531 1 95.56 287 GLN B N 1
ATOM 5314 C CA . GLN B 1 287 ? 5.008 14.453 23.484 1 95.56 287 GLN B CA 1
ATOM 5315 C C . GLN B 1 287 ? 4.191 14.25 22.219 1 95.56 287 GLN B C 1
ATOM 5317 O O . GLN B 1 287 ? 4.129 15.141 21.359 1 95.56 287 GLN B O 1
ATOM 5322 N N . VAL B 1 288 ? 3.631 13.078 22.094 1 98.69 288 VAL B N 1
ATOM 5323 C CA . VAL B 1 288 ? 3.199 12.641 20.766 1 98.69 288 VAL B CA 1
ATOM 5324 C C . VAL B 1 288 ? 1.698 12.875 20.609 1 98.69 288 VAL B C 1
ATOM 5326 O O . VAL B 1 288 ? 0.899 12.359 21.391 1 98.69 288 VAL B O 1
ATOM 5329 N N . TYR B 1 289 ? 1.297 13.656 19.641 1 98.81 289 TYR B N 1
ATOM 5330 C CA . TYR B 1 289 ? -0.069 13.883 19.188 1 98.81 289 TYR B CA 1
ATOM 5331 C C . TYR B 1 289 ? -0.266 13.328 17.781 1 98.81 289 TYR B C 1
ATOM 5333 O O . TYR B 1 289 ? 0.701 12.953 17.109 1 98.81 289 TYR B O 1
ATOM 5341 N N . LEU B 1 290 ? -1.559 13.25 17.344 1 98.88 290 LEU B N 1
ATOM 5342 C CA . LEU B 1 290 ? -1.856 12.594 16.062 1 98.88 290 LEU B CA 1
ATOM 5343 C C . LEU B 1 290 ? -2.742 13.484 15.195 1 98.88 290 LEU B C 1
ATOM 5345 O O . LEU B 1 290 ? -3.551 14.258 15.711 1 98.88 290 LEU B O 1
ATOM 5349 N N . ASP B 1 291 ? -2.555 13.406 13.961 1 98.75 291 ASP B N 1
ATOM 5350 C CA . ASP B 1 291 ? -3.332 14.062 12.914 1 98.75 291 ASP B CA 1
ATOM 5351 C C . ASP B 1 291 ? -3.762 13.062 11.844 1 98.75 291 ASP B C 1
ATOM 5353 O O . ASP B 1 291 ? -3 12.156 11.484 1 98.75 291 ASP B O 1
ATOM 5357 N N . PHE B 1 292 ? -4.98 13.211 11.266 1 98.62 292 PHE B N 1
ATOM 5358 C CA . PHE B 1 292 ? -5.418 12.195 10.312 1 98.62 292 PHE B CA 1
ATOM 5359 C C . PHE B 1 292 ? -5.629 12.805 8.938 1 98.62 292 PHE B C 1
ATOM 5361 O O . PHE B 1 292 ? -6.277 12.203 8.078 1 98.62 292 PHE B O 1
ATOM 5368 N N . GLY B 1 293 ? -5.102 13.977 8.719 1 98.25 293 GLY B N 1
ATOM 5369 C CA . GLY B 1 293 ? -5.172 14.602 7.406 1 98.25 293 GLY B CA 1
ATOM 5370 C C . GLY B 1 293 ? -4.484 13.797 6.32 1 98.25 293 GLY B C 1
ATOM 5371 O O . GLY B 1 293 ? -3.73 12.867 6.613 1 98.25 293 GLY B O 1
ATOM 5372 N N . LEU B 1 294 ? -4.762 14.07 5.039 1 97.31 294 LEU B N 1
ATOM 5373 C CA . LEU B 1 294 ? -4.258 13.398 3.848 1 97.31 294 LEU B CA 1
ATOM 5374 C C . LEU B 1 294 ? -4.898 12.023 3.689 1 97.31 294 LEU B C 1
ATOM 5376 O O . LEU B 1 294 ? -5.355 11.664 2.6 1 97.31 294 LEU B O 1
ATOM 5380 N N . ALA B 1 295 ? -4.801 11.195 4.75 1 98 295 ALA B N 1
ATOM 5381 C CA . ALA B 1 295 ? -5.512 9.922 4.672 1 98 295 ALA B CA 1
ATOM 5382 C C . ALA B 1 295 ? -6.969 10.133 4.27 1 98 295 ALA B C 1
ATOM 5384 O O . ALA B 1 295 ? -7.523 9.344 3.5 1 98 295 ALA B O 1
ATOM 5385 N N . ILE B 1 296 ? -7.484 11.141 4.902 1 98.06 296 ILE B N 1
ATOM 5386 C CA . ILE B 1 296 ? -8.781 11.656 4.469 1 98.06 296 ILE B CA 1
ATOM 5387 C C . ILE B 1 296 ? -8.578 12.852 3.541 1 98.06 296 ILE B C 1
ATOM 5389 O O . ILE B 1 296 ? -8.047 13.883 3.955 1 98.06 296 ILE B O 1
ATOM 5393 N N . PRO B 1 297 ? -8.812 12.711 2.336 1 96.94 297 PRO B N 1
ATOM 5394 C CA . PRO B 1 297 ? -9.734 11.758 1.725 1 96.94 297 PRO B CA 1
ATOM 5395 C C . PRO B 1 297 ? -9.039 10.812 0.739 1 96.94 297 PRO B C 1
ATOM 5397 O O . PRO B 1 297 ? -9.672 10.32 -0.194 1 96.94 297 PRO B O 1
ATOM 5400 N N . LYS B 1 298 ? -7.766 10.617 0.896 1 97.06 298 LYS B N 1
ATOM 5401 C CA . LYS B 1 298 ? -7.004 9.984 -0.171 1 97.06 298 LYS B CA 1
ATOM 5402 C C . LYS B 1 298 ? -7.25 8.477 -0.2 1 97.06 298 LYS B C 1
ATOM 5404 O O . LYS B 1 298 ? -6.934 7.809 -1.186 1 97.06 298 LYS B O 1
ATOM 5409 N N . LEU B 1 299 ? -7.809 7.91 0.858 1 97.81 299 LEU B N 1
ATOM 5410 C CA . LEU B 1 299 ? -8.07 6.477 0.921 1 97.81 299 LEU B CA 1
ATOM 5411 C C . LEU B 1 299 ? -9.508 6.168 0.524 1 97.81 299 LEU B C 1
ATOM 5413 O O . LEU B 1 299 ? -10.328 7.074 0.399 1 97.81 299 LEU B O 1
ATOM 5417 N N . SER B 1 300 ? -9.844 4.828 0.34 1 97.69 300 SER B N 1
ATOM 5418 C CA . SER B 1 300 ? -11.234 4.395 0.271 1 97.69 300 SER B CA 1
ATOM 5419 C C . SER B 1 300 ? -11.992 4.758 1.546 1 97.69 300 SER B C 1
ATOM 5421 O O . SER B 1 300 ? -11.383 5.059 2.572 1 97.69 300 SER B O 1
ATOM 5423 N 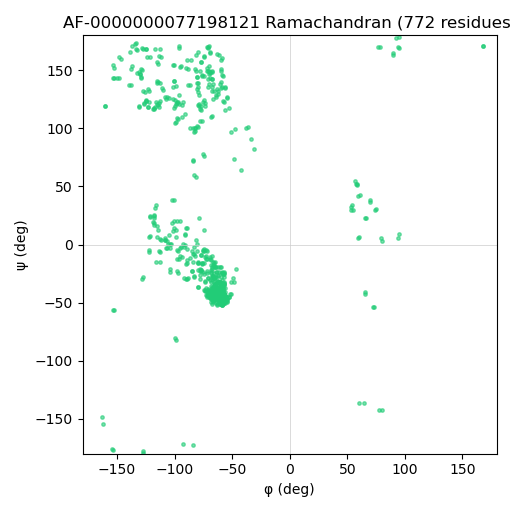N . VAL B 1 301 ? -13.297 4.789 1.483 1 97.5 301 VAL B N 1
ATOM 5424 C CA . VAL B 1 301 ? -14.078 5.098 2.676 1 97.5 301 VAL B CA 1
ATOM 5425 C C . VAL B 1 301 ? -13.734 4.113 3.791 1 97.5 301 VAL B C 1
ATOM 5427 O O . VAL B 1 301 ? -13.516 4.52 4.938 1 97.5 301 VAL B O 1
ATOM 5430 N N . HIS B 1 302 ? -13.633 2.828 3.438 1 95.94 302 HIS B N 1
ATOM 5431 C CA . HIS B 1 302 ? -13.219 1.837 4.422 1 95.94 302 HIS B CA 1
ATOM 5432 C C . HIS B 1 302 ? -11.844 2.174 4.992 1 95.94 302 HIS B C 1
ATOM 5434 O O . HIS B 1 302 ? -11.625 2.072 6.203 1 95.94 302 HIS B O 1
ATOM 5440 N N . GLY B 1 303 ? -10.922 2.518 4.121 1 97.44 303 GLY B N 1
ATOM 5441 C CA . GLY B 1 303 ? -9.578 2.873 4.555 1 97.44 303 GLY B CA 1
ATOM 5442 C C . GLY B 1 303 ? -9.547 4.074 5.48 1 97.44 303 GLY B C 1
ATOM 5443 O O . GLY B 1 303 ? -8.812 4.086 6.469 1 97.44 303 GLY B O 1
ATOM 5444 N N . MET B 1 304 ? -10.344 5.109 5.176 1 98.56 304 MET B N 1
ATOM 5445 C CA . MET B 1 304 ? -10.422 6.297 6.027 1 98.56 304 MET B CA 1
ATOM 5446 C C . MET B 1 304 ? -10.961 5.941 7.406 1 98.56 304 MET B C 1
ATOM 5448 O O . MET B 1 304 ? -10.359 6.289 8.422 1 98.56 304 MET B O 1
ATOM 5452 N N . ILE B 1 305 ? -12.055 5.164 7.457 1 98.25 305 ILE B N 1
ATOM 5453 C CA . ILE B 1 305 ? -12.695 4.797 8.711 1 98.25 305 ILE B CA 1
ATOM 5454 C C . ILE B 1 305 ? -11.766 3.906 9.531 1 98.25 305 ILE B C 1
ATOM 5456 O O . ILE B 1 305 ? -11.562 4.141 10.727 1 98.25 305 ILE B O 1
ATOM 5460 N N . SER B 1 306 ? -11.148 2.932 8.844 1 97.31 306 SER B N 1
ATOM 5461 C CA . SER B 1 306 ? -10.266 2.008 9.547 1 97.31 306 SER B CA 1
ATOM 5462 C C . SER B 1 306 ? -9.055 2.729 10.125 1 97.31 306 SER B C 1
ATOM 5464 O O . SER B 1 306 ? -8.617 2.43 11.234 1 97.31 306 SER B O 1
ATOM 5466 N N . SER B 1 307 ? -8.492 3.676 9.43 1 98.12 307 SER B N 1
ATOM 5467 C CA . SER B 1 307 ? -7.312 4.398 9.898 1 98.12 307 SER B CA 1
ATOM 5468 C C . SER B 1 307 ? -7.625 5.219 11.141 1 98.12 307 SER B C 1
ATOM 5470 O O . SER B 1 307 ? -6.844 5.23 12.094 1 98.12 307 SER B O 1
ATOM 5472 N N . VAL B 1 308 ? -8.773 5.906 11.188 1 98.56 308 VAL B N 1
ATOM 5473 C CA . VAL B 1 308 ? -9.141 6.715 12.344 1 98.56 308 VAL B CA 1
ATOM 5474 C C . VAL B 1 308 ? -9.461 5.805 13.531 1 98.56 308 VAL B C 1
ATOM 5476 O O . VAL B 1 308 ? -9.055 6.086 14.656 1 98.56 308 VAL B O 1
ATOM 5479 N N . LYS B 1 309 ? -10.156 4.672 13.242 1 98.25 309 LYS B N 1
ATOM 5480 C CA . LYS B 1 309 ? -10.438 3.717 14.305 1 98.25 309 LYS B CA 1
ATOM 5481 C C . LYS B 1 309 ? -9.141 3.176 14.914 1 98.25 309 LYS B C 1
ATOM 5483 O O . LYS B 1 309 ? -9.031 3.045 16.125 1 98.25 309 LYS B O 1
ATOM 5488 N N . GLU B 1 310 ? -8.195 2.879 14.078 1 97.94 310 GLU B N 1
ATOM 5489 C CA . GLU B 1 310 ? -6.91 2.369 14.531 1 97.94 310 GLU B CA 1
ATOM 5490 C C . GLU B 1 310 ? -6.176 3.408 15.375 1 97.94 310 GLU B C 1
ATOM 5492 O O . GLU B 1 310 ? -5.539 3.068 16.375 1 97.94 310 GLU B O 1
ATOM 5497 N N . LEU B 1 311 ? -6.258 4.68 15.023 1 98.31 311 LEU B N 1
ATOM 5498 C CA . LEU B 1 311 ? -5.625 5.742 15.797 1 98.31 311 LEU B CA 1
ATOM 5499 C C . LEU B 1 311 ? -6.168 5.773 17.219 1 98.31 311 LEU B C 1
ATOM 5501 O O . LEU B 1 311 ? -5.406 5.926 18.188 1 98.31 311 LEU B O 1
ATOM 5505 N N . ILE B 1 312 ? -7.469 5.539 17.406 1 98.19 312 ILE B N 1
ATOM 5506 C CA . ILE B 1 312 ? -8.062 5.789 18.719 1 98.19 312 ILE B CA 1
ATOM 5507 C C . ILE B 1 312 ? -8.18 4.48 19.5 1 98.19 312 ILE B C 1
ATOM 5509 O O . ILE B 1 312 ? -8.828 4.43 20.547 1 98.19 312 ILE B O 1
ATOM 5513 N N . GLU B 1 313 ? -7.621 3.387 18.938 1 96.19 313 GLU B N 1
ATOM 5514 C CA . GLU B 1 313 ? -7.605 2.129 19.672 1 96.19 313 GLU B CA 1
ATOM 5515 C C . GLU B 1 313 ? -6.93 2.295 21.031 1 96.19 313 GLU B C 1
ATOM 5517 O O . GLU B 1 313 ? -7.402 1.757 22.047 1 96.19 313 GLU B O 1
ATOM 5522 N N . LEU B 1 314 ? -5.812 3.17 21.016 1 95.19 314 LEU B N 1
ATOM 5523 C CA . LEU B 1 314 ? -5.082 3.336 22.266 1 95.19 314 LEU B CA 1
ATOM 5524 C C . LEU B 1 314 ? -4.93 4.812 22.609 1 95.19 314 LEU B C 1
ATOM 5526 O O . LEU B 1 314 ? -4.84 5.172 23.781 1 95.19 314 LEU B O 1
ATOM 5530 N N . ALA B 1 315 ? -4.879 5.668 21.609 1 97.94 315 ALA B N 1
ATOM 5531 C CA . ALA B 1 315 ? -4.523 7.066 21.812 1 97.94 315 ALA B CA 1
ATOM 5532 C C . ALA B 1 315 ? -5.598 7.789 22.625 1 97.94 315 ALA B C 1
ATOM 5534 O O . ALA B 1 315 ? -6.793 7.559 22.438 1 97.94 315 ALA B O 1
ATOM 5535 N N . PRO B 1 316 ? -5.18 8.617 23.547 1 97.62 316 PRO B N 1
ATOM 5536 C CA . PRO B 1 316 ? -6.164 9.539 24.125 1 97.62 316 PRO B CA 1
ATOM 5537 C C . PRO B 1 316 ? -6.859 10.391 23.078 1 97.62 316 PRO B C 1
ATOM 5539 O O . PRO B 1 316 ? -6.199 10.945 22.188 1 97.62 316 PRO B O 1
ATOM 5542 N N . LEU B 1 317 ? -8.141 10.516 23.172 1 97.94 317 LEU B N 1
ATOM 5543 C CA . LEU B 1 317 ? -8.93 11.234 22.172 1 97.94 317 LEU B CA 1
ATOM 5544 C C . LEU B 1 317 ? -8.539 12.711 22.125 1 97.94 317 LEU B C 1
ATOM 5546 O O . LEU B 1 317 ? -8.648 13.352 21.078 1 97.94 317 LEU B O 1
ATOM 5550 N N . SER B 1 318 ? -7.969 13.273 23.188 1 98.06 318 SER B N 1
ATOM 5551 C CA . SER B 1 318 ? -7.559 14.672 23.281 1 98.06 318 SER B CA 1
ATOM 5552 C C . SER B 1 318 ? -6.277 14.93 22.5 1 98.06 318 SER B C 1
ATOM 5554 O O . SER B 1 318 ? -5.867 16.078 22.328 1 98.06 318 SER B O 1
ATOM 5556 N N . LYS B 1 319 ? -5.676 13.852 21.969 1 98.62 319 LYS B N 1
ATOM 5557 C CA . LYS B 1 319 ? -4.418 13.984 21.234 1 98.62 319 LYS B CA 1
ATOM 5558 C C . LYS B 1 319 ? -4.629 13.773 19.734 1 98.62 319 LYS B C 1
ATOM 5560 O O . LYS B 1 319 ? -3.662 13.719 18.969 1 98.62 319 LYS B O 1
ATOM 5565 N N . VAL B 1 320 ? -5.828 13.586 19.281 1 98.81 320 VAL B N 1
ATOM 5566 C CA . VAL B 1 320 ? -6.133 13.32 17.875 1 98.81 320 VAL B CA 1
ATOM 5567 C C . VAL B 1 320 ? -6.793 14.547 17.25 1 98.81 320 VAL B C 1
ATOM 5569 O O . VAL B 1 320 ? -7.797 15.047 17.75 1 98.81 320 VAL B O 1
ATOM 5572 N N . MET B 1 321 ? -6.203 15.031 16.125 1 98.56 321 MET B N 1
ATOM 5573 C CA . MET B 1 321 ? -6.68 16.297 15.562 1 98.56 321 MET B CA 1
ATOM 5574 C C . MET B 1 321 ? -6.891 16.188 14.055 1 98.56 321 MET B C 1
ATOM 5576 O O . MET B 1 321 ? -6.422 15.234 13.43 1 98.56 321 MET B O 1
ATOM 5580 N N . PHE B 1 322 ? -7.555 17.203 13.555 1 98.56 322 PHE B N 1
ATOM 5581 C CA . PHE B 1 322 ? -7.957 17.297 12.156 1 98.56 322 PHE B CA 1
ATOM 5582 C C . PHE B 1 322 ? -7 18.203 11.383 1 98.56 322 PHE B C 1
ATOM 5584 O O . PHE B 1 322 ? -6.523 19.203 11.914 1 98.56 322 PHE B O 1
ATOM 5591 N N . SER B 1 323 ? -6.703 17.812 10.188 1 98.81 323 SER B N 1
ATOM 5592 C CA . SER B 1 323 ? -6.23 18.688 9.117 1 98.81 323 SER B CA 1
ATOM 5593 C C . SER B 1 323 ? -6.727 18.203 7.758 1 98.81 323 SER B C 1
ATOM 5595 O O . SER B 1 323 ? -7.176 17.062 7.621 1 98.81 323 SER B O 1
ATOM 5597 N N . THR B 1 324 ? -6.73 19.078 6.805 1 98.62 324 THR B N 1
ATOM 5598 C CA . THR B 1 324 ? -7.113 18.656 5.461 1 98.62 324 THR B CA 1
ATOM 5599 C C . THR B 1 324 ? -5.898 18.156 4.688 1 98.62 324 THR B C 1
ATOM 5601 O O . THR B 1 324 ? -6.031 17.297 3.805 1 98.62 324 THR B O 1
ATOM 5604 N N . ASP B 1 325 ? -4.738 18.688 5.035 1 98.44 325 ASP B N 1
ATOM 5605 C CA . ASP B 1 325 ? -3.572 18.578 4.164 1 98.44 325 ASP B CA 1
ATOM 5606 C C . ASP B 1 325 ? -3.887 19.078 2.76 1 98.44 325 ASP B C 1
ATOM 5608 O O . ASP B 1 325 ? -3.354 18.578 1.774 1 98.44 325 ASP B O 1
ATOM 5612 N N . GLY B 1 326 ? -4.832 20.047 2.658 1 98.31 326 GLY B N 1
ATOM 5613 C CA . GLY B 1 326 ? -5.164 20.656 1.377 1 98.31 326 GLY B CA 1
ATOM 5614 C C . GLY B 1 326 ? -3.975 21.297 0.689 1 98.31 326 GLY B C 1
ATOM 5615 O O . GLY B 1 326 ? -3.125 21.906 1.344 1 98.31 326 GLY B O 1
ATOM 5616 N N . TYR B 1 327 ? -3.939 21.234 -0.655 1 97.75 327 TYR B N 1
ATOM 5617 C CA . TYR B 1 327 ? -2.816 21.781 -1.399 1 97.75 327 TYR B CA 1
ATOM 5618 C C . TYR B 1 327 ? -3.244 22.203 -2.801 1 97.75 327 TYR B C 1
ATOM 5620 O O . TYR B 1 327 ? -4.137 21.594 -3.393 1 97.75 327 TYR B O 1
ATOM 5628 N N . ALA B 1 328 ? -2.705 23.25 -3.268 1 98.19 328 ALA B N 1
ATOM 5629 C CA . ALA B 1 328 ? -2.75 23.75 -4.641 1 98.19 328 ALA B CA 1
ATOM 5630 C C . ALA B 1 328 ? -4.168 24.141 -5.035 1 98.19 328 ALA B C 1
ATOM 5632 O O . ALA B 1 328 ? -4.367 25.141 -5.73 1 98.19 328 ALA B O 1
ATOM 5633 N N . PHE B 1 329 ? -5.176 23.344 -4.641 1 98.56 329 PHE B N 1
ATOM 5634 C CA . PHE B 1 329 ? -6.543 23.531 -5.113 1 98.56 329 PHE B CA 1
ATOM 5635 C C . PHE B 1 329 ? -7.516 23.625 -3.941 1 98.56 329 PHE B C 1
ATOM 5637 O O . PHE B 1 329 ? -7.492 22.781 -3.043 1 98.56 329 PHE B O 1
ATOM 5644 N N . PRO B 1 330 ? -8.445 24.672 -3.945 1 98.62 330 PRO B N 1
ATOM 5645 C CA . PRO B 1 330 ? -9.406 24.797 -2.844 1 98.62 330 PRO B CA 1
ATOM 5646 C C . PRO B 1 330 ? -10.289 23.562 -2.682 1 98.62 330 PRO B C 1
ATOM 5648 O O . PRO B 1 330 ? -10.742 23.25 -1.575 1 98.62 330 PRO B O 1
ATOM 5651 N N . GLU B 1 331 ? -10.469 22.781 -3.773 1 98.75 331 GLU B N 1
ATOM 5652 C CA . GLU B 1 331 ? -11.258 21.562 -3.746 1 98.75 331 GLU B CA 1
ATOM 5653 C C . GLU B 1 331 ? -10.68 20.547 -2.754 1 98.75 331 GLU B C 1
ATOM 5655 O O . GLU B 1 331 ? -11.422 19.797 -2.129 1 98.75 331 GLU B O 1
ATOM 5660 N N . THR B 1 332 ? -9.352 20.547 -2.594 1 98.69 332 THR B N 1
ATOM 5661 C CA . THR B 1 332 ? -8.734 19.578 -1.688 1 98.69 332 THR B CA 1
ATOM 5662 C C . THR B 1 332 ? -9.055 19.922 -0.236 1 98.69 332 THR B C 1
ATOM 5664 O O . THR B 1 332 ? -9.133 19.047 0.615 1 98.69 332 THR B O 1
ATOM 5667 N N . PHE B 1 333 ? -9.273 21.203 0.108 1 98.75 333 PHE B N 1
ATOM 5668 C CA . PHE B 1 333 ? -9.719 21.609 1.431 1 98.75 333 PHE B CA 1
ATOM 5669 C C . PHE B 1 333 ? -11.164 21.188 1.678 1 98.75 333 PHE B C 1
ATOM 5671 O O . PHE B 1 333 ? -11.477 20.625 2.734 1 98.75 333 PHE B O 1
ATOM 5678 N N . TYR B 1 334 ? -11.984 21.438 0.651 1 98.69 334 TYR B N 1
ATOM 5679 C CA . TYR B 1 334 ? -13.391 21.062 0.727 1 98.69 334 TYR B CA 1
ATOM 5680 C C . TYR B 1 334 ? -13.539 19.547 0.926 1 98.69 334 TYR B C 1
ATOM 5682 O O . TYR B 1 334 ? -14.266 19.109 1.818 1 98.69 334 TYR B O 1
ATOM 5690 N N . LEU B 1 335 ? -12.836 18.766 0.121 1 98.75 335 LEU B N 1
ATOM 5691 C CA . LEU B 1 335 ? -12.938 17.312 0.172 1 98.75 335 LEU B CA 1
ATOM 5692 C C . LEU B 1 335 ? -12.461 16.781 1.521 1 98.75 335 LEU B C 1
ATOM 5694 O O . LEU B 1 335 ? -13.086 15.891 2.096 1 98.75 335 LEU B O 1
ATOM 5698 N N . GLY B 1 336 ? -11.305 17.312 2.006 1 98.75 336 GLY B N 1
ATOM 5699 C CA . GLY B 1 336 ? -10.812 16.906 3.314 1 98.75 336 GLY B CA 1
ATOM 5700 C C . GLY B 1 336 ? -11.805 17.172 4.43 1 98.75 336 GLY B C 1
ATOM 5701 O O . GLY B 1 336 ? -12.008 16.328 5.301 1 98.75 336 GLY B O 1
ATOM 5702 N N . ALA B 1 337 ? -12.438 18.281 4.402 1 98.75 337 ALA B N 1
ATOM 5703 C CA . ALA B 1 337 ? -13.422 18.656 5.414 1 98.75 337 ALA B CA 1
ATOM 5704 C C . ALA B 1 337 ? -14.664 17.766 5.332 1 98.75 337 ALA B C 1
ATOM 5706 O O . ALA B 1 337 ? -15.094 17.203 6.336 1 98.75 337 ALA B O 1
ATOM 5707 N N . LYS B 1 338 ? -15.195 17.656 4.137 1 98.5 338 LYS B N 1
ATOM 5708 C CA . LYS B 1 338 ? -16.422 16.891 3.924 1 98.5 338 LYS B CA 1
ATOM 5709 C C . LYS B 1 338 ? -16.25 15.445 4.387 1 98.5 338 LYS B C 1
ATOM 5711 O O . LYS B 1 338 ? -17.078 14.93 5.141 1 98.5 338 LYS B O 1
ATOM 5716 N N . LYS B 1 339 ? -15.219 14.844 3.951 1 98.56 339 LYS B N 1
ATOM 5717 C CA . LYS B 1 339 ? -15.039 13.43 4.242 1 98.56 339 LYS B CA 1
ATOM 5718 C C . LYS B 1 339 ? -14.648 13.211 5.703 1 98.56 339 LYS B C 1
ATOM 5720 O O . LYS B 1 339 ? -15.016 12.195 6.301 1 98.56 339 LYS B O 1
ATOM 5725 N N . SER B 1 340 ? -13.906 14.164 6.293 1 98.81 340 SER B N 1
ATOM 5726 C CA . SER B 1 340 ? -13.609 14.047 7.715 1 98.81 340 SER B CA 1
ATOM 5727 C C . SER B 1 340 ? -14.883 14.062 8.555 1 98.81 340 SER B C 1
ATOM 5729 O O . SER B 1 340 ? -15.008 13.305 9.516 1 98.81 340 SER B O 1
ATOM 5731 N N . ARG B 1 341 ? -15.812 14.93 8.211 1 98.69 341 ARG B N 1
ATOM 5732 C CA . ARG B 1 341 ? -17.078 14.984 8.93 1 98.69 341 ARG B CA 1
ATOM 5733 C C . ARG B 1 341 ? -17.828 13.656 8.836 1 98.69 341 ARG B C 1
ATOM 5735 O O . ARG B 1 341 ? -18.328 13.141 9.844 1 98.69 341 ARG B O 1
ATOM 5742 N N . GLU B 1 342 ? -17.844 13.086 7.652 1 98.25 342 GLU B N 1
ATOM 5743 C CA . GLU B 1 342 ? -18.516 11.812 7.445 1 98.25 342 GLU B CA 1
ATOM 5744 C C . GLU B 1 342 ? -17.828 10.688 8.219 1 98.25 342 GLU B C 1
ATOM 5746 O O . GLU B 1 342 ? -18.5 9.906 8.906 1 98.25 342 GLU B O 1
ATOM 5751 N N . VAL B 1 343 ? -16.562 10.641 8.148 1 98.62 343 VAL B N 1
ATOM 5752 C CA . VAL B 1 343 ? -15.789 9.562 8.758 1 98.62 343 VAL B CA 1
ATOM 5753 C C . VAL B 1 343 ? -15.898 9.641 10.281 1 98.62 343 VAL B C 1
ATOM 5755 O O . VAL B 1 343 ? -16.125 8.625 10.945 1 98.62 343 VAL B O 1
ATOM 5758 N N . ILE B 1 344 ? -15.727 10.82 10.844 1 98.75 344 ILE B N 1
ATOM 5759 C CA . ILE B 1 344 ? -15.773 10.977 12.297 1 98.75 344 ILE B CA 1
ATOM 5760 C C . ILE B 1 344 ? -17.172 10.648 12.805 1 98.75 344 ILE B C 1
ATOM 5762 O O . ILE B 1 344 ? -17.344 10.078 13.883 1 98.75 344 ILE B O 1
ATOM 5766 N N . PHE B 1 345 ? -18.234 10.992 12.039 1 98.62 345 PHE B N 1
ATOM 5767 C CA . PHE B 1 345 ? -19.578 10.594 12.414 1 98.62 345 PHE B CA 1
ATOM 5768 C C . PHE B 1 345 ? -19.688 9.078 12.531 1 98.62 345 PHE B C 1
ATOM 5770 O O . PHE B 1 345 ? -20.188 8.562 13.531 1 98.62 345 PHE B O 1
ATOM 5777 N N . PHE B 1 346 ? -19.188 8.367 11.508 1 98 346 PHE B N 1
ATOM 5778 C CA . PHE B 1 346 ? -19.281 6.914 11.5 1 98 346 PHE B CA 1
ATOM 5779 C C . PHE B 1 346 ? -18.484 6.309 12.641 1 98 346 PHE B C 1
ATOM 5781 O O . PHE B 1 346 ? -18.953 5.383 13.312 1 98 346 PHE B O 1
ATOM 5788 N N . VAL B 1 347 ? -17.328 6.789 12.875 1 98.31 347 VAL B N 1
ATOM 5789 C CA . VAL B 1 347 ? -16.453 6.25 13.906 1 98.31 347 VAL B CA 1
ATOM 5790 C C . VAL B 1 347 ? -17.062 6.48 15.289 1 98.31 347 VAL B C 1
ATOM 5792 O O . VAL B 1 347 ? -17.094 5.574 16.125 1 98.31 347 VAL B O 1
ATOM 5795 N N . MET B 1 348 ? -17.578 7.707 15.547 1 98.25 348 MET B N 1
ATOM 5796 C CA . MET B 1 348 ? -18.188 8.023 16.844 1 98.25 348 MET B CA 1
ATOM 5797 C C . MET B 1 348 ? -19.5 7.27 17.031 1 98.25 348 MET B C 1
ATOM 5799 O O . MET B 1 348 ? -19.797 6.812 18.125 1 98.25 348 MET B O 1
ATOM 5803 N N . ARG B 1 349 ? -20.297 7.168 15.945 1 98.25 349 ARG B N 1
ATOM 5804 C CA . ARG B 1 349 ? -21.531 6.379 16 1 98.25 349 ARG B CA 1
ATOM 5805 C C . ARG B 1 349 ? -21.234 4.941 16.422 1 98.25 349 ARG B C 1
ATOM 5807 O O . ARG B 1 349 ? -21.891 4.402 17.312 1 98.25 349 ARG B O 1
ATOM 5814 N N . ASP B 1 350 ? -20.281 4.352 15.797 1 97 350 ASP B N 1
ATOM 5815 C CA . ASP B 1 350 ? -19.922 2.973 16.109 1 97 350 ASP B CA 1
ATOM 5816 C C . ASP B 1 350 ? -19.422 2.848 17.547 1 97 350 ASP B C 1
ATOM 5818 O O . ASP B 1 350 ? -19.734 1.866 18.234 1 97 350 ASP B O 1
ATOM 5822 N N . ALA B 1 351 ? -18.641 3.799 18 1 95.94 351 ALA B N 1
ATOM 5823 C CA . ALA B 1 351 ? -18.156 3.799 19.391 1 95.94 351 ALA B CA 1
ATOM 5824 C C . ALA B 1 351 ? -19.328 3.848 20.375 1 95.94 351 ALA B C 1
ATOM 5826 O O . ALA B 1 351 ? -19.266 3.225 21.438 1 95.94 351 ALA B O 1
ATOM 5827 N N . CYS B 1 352 ? -20.344 4.574 20.031 1 96.56 352 CYS B N 1
ATOM 5828 C CA . CYS B 1 352 ? -21.531 4.645 20.875 1 96.56 352 CYS B CA 1
ATOM 5829 C C . CYS B 1 352 ? -22.281 3.322 20.859 1 96.56 352 CYS B C 1
ATOM 5831 O O . CYS B 1 352 ? -22.688 2.824 21.906 1 96.56 352 CYS B O 1
ATOM 5833 N N . ILE B 1 353 ? -22.453 2.748 19.688 1 96.88 353 ILE B N 1
ATOM 5834 C CA . ILE B 1 353 ? -23.156 1.483 19.531 1 96.88 353 ILE B CA 1
ATOM 5835 C C . ILE B 1 353 ? -22.453 0.389 20.328 1 96.88 353 ILE B C 1
ATOM 5837 O O . ILE B 1 353 ? -23.094 -0.453 20.953 1 96.88 353 ILE B O 1
ATOM 5841 N N . ASP B 1 354 ? -21.172 0.452 20.406 1 95 354 ASP B N 1
ATOM 5842 C CA . ASP B 1 354 ? -20.359 -0.564 21.062 1 95 354 ASP B CA 1
ATOM 5843 C C . ASP B 1 354 ? -20.281 -0.329 22.562 1 95 354 ASP B C 1
ATOM 5845 O O . ASP B 1 354 ? -19.797 -1.188 23.312 1 95 354 ASP B O 1
ATOM 5849 N N . GLY B 1 355 ? -20.641 0.798 23.016 1 93.75 355 GLY B N 1
ATOM 5850 C CA . GLY B 1 355 ? -20.672 1.092 24.453 1 93.75 355 GLY B CA 1
ATOM 5851 C C . GLY B 1 355 ? -19.406 1.772 24.938 1 93.75 355 GLY B C 1
ATOM 5852 O O . GLY B 1 355 ? -19.219 1.957 26.141 1 93.75 355 GLY B O 1
ATOM 5853 N N . ASP B 1 356 ? -18.562 2.162 24.016 1 95.81 356 ASP B N 1
ATOM 5854 C CA . ASP B 1 356 ? -17.344 2.855 24.406 1 95.81 356 ASP B CA 1
ATOM 5855 C C . ASP B 1 356 ? -17.641 4.277 24.875 1 95.81 356 ASP B C 1
ATOM 5857 O O . ASP B 1 356 ? -16.969 4.793 25.781 1 95.81 356 ASP B O 1
ATOM 5861 N N . LEU B 1 357 ? -18.578 4.996 24.188 1 96.88 357 LEU B N 1
ATOM 5862 C CA . LEU B 1 357 ? -18.938 6.379 24.484 1 96.88 357 LEU B CA 1
ATOM 5863 C C . LEU B 1 357 ? -20.453 6.547 24.578 1 96.88 357 LEU B C 1
ATOM 5865 O O . LEU B 1 357 ? -21.203 5.828 23.906 1 96.88 357 LEU B O 1
ATOM 5869 N N . SER B 1 358 ? -20.828 7.453 25.391 1 96.31 358 SER B N 1
ATOM 5870 C CA . SER B 1 358 ? -22.188 7.973 25.281 1 96.31 358 SER B CA 1
ATOM 5871 C C . SER B 1 358 ? -22.281 9.023 24.188 1 96.31 358 SER B C 1
ATOM 5873 O O . SER B 1 358 ? -21.266 9.539 23.703 1 96.31 358 SER B O 1
ATOM 5875 N N . ILE B 1 359 ? -23.469 9.32 23.75 1 96.94 359 ILE B N 1
ATOM 5876 C CA . ILE B 1 359 ? -23.672 10.297 22.688 1 96.94 359 ILE B CA 1
ATOM 5877 C C . ILE B 1 359 ? -23.141 11.656 23.109 1 96.94 359 ILE B C 1
ATOM 5879 O O . ILE B 1 359 ? -22.391 12.305 22.359 1 96.94 359 ILE B O 1
ATOM 5883 N N . PRO B 1 360 ? -23.375 12.117 24.375 1 97.12 360 PRO B N 1
ATOM 5884 C CA . PRO B 1 360 ? -22.781 13.398 24.781 1 97.12 360 PRO B CA 1
ATOM 5885 C C . PRO B 1 360 ? -21.266 13.383 24.781 1 97.12 360 PRO B C 1
ATOM 5887 O O . PRO B 1 360 ? -20.625 14.375 24.391 1 97.12 360 PRO B O 1
ATOM 5890 N N . GLU B 1 361 ? -20.719 12.305 25.188 1 97.44 361 GLU B N 1
ATOM 5891 C CA . GLU B 1 361 ? -19.266 12.18 25.141 1 97.44 361 GLU B CA 1
ATOM 5892 C C . GLU B 1 361 ? -18.75 12.25 23.703 1 97.44 361 GLU B C 1
ATOM 5894 O O . GLU B 1 361 ? -17.734 12.891 23.438 1 97.44 361 GLU B O 1
ATOM 5899 N N . ALA B 1 362 ? -19.422 11.539 22.797 1 98.5 362 ALA B N 1
ATOM 5900 C CA . ALA B 1 362 ? -19.047 11.555 21.391 1 98.5 362 ALA B CA 1
ATOM 5901 C C . ALA B 1 362 ? -19.109 12.969 20.812 1 98.5 362 ALA B C 1
ATOM 5903 O O . ALA B 1 362 ? -18.266 13.359 20.016 1 98.5 362 ALA B O 1
ATOM 5904 N N . VAL B 1 363 ? -20.109 13.695 21.172 1 98.44 363 VAL B N 1
ATOM 5905 C CA . VAL B 1 363 ? -20.266 15.078 20.734 1 98.44 363 VAL B CA 1
ATOM 5906 C C . VAL B 1 363 ? -19.078 15.914 21.188 1 98.44 363 VAL B C 1
ATOM 5908 O O . VAL B 1 363 ? -18.531 16.719 20.422 1 98.44 363 VAL B O 1
ATOM 5911 N N . GLU B 1 364 ? -18.625 15.727 22.406 1 98.19 364 GLU B N 1
ATOM 5912 C CA . GLU B 1 364 ? -17.453 16.438 22.938 1 98.19 364 GLU B CA 1
ATOM 5913 C C . GLU B 1 364 ? -16.188 16.078 22.141 1 98.19 364 GLU B C 1
ATOM 5915 O O . GLU B 1 364 ? -15.375 16.953 21.844 1 98.19 364 GLU B O 1
ATOM 5920 N N . VAL B 1 365 ? -16.078 14.828 21.812 1 98.5 365 VAL B N 1
ATOM 5921 C CA . VAL B 1 365 ? -14.914 14.352 21.062 1 98.5 365 VAL B CA 1
ATOM 5922 C C . VAL B 1 365 ? -14.883 15.008 19.688 1 98.5 365 VAL B C 1
ATOM 5924 O O . VAL B 1 365 ? -13.812 15.359 19.188 1 98.5 365 VAL B O 1
ATOM 5927 N N . VAL B 1 366 ? -16.031 15.156 19.062 1 98.69 366 VAL B N 1
ATOM 5928 C CA . VAL B 1 366 ? -16.125 15.797 17.766 1 98.69 366 VAL B CA 1
ATOM 5929 C C . VAL B 1 366 ? -15.578 17.219 17.844 1 98.69 366 VAL B C 1
ATOM 5931 O O . VAL B 1 366 ? -14.766 17.625 17.016 1 98.69 366 VAL B O 1
ATOM 5934 N N . HIS B 1 367 ? -15.945 17.953 18.859 1 98.44 367 HIS B N 1
ATOM 5935 C CA . HIS B 1 367 ? -15.453 19.312 19.047 1 98.44 367 HIS B CA 1
ATOM 5936 C C . HIS B 1 367 ? -13.953 19.328 19.312 1 98.44 367 HIS B C 1
ATOM 5938 O O . HIS B 1 367 ? -13.234 20.188 18.812 1 98.44 367 HIS B O 1
ATOM 5944 N N . ASP B 1 368 ? -13.562 18.391 20.094 1 98.31 368 ASP B N 1
ATOM 5945 C CA . ASP B 1 368 ? -12.141 18.281 20.406 1 98.31 368 ASP B CA 1
ATOM 5946 C C . ASP B 1 368 ? -11.32 17.984 19.156 1 98.31 368 ASP B C 1
ATOM 5948 O O . ASP B 1 368 ? -10.391 18.719 18.812 1 98.31 368 ASP B O 1
ATOM 5952 N N . MET B 1 369 ? -11.672 16.984 18.375 1 98.69 369 MET B N 1
ATOM 5953 C CA . MET B 1 369 ? -10.891 16.516 17.234 1 98.69 369 MET B CA 1
ATOM 5954 C C . MET B 1 369 ? -10.875 17.562 16.125 1 98.69 369 MET B C 1
ATOM 5956 O O . MET B 1 369 ? -9.852 17.75 15.461 1 98.69 369 MET B O 1
ATOM 5960 N N . PHE B 1 370 ? -11.992 18.25 15.961 1 98.75 370 PHE B N 1
ATOM 5961 C CA . PHE B 1 370 ? -12.125 19.125 14.805 1 98.75 370 PHE B CA 1
ATOM 5962 C C . PHE B 1 370 ? -11.609 20.516 15.117 1 98.75 370 PHE B C 1
ATOM 5964 O O . PHE B 1 370 ? -11.352 21.312 14.203 1 98.75 370 PHE B O 1
ATOM 5971 N N . ALA B 1 371 ? -11.414 20.859 16.516 1 98.25 371 ALA B N 1
ATOM 5972 C CA . ALA B 1 371 ? -11.039 22.25 16.766 1 98.25 371 ALA B CA 1
ATOM 5973 C C . ALA B 1 371 ? -10.242 22.375 18.062 1 98.25 371 ALA B C 1
ATOM 5975 O O . ALA B 1 371 ? -9.086 22.797 18.047 1 98.25 371 ALA B O 1
ATOM 5976 N N . ARG B 1 372 ? -10.766 21.938 19.188 1 98.25 372 ARG B N 1
ATOM 5977 C CA . ARG B 1 372 ? -10.242 22.297 20.5 1 98.25 372 ARG B CA 1
ATOM 5978 C C . ARG B 1 372 ? -8.852 21.703 20.703 1 98.25 372 ARG B C 1
ATOM 5980 O O . ARG B 1 372 ? -7.977 22.359 21.281 1 98.25 372 ARG B O 1
ATOM 5987 N N . ASN B 1 373 ? -8.648 20.453 20.281 1 98.44 373 ASN B N 1
ATOM 5988 C CA . ASN B 1 373 ? -7.316 19.875 20.422 1 98.44 373 ASN B CA 1
ATOM 5989 C C . ASN B 1 373 ? -6.258 20.688 19.703 1 98.44 373 ASN B C 1
ATOM 5991 O O . ASN B 1 373 ? -5.184 20.953 20.25 1 98.44 373 ASN B O 1
ATOM 5995 N N . ALA B 1 374 ? -6.531 21.141 18.484 1 98.62 374 ALA B N 1
ATOM 5996 C CA . ALA B 1 374 ? -5.582 21.922 17.703 1 98.62 374 ALA B CA 1
ATOM 5997 C C . ALA B 1 374 ? -5.391 23.312 18.297 1 98.62 374 ALA B C 1
ATOM 5999 O O . ALA B 1 374 ? -4.277 23.844 18.312 1 98.62 374 ALA B O 1
ATOM 6000 N N . ILE B 1 375 ? -6.477 23.922 18.766 1 98 375 ILE B N 1
ATOM 6001 C CA . ILE B 1 375 ? -6.398 25.234 19.391 1 98 375 ILE B CA 1
ATOM 6002 C C . ILE B 1 375 ? -5.422 25.188 20.562 1 98 375 ILE B C 1
ATOM 6004 O O . ILE B 1 375 ? -4.559 26.047 20.703 1 98 375 ILE B O 1
ATOM 6008 N N . HIS B 1 376 ? -5.52 24.156 21.344 1 97.38 376 HIS B N 1
ATOM 6009 C CA . HIS B 1 376 ? -4.645 24 22.5 1 97.38 376 HIS B CA 1
ATOM 6010 C C . HIS B 1 376 ? -3.225 23.656 22.078 1 97.38 376 HIS B C 1
ATOM 6012 O O . HIS B 1 376 ? -2.256 24.219 22.594 1 97.38 376 HIS B O 1
ATOM 6018 N N . PHE B 1 377 ? -3.086 22.75 21.156 1 98.12 377 PHE B N 1
ATOM 6019 C CA . PHE B 1 377 ? -1.796 22.234 20.734 1 98.12 377 PHE B CA 1
ATOM 6020 C C . PHE B 1 377 ? -0.95 23.328 20.094 1 98.12 377 PHE B C 1
ATOM 6022 O O . PHE B 1 377 ? 0.245 23.438 20.375 1 98.12 377 PHE B O 1
ATOM 6029 N N . TYR B 1 378 ? -1.582 24.156 19.234 1 98.25 378 TYR B N 1
ATOM 6030 C CA . TYR B 1 378 ? -0.869 25.203 18.5 1 98.25 378 TYR B CA 1
ATOM 6031 C C . TYR B 1 378 ? -0.958 26.547 19.234 1 98.25 378 TYR B C 1
ATOM 6033 O O . TYR B 1 378 ? -0.435 27.547 18.75 1 98.25 378 TYR B O 1
ATOM 6041 N N . LYS B 1 379 ? -1.686 26.641 20.359 1 96.19 379 LYS B N 1
ATOM 6042 C CA . LYS B 1 379 ? -1.854 27.844 21.172 1 96.19 379 LYS B CA 1
ATOM 6043 C C . LYS B 1 379 ? -2.455 28.984 20.344 1 96.19 379 LYS B C 1
ATOM 6045 O O . LYS B 1 379 ? -1.906 30.078 20.297 1 96.19 379 LYS B O 1
ATOM 6050 N N . LEU B 1 380 ? -3.531 28.594 19.719 1 95.38 380 LEU B N 1
ATOM 6051 C CA . LEU B 1 380 ? -4.23 29.562 18.875 1 95.38 380 LEU B CA 1
ATOM 6052 C C . LEU B 1 380 ? -5.047 30.531 19.719 1 95.38 380 LEU B C 1
ATOM 6054 O O . LEU B 1 380 ? -5.613 30.141 20.75 1 95.38 380 LEU B O 1
ATOM 6058 N N . SER B 1 381 ? -4.762 31.875 19.656 1 77.38 381 SER B N 1
ATOM 6059 C CA . SER B 1 381 ? -5.492 32.875 20.406 1 77.38 381 SER B CA 1
ATOM 6060 C C . SER B 1 381 ? -6.988 32.812 20.109 1 77.38 381 SER B C 1
ATOM 6062 O O . SER B 1 381 ? -7.398 32.469 19.016 1 77.38 381 SER B O 1
ATOM 6064 N N . SER B 1 382 ? -7.816 32.469 21.172 1 57 382 SER B N 1
ATOM 6065 C CA . SER B 1 382 ? -9.266 32.469 21.031 1 57 382 SER B CA 1
ATOM 6066 C C . SER B 1 382 ? -9.742 33.594 20.125 1 57 382 SER B C 1
ATOM 6068 O O . SER B 1 382 ? -9.352 34.75 20.312 1 57 382 SER B O 1
ATOM 6070 N N . VAL B 1 383 ? -10.062 33.375 18.922 1 48.41 383 VAL B N 1
ATOM 6071 C CA . VAL B 1 383 ? -10.961 34.344 18.281 1 48.41 383 VAL B CA 1
ATOM 6072 C C . VAL B 1 383 ? -12.188 34.562 19.172 1 48.41 383 VAL B C 1
ATOM 6074 O O . VAL B 1 383 ? -12.836 33.625 19.594 1 48.41 383 VAL B O 1
ATOM 6077 N N . SER B 1 384 ? -12.273 35.594 20.016 1 38.09 384 SER B N 1
ATOM 6078 C CA . SER B 1 384 ? -13.383 36.062 20.844 1 38.09 384 SER B CA 1
ATOM 6079 C C . SER B 1 384 ? -14.727 35.812 20.156 1 38.09 384 SER B C 1
ATOM 6081 O O . SER B 1 384 ? -14.953 36.281 19.047 1 38.09 384 SER B O 1
ATOM 6083 N N . ASN B 1 385 ? -15.406 34.719 20.328 1 37.22 385 ASN B N 1
ATOM 6084 C CA . ASN B 1 385 ? -16.859 34.781 20.219 1 37.22 385 ASN B CA 1
ATOM 6085 C C . ASN B 1 385 ? -17.453 35.906 21.016 1 37.22 385 ASN B C 1
ATOM 6087 O O . ASN B 1 385 ? -17.438 35.906 22.25 1 37.22 385 ASN B O 1
ATOM 6091 N N . ASP B 1 386 ? -17.438 37.188 20.766 1 29.47 386 ASP B N 1
ATOM 6092 C CA . ASP B 1 386 ? -18.531 38.062 21.141 1 29.47 386 ASP B CA 1
ATOM 6093 C C . ASP B 1 386 ? -19.875 37.469 20.75 1 29.47 386 ASP B C 1
ATOM 6095 O O . ASP B 1 386 ? -20.922 38.125 20.859 1 29.47 386 ASP B O 1
ATOM 6099 N N . VAL B 1 387 ? -20.062 36.625 19.906 1 31.05 387 VAL B N 1
ATOM 6100 C CA . VAL B 1 387 ? -21.484 36.344 19.734 1 31.05 387 VAL B CA 1
ATOM 6101 C C . VAL B 1 387 ? -21.969 35.438 20.859 1 31.05 387 VAL B C 1
ATOM 6103 O O . VAL B 1 387 ? -21.766 34.219 20.812 1 31.05 387 VAL B O 1
ATOM 6106 N N . VAL B 1 388 ? -21.359 35.312 22.078 1 25.7 388 VAL B N 1
ATOM 6107 C CA . VAL B 1 388 ? -22.484 34.812 22.844 1 25.7 388 VAL B CA 1
ATOM 6108 C C . VAL B 1 388 ? -23.609 35.844 22.859 1 25.7 388 VAL B C 1
ATOM 6110 O O . VAL B 1 388 ? -23.359 37.031 23.094 1 25.7 388 VAL B O 1
#